Protein AF-0000000080280825 (afdb_homodimer)

pLDDT: mean 93.44, std 12.01, range [27.14, 98.94]

Nearest PDB structures (foldseek):
  5th5-assembly1_A  TM=8.678E-01  e=8.228E-18  Bacillus subtilis
  5tgs-assembly1_B  TM=8.604E-01  e=2.019E-16  Bacillus subtilis
  5tgs-assembly1_A  TM=8.637E-01  e=2.378E-14  Bacillus subtilis
  6gs8-assembly6_F  TM=4.163E-01  e=2.864E-01  Caulobacter vibrioides CB15
  7b0e-assembly1_A  TM=4.189E-01  e=3.457E-01  Caulobacter vibrioides CB15

Organism: Amycolatopsis orientalis (NCBI:txid31958)

Radius of gyration: 23.59 Å; Cα contacts (8 Å, |Δi|>4): 1029; chains: 2; bounding box: 46×88×51 Å

Solvent-accessible surface area (backbone atoms only — not comparable to full-atom values): 25221 Å² total; per-residue (Å²): 134,79,76,74,83,67,75,79,88,78,50,49,42,52,26,43,47,75,36,54,79,35,49,34,25,46,51,74,51,34,22,34,42,22,32,37,39,26,24,41,35,38,95,69,81,49,72,74,54,91,58,46,57,26,60,38,62,88,82,29,66,48,75,80,34,42,43,76,38,45,60,67,55,52,47,52,59,33,64,76,57,58,27,60,27,33,37,39,24,32,53,31,39,67,81,45,45,69,43,47,40,54,42,50,51,52,34,57,76,66,64,33,41,75,37,34,36,39,39,33,44,39,62,63,68,77,52,72,66,46,60,72,68,38,65,31,35,45,26,31,49,58,50,68,86,28,72,55,56,64,78,76,36,53,35,67,70,28,46,47,52,43,54,68,67,74,36,40,35,38,39,34,70,36,81,50,72,72,51,51,56,57,49,50,50,50,30,67,73,63,65,57,60,56,43,31,42,22,47,50,65,60,36,39,69,51,29,52,53,37,42,46,66,37,46,63,66,38,52,77,68,70,30,22,45,21,63,52,48,38,24,64,56,52,33,69,50,82,73,83,132,78,77,74,83,67,73,79,86,77,50,51,42,53,26,42,46,73,38,54,78,35,48,33,25,48,49,72,51,35,22,34,42,23,31,37,39,25,24,41,35,38,96,70,80,49,72,73,55,91,58,46,57,25,60,39,64,87,84,29,65,48,74,80,34,42,42,75,39,46,61,64,55,53,48,52,59,33,62,76,56,59,26,62,26,34,37,38,25,31,53,31,37,66,82,43,43,69,44,48,40,55,41,51,51,52,34,57,75,66,65,30,41,76,37,32,35,38,40,35,47,39,63,64,69,78,52,70,66,46,59,70,69,39,64,29,34,46,25,29,49,58,50,68,86,27,71,54,55,64,79,76,36,53,36,68,69,28,44,45,52,44,53,70,66,74,36,38,34,38,40,34,70,35,80,51,71,72,52,50,56,57,50,51,48,51,30,67,75,64,65,58,62,56,43,30,43,22,47,49,66,59,35,39,68,50,30,52,53,37,40,46,67,38,47,63,65,36,51,76,69,70,31,23,46,21,62,53,48,39,23,63,56,51,32,68,50,80,74,84

Sequence (480 aa):
MKLPAVSDVDRDLVVNETFGPTFQGEGPSTGRYAHFIRLFGCHLSCAWCDTPQTHDAIRYDLAAEQRTLSIEDMLSWLAADPADLLVITGGEPLLQARAIERLLRAIRERSLATDIEIETSGTIAPTDLLTSAVTRFNVSPKLAHSGLRRRQRIRPAVLRDLAGTGKAVWKFVVQQVDDLDEVQELVGTYGLHPVWIMPEGTDRSTVLARMRLLADPVLARRWHLSTRLHTLLWENDRGRMKLPAVSDVDRDLVVNETFGPTFQGEGPSTGRYAHFIRLFGCHLSCAWCDTPQTHDAIRYDLAAEQRTLSIEDMLSWLAADPADLLVITGGEPLLQARAIERLLRAIRERSLATDIEIETSGTIAPTDLLTSAVTRFNVSPKLAHSGLRRRQRIRPAVLRDLAGTGKAVWKFVVQQVDDLDEVQELVGTYGLHPVWIMPEGTDRSTVLARMRLLADPVLARRWHLSTRLHTLLWENDRGR

Structure (mmCIF, N/CA/C/O backbone):
data_AF-0000000080280825-model_v1
#
loop_
_entity.id
_entity.type
_entity.pdbx_description
1 polymer '7-carboxy-7-deazaguanine synthase'
#
loop_
_atom_site.group_PDB
_atom_site.id
_atom_site.type_symbol
_atom_site.label_atom_id
_atom_site.label_alt_id
_atom_site.label_comp_id
_atom_site.label_asym_id
_atom_site.label_entity_id
_atom_site.label_seq_id
_atom_site.pdbx_PDB_ins_code
_atom_site.Cartn_x
_atom_site.Cartn_y
_atom_site.Cartn_z
_atom_site.occupancy
_atom_site.B_iso_or_equiv
_atom_site.auth_seq_id
_atom_site.auth_comp_id
_atom_site.auth_asym_id
_atom_site.auth_atom_id
_atom_site.pdbx_PDB_model_num
ATOM 1 N N . MET A 1 1 ? -4.961 43 19.688 1 27.77 1 MET A N 1
ATOM 2 C CA . MET A 1 1 ? -6.301 42.438 19.797 1 27.77 1 MET A CA 1
ATOM 3 C C . MET A 1 1 ? -6.238 41 20.312 1 27.77 1 MET A C 1
ATOM 5 O O . MET A 1 1 ? -5.578 40.125 19.703 1 27.77 1 MET A O 1
ATOM 9 N N . LYS A 1 2 ? -6.402 40.75 21.609 1 33.03 2 LYS A N 1
ATOM 10 C CA . LYS A 1 2 ? -6.301 39.469 22.297 1 33.03 2 LYS A CA 1
ATOM 11 C C . LYS A 1 2 ? -7.25 38.438 21.703 1 33.03 2 LYS A C 1
ATOM 13 O O . LYS A 1 2 ? -8.438 38.719 21.5 1 33.03 2 LYS A O 1
ATOM 18 N N . LEU A 1 3 ? -6.82 37.406 20.906 1 40.69 3 LEU A N 1
ATOM 19 C CA . LEU A 1 3 ? -7.727 36.406 20.391 1 40.69 3 LEU A CA 1
ATOM 20 C C . LEU A 1 3 ? -8.688 35.938 21.484 1 40.69 3 LEU A C 1
ATOM 22 O O . LEU A 1 3 ? -8.273 35.688 22.625 1 40.69 3 LEU A O 1
ATOM 26 N N . PRO A 1 4 ? -9.922 36.281 21.438 1 37.88 4 PRO A N 1
ATOM 27 C CA . PRO A 1 4 ? -10.852 35.938 22.516 1 37.88 4 PRO A CA 1
ATOM 28 C C . PRO A 1 4 ? -10.656 34.531 23.062 1 37.88 4 PRO A C 1
ATOM 30 O O . PRO A 1 4 ? -10.195 33.656 22.328 1 37.88 4 PRO A O 1
ATOM 33 N N . ALA A 1 5 ? -10.555 34.312 24.359 1 37.47 5 ALA A N 1
ATOM 34 C CA . ALA A 1 5 ? -10.484 33.094 25.141 1 37.47 5 ALA A CA 1
ATOM 35 C C . ALA A 1 5 ? -11.633 32.156 24.781 1 37.47 5 ALA A C 1
ATOM 37 O O . ALA A 1 5 ? -12.742 32.281 25.312 1 37.47 5 ALA A O 1
ATOM 38 N N . VAL A 1 6 ? -11.969 31.766 23.516 1 38.91 6 VAL A N 1
ATOM 39 C CA . VAL A 1 6 ? -13 30.781 23.234 1 38.91 6 VAL A CA 1
ATOM 40 C C . VAL A 1 6 ? -12.898 29.625 24.234 1 38.91 6 VAL A C 1
ATOM 42 O O . VAL A 1 6 ? -11.805 29.125 24.516 1 38.91 6 VAL A O 1
ATOM 45 N N . SER A 1 7 ? -13.711 29.391 25.156 1 38.72 7 SER A N 1
ATOM 46 C CA . SER A 1 7 ? -13.82 28.25 26.062 1 38.72 7 SER A CA 1
ATOM 47 C C . SER A 1 7 ? -13.359 26.953 25.391 1 38.72 7 SER A C 1
ATOM 49 O O . SER A 1 7 ? -13.773 26.656 24.281 1 38.72 7 SER A O 1
ATOM 51 N N . ASP A 1 8 ? -12.18 26.391 25.547 1 43.28 8 ASP A N 1
ATOM 52 C CA . ASP A 1 8 ? -11.312 25.328 25.047 1 43.28 8 ASP A CA 1
ATOM 53 C C . ASP A 1 8 ? -12.117 24.062 24.766 1 43.28 8 ASP A C 1
ATOM 55 O O . ASP A 1 8 ? -11.648 23.172 24.047 1 43.28 8 ASP A O 1
ATOM 59 N N . VAL A 1 9 ? -13.227 23.656 25.578 1 47.34 9 VAL A N 1
ATOM 60 C CA . VAL A 1 9 ? -13.953 22.391 25.703 1 47.34 9 VAL A CA 1
ATOM 61 C C . VAL A 1 9 ? -14.641 22.047 24.391 1 47.34 9 VAL A C 1
ATOM 63 O O . VAL A 1 9 ? -14.828 20.875 24.062 1 47.34 9 VAL A O 1
ATOM 66 N N . ASP A 1 10 ? -15.469 22.969 23.719 1 56.59 10 ASP A N 1
ATOM 67 C CA . ASP A 1 10 ? -16.391 22.719 22.609 1 56.59 10 ASP A CA 1
ATOM 68 C C . ASP A 1 10 ? -15.781 23.156 21.281 1 56.59 10 ASP A C 1
ATOM 70 O O . ASP A 1 10 ? -16.5 23.594 20.375 1 56.59 10 ASP A O 1
ATOM 74 N N . ARG A 1 11 ? -14.484 23.109 21.234 1 68.31 11 ARG A N 1
ATOM 75 C CA . ARG A 1 11 ? -13.945 23.766 20.031 1 68.31 11 ARG A CA 1
ATOM 76 C C . ARG A 1 11 ? -14.211 22.922 18.797 1 68.31 11 ARG A C 1
ATOM 78 O O . ARG A 1 11 ? -14 21.703 18.797 1 68.31 11 ARG A O 1
ATOM 85 N N . ASP A 1 12 ? -14.82 23.516 17.875 1 88.44 12 ASP A N 1
ATOM 86 C CA . ASP A 1 12 ? -15.031 23.047 16.516 1 88.44 12 ASP A CA 1
ATOM 87 C C . ASP A 1 12 ? -13.711 22.844 15.781 1 88.44 12 ASP A C 1
ATOM 89 O O . ASP A 1 12 ? -12.656 23.266 16.266 1 88.44 12 ASP A O 1
ATOM 93 N N . LEU A 1 13 ? -13.664 21.984 14.961 1 94.56 13 LEU A N 1
ATOM 94 C CA . LEU A 1 13 ? -12.492 21.766 14.117 1 94.56 13 LEU A CA 1
ATOM 95 C C . LEU A 1 13 ? -12.469 22.75 12.961 1 94.56 13 LEU A C 1
ATOM 97 O O . LEU A 1 13 ? -13.508 23.047 12.367 1 94.56 13 LEU A O 1
ATOM 101 N N . VAL A 1 14 ? -11.305 23.359 12.742 1 95.44 14 VAL A N 1
ATOM 102 C CA . VAL A 1 14 ? -11.094 24.172 11.539 1 95.44 14 VAL A CA 1
ATOM 103 C C . VAL A 1 14 ? -10.617 23.281 10.398 1 95.44 14 VAL A C 1
ATOM 105 O O . VAL A 1 14 ? -9.547 22.672 10.484 1 95.44 14 VAL A O 1
ATOM 108 N N . VAL A 1 15 ? -11.469 23.188 9.383 1 96 15 VAL A N 1
ATOM 109 C CA . VAL A 1 15 ? -11.297 22.172 8.344 1 96 15 VAL A CA 1
ATOM 110 C C . VAL A 1 15 ? -11.156 22.828 6.98 1 96 15 VAL A C 1
ATOM 112 O O . VAL A 1 15 ? -11.844 23.812 6.688 1 96 15 VAL A O 1
ATOM 115 N N . ASN A 1 16 ? -10.164 22.375 6.219 1 95.56 16 ASN A N 1
ATOM 116 C CA . ASN A 1 16 ? -10.078 22.766 4.816 1 95.56 16 ASN A CA 1
ATOM 117 C C . ASN A 1 16 ? -11.133 22.047 3.971 1 95.56 16 ASN A C 1
ATOM 119 O O . ASN A 1 16 ? -11.914 22.688 3.273 1 95.56 16 ASN A O 1
ATOM 123 N N . GLU A 1 17 ? -11.188 20.734 4.129 1 95.25 17 GLU A N 1
ATOM 124 C CA . GLU A 1 17 ? -12.172 19.953 3.387 1 95.25 17 GLU A CA 1
ATOM 125 C C . GLU A 1 17 ? -12.328 18.547 3.982 1 95.25 17 GLU A C 1
ATOM 127 O O . GLU A 1 17 ? -11.406 18.031 4.625 1 95.25 17 GLU A O 1
ATOM 132 N N . THR A 1 18 ? -13.516 17.984 3.896 1 95.31 18 THR A N 1
ATOM 133 C CA . THR A 1 18 ? -13.789 16.562 4.051 1 95.31 18 THR A CA 1
ATOM 134 C C . THR A 1 18 ? -14.094 15.914 2.699 1 95.31 18 THR A C 1
ATOM 136 O O . THR A 1 18 ? -14.859 16.469 1.902 1 95.31 18 THR A O 1
ATOM 139 N N . PHE A 1 19 ? -13.375 14.875 2.42 1 95.69 19 PHE A N 1
ATOM 140 C CA . PHE A 1 19 ? -13.617 14.289 1.104 1 95.69 19 PHE A CA 1
ATOM 141 C C . PHE A 1 19 ? -13.469 12.773 1.15 1 95.69 19 PHE A C 1
ATOM 143 O O . PHE A 1 19 ? -12.992 12.219 2.145 1 95.69 19 PHE A O 1
ATOM 150 N N . GLY A 1 20 ? -13.758 12.211 -0.062 1 93.75 20 GLY A N 1
ATOM 151 C CA . GLY A 1 20 ? -13.867 10.766 -0.219 1 93.75 20 GLY A CA 1
ATOM 152 C C . GLY A 1 20 ? -15.281 10.305 -0.506 1 93.75 20 GLY A C 1
ATOM 153 O O . GLY A 1 20 ? -16.219 11.102 -0.49 1 93.75 20 GLY A O 1
ATOM 154 N N . PRO A 1 21 ? -15.43 9.117 -0.724 1 95.62 21 PRO A N 1
ATOM 155 C CA . PRO A 1 21 ? -14.406 8.07 -0.707 1 95.62 21 PRO A CA 1
ATOM 156 C C . PRO A 1 21 ? -13.367 8.242 -1.815 1 95.62 21 PRO A C 1
ATOM 158 O O . PRO A 1 21 ? -13.68 8.797 -2.875 1 95.62 21 PRO A O 1
ATOM 161 N N . THR A 1 22 ? -12.211 7.93 -1.57 1 97.81 22 THR A N 1
ATOM 162 C CA . THR A 1 22 ? -11.086 7.82 -2.49 1 97.81 22 THR A CA 1
ATOM 163 C C . THR A 1 22 ? -10.086 6.777 -2 1 97.81 22 THR A C 1
ATOM 165 O O . THR A 1 22 ? -10.438 5.898 -1.208 1 97.81 22 THR A O 1
ATOM 168 N N . PHE A 1 23 ? -8.938 6.691 -2.615 1 98.31 23 PHE A N 1
ATOM 169 C CA . PHE A 1 23 ? -7.898 5.77 -2.168 1 98.31 23 PHE A CA 1
ATOM 170 C C . PHE A 1 23 ? -6.836 6.504 -1.361 1 98.31 23 PHE A C 1
ATOM 172 O O . PHE A 1 23 ? -6.441 7.617 -1.712 1 98.31 23 PHE A O 1
ATOM 179 N N . GLN A 1 24 ? -6.441 5.941 -0.219 1 98.31 24 GLN A N 1
ATOM 180 C CA . GLN A 1 24 ? -5.18 6.391 0.358 1 98.31 24 GLN A CA 1
A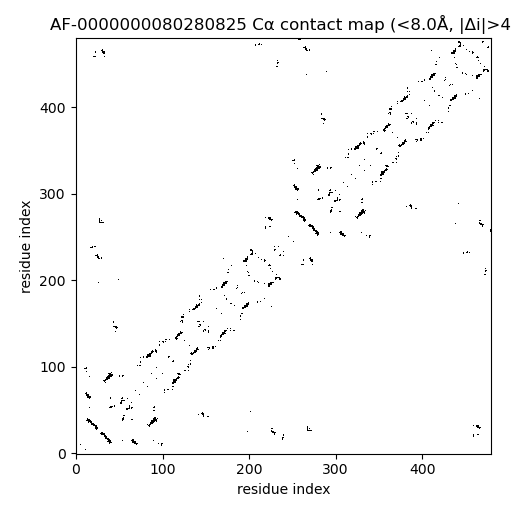TOM 181 C C . GLN A 1 24 ? -4.031 6.234 -0.637 1 98.31 24 GLN A C 1
ATOM 183 O O . GLN A 1 24 ? -3.773 5.133 -1.125 1 98.31 24 GLN A O 1
ATOM 188 N N . GLY A 1 25 ? -3.383 7.305 -0.98 1 97.62 25 GLY A N 1
ATOM 189 C CA . GLY A 1 25 ? -2.438 7.27 -2.084 1 97.62 25 GLY A CA 1
ATOM 190 C C . GLY A 1 25 ? -0.997 7.121 -1.63 1 97.62 25 GLY A C 1
ATOM 191 O O . GLY A 1 25 ? -0.091 6.988 -2.455 1 97.62 25 GLY A O 1
ATOM 192 N N . GLU A 1 26 ? -0.772 7.102 -0.323 1 97.56 26 GLU A N 1
ATOM 193 C CA . GLU A 1 26 ? 0.596 7.18 0.179 1 97.56 26 GLU A CA 1
ATOM 194 C C . GLU A 1 26 ? 0.822 6.195 1.323 1 97.56 26 GLU A C 1
ATOM 196 O O . GLU A 1 26 ? -0.131 5.77 1.98 1 97.56 26 GLU A O 1
ATOM 201 N N . GLY A 1 27 ? 2.07 5.801 1.473 1 97.94 27 GLY A N 1
ATOM 202 C CA . GLY A 1 27 ? 2.482 5.066 2.658 1 97.94 27 GLY A CA 1
ATOM 203 C C . GLY A 1 27 ? 1.998 3.627 2.668 1 97.94 27 GLY A C 1
ATOM 204 O O . GLY A 1 27 ? 1.703 3.059 1.615 1 97.94 27 GLY A O 1
ATOM 205 N N . PRO A 1 28 ? 1.881 3.059 3.869 1 98 28 PRO A N 1
ATOM 206 C CA . PRO A 1 28 ? 1.597 1.627 3.998 1 98 28 PRO A CA 1
ATOM 207 C C . PRO A 1 28 ? 0.156 1.275 3.631 1 98 28 PRO A C 1
ATOM 209 O O . PRO A 1 28 ? -0.167 0.101 3.441 1 98 28 PRO A O 1
ATOM 212 N N . SER A 1 29 ? -0.71 2.271 3.541 1 98.38 29 SER A N 1
ATOM 213 C CA . SER A 1 29 ? -2.119 1.99 3.281 1 98.38 29 SER A CA 1
ATOM 214 C C . SER A 1 29 ? -2.492 2.316 1.84 1 98.38 29 SER A C 1
ATOM 216 O O . SER A 1 29 ? -3.672 2.465 1.518 1 98.38 29 SER A O 1
ATOM 218 N N . THR A 1 30 ? -1.469 2.441 1.008 1 98.44 30 THR A N 1
ATOM 219 C CA . THR A 1 30 ? -1.701 2.801 -0.387 1 98.44 30 THR A CA 1
ATOM 220 C C . THR A 1 30 ? -2.711 1.853 -1.027 1 98.44 30 THR A C 1
ATOM 222 O O . THR A 1 30 ? -2.598 0.632 -0.894 1 98.44 30 THR A O 1
ATOM 225 N N . GLY A 1 31 ? -3.73 2.451 -1.653 1 98.56 31 GLY A N 1
ATOM 226 C CA . GLY A 1 31 ? -4.715 1.686 -2.398 1 98.56 31 GLY A CA 1
ATOM 227 C C . GLY A 1 31 ? -5.992 1.434 -1.617 1 98.56 31 GLY A C 1
ATOM 228 O O . GLY A 1 31 ? -7.012 1.043 -2.191 1 98.56 31 GLY A O 1
ATOM 229 N N . ARG A 1 32 ? -6 1.604 -0.33 1 98.56 32 ARG A N 1
ATOM 230 C CA . ARG A 1 32 ? -7.164 1.329 0.504 1 98.56 32 ARG A CA 1
ATOM 231 C C . ARG A 1 32 ? -8.258 2.361 0.27 1 98.56 32 ARG A C 1
ATOM 233 O O . ARG A 1 32 ? -7.98 3.555 0.144 1 98.56 32 ARG A O 1
ATOM 240 N N . TYR A 1 33 ? -9.445 1.847 0.212 1 98.38 33 TYR A N 1
ATOM 241 C CA . TYR A 1 33 ? -10.641 2.678 0.267 1 98.38 33 TYR A CA 1
ATOM 242 C C . TYR A 1 33 ? -10.672 3.506 1.545 1 98.38 33 TYR A C 1
ATOM 244 O O . TYR A 1 33 ? -10.57 2.963 2.648 1 98.38 33 TYR A O 1
ATOM 252 N N . ALA A 1 34 ? -10.797 4.965 1.377 1 98.44 34 ALA A N 1
ATOM 253 C CA . ALA A 1 34 ? -10.594 5.812 2.547 1 98.44 34 ALA A CA 1
ATOM 254 C C . ALA A 1 34 ? -11.43 7.082 2.455 1 98.44 34 ALA A C 1
ATOM 256 O O . ALA A 1 34 ? -11.852 7.48 1.366 1 98.44 34 ALA A O 1
ATOM 257 N N . HIS A 1 35 ? -11.703 7.672 3.574 1 98.38 35 HIS A N 1
ATOM 258 C CA . HIS A 1 35 ? -12.203 9.031 3.754 1 98.38 35 HIS A CA 1
ATOM 259 C C . HIS A 1 35 ? -11.148 9.938 4.363 1 98.38 35 HIS A C 1
ATOM 261 O O . HIS A 1 35 ? -10.266 9.469 5.098 1 98.38 35 HIS A O 1
ATOM 267 N N . PHE A 1 36 ? -11.25 11.227 4.059 1 98.12 36 PHE A N 1
ATOM 268 C CA . PHE A 1 36 ? -10.219 12.156 4.5 1 98.12 36 PHE A CA 1
ATOM 269 C C . PHE A 1 36 ? -10.844 13.359 5.199 1 98.12 36 PHE A C 1
ATOM 271 O O . PHE A 1 36 ? -11.859 13.883 4.754 1 98.12 36 PHE A O 1
ATOM 278 N N . ILE A 1 37 ? -10.227 13.711 6.266 1 97.62 37 ILE A N 1
ATOM 279 C CA . ILE A 1 37 ? -10.422 15.023 6.883 1 97.62 37 ILE A CA 1
ATOM 280 C C . ILE A 1 37 ? -9.133 15.844 6.766 1 97.62 37 ILE A C 1
ATOM 282 O O . ILE A 1 37 ? -8.117 15.5 7.375 1 97.62 37 ILE A O 1
ATOM 286 N N . ARG A 1 38 ? -9.211 16.844 5.941 1 97.31 38 ARG A N 1
ATOM 287 C CA . ARG A 1 38 ? -8.086 17.766 5.828 1 97.31 38 ARG A CA 1
ATOM 288 C C . ARG A 1 38 ? -8.305 19 6.695 1 97.31 38 ARG A C 1
ATOM 290 O O . ARG A 1 38 ? -9.117 19.859 6.359 1 97.31 38 ARG A O 1
ATOM 297 N N . LEU A 1 39 ? -7.59 19.031 7.75 1 96.88 39 LEU A N 1
ATOM 298 C CA . LEU A 1 39 ? -7.699 20.172 8.648 1 96.88 39 LEU A CA 1
ATOM 299 C C . LEU A 1 39 ? -6.984 21.391 8.07 1 96.88 39 LEU A C 1
ATOM 301 O O . LEU A 1 39 ? -6.34 21.297 7.02 1 96.88 39 LEU A O 1
ATOM 305 N N . PHE A 1 40 ? -7.223 22.5 8.773 1 94.94 40 PHE A N 1
ATOM 306 C CA . PHE A 1 40 ? -6.699 23.766 8.266 1 94.94 40 PHE A CA 1
ATOM 307 C C . PHE A 1 40 ? -5.625 24.312 9.195 1 94.94 40 PHE A C 1
ATOM 309 O O . PHE A 1 40 ? -5.734 24.203 10.422 1 94.94 40 PHE A O 1
ATOM 316 N N . GLY A 1 41 ? -4.605 24.891 8.523 1 94.56 41 GLY A N 1
ATOM 317 C CA . GLY A 1 41 ? -3.555 25.562 9.266 1 94.56 41 GLY A CA 1
ATOM 318 C C . GLY A 1 41 ? -2.309 24.719 9.445 1 94.56 41 GLY A C 1
ATOM 319 O O . GLY A 1 41 ? -2.4 23.516 9.695 1 94.56 41 GLY A O 1
ATOM 320 N N . CYS A 1 42 ? -1.22 25.297 9.195 1 95 42 CYS A N 1
ATOM 321 C CA . CYS A 1 42 ? 0.078 24.672 9.391 1 95 42 CYS A CA 1
ATOM 322 C C . CYS A 1 42 ? 1.109 25.672 9.883 1 95 42 CYS A C 1
ATOM 324 O O . CYS A 1 42 ? 1.154 26.812 9.406 1 95 42 CYS A O 1
ATOM 326 N N . HIS A 1 43 ? 1.863 25.312 10.836 1 94.19 43 HIS A N 1
ATOM 327 C CA . HIS A 1 43 ? 2.883 26.219 11.344 1 94.19 43 HIS A CA 1
ATOM 328 C C . HIS A 1 43 ? 4.152 26.141 10.5 1 94.19 43 HIS A C 1
ATOM 330 O O . HIS A 1 43 ? 5.07 26.953 10.688 1 94.19 43 HIS A O 1
ATOM 336 N N . LEU A 1 44 ? 4.242 25.125 9.562 1 94.81 44 LEU A N 1
ATOM 337 C CA . LEU A 1 44 ? 5.348 25.031 8.609 1 94.81 44 LEU A CA 1
ATOM 338 C C . LEU A 1 44 ? 4.945 25.594 7.254 1 94.81 44 LEU A C 1
ATOM 340 O O . LEU A 1 44 ? 3.781 25.516 6.859 1 94.81 44 LEU A O 1
ATOM 344 N N . SER A 1 45 ? 5.848 26.203 6.582 1 92 45 SER A N 1
ATOM 345 C CA . SER A 1 45 ? 5.633 26.75 5.246 1 92 45 SER A CA 1
ATOM 346 C C . SER A 1 45 ? 6.586 26.125 4.234 1 92 45 SER A C 1
ATOM 348 O O . SER A 1 45 ? 7.391 26.828 3.619 1 92 45 SER A O 1
ATOM 350 N N . CYS A 1 46 ? 6.402 24.859 4.035 1 93.56 46 CYS A N 1
ATOM 351 C CA . CYS A 1 46 ? 7.297 24.141 3.133 1 93.56 46 CYS A CA 1
ATOM 352 C C . CYS A 1 46 ? 7.203 24.703 1.715 1 93.56 46 CYS A C 1
ATOM 354 O O . CYS A 1 46 ? 6.105 24.984 1.229 1 93.56 46 CYS A O 1
ATOM 356 N N . ALA A 1 47 ? 8.289 24.781 0.994 1 91.25 47 ALA A N 1
ATOM 357 C CA . ALA A 1 47 ? 8.383 25.391 -0.331 1 91.25 47 ALA A CA 1
ATOM 358 C C . ALA A 1 47 ? 7.566 24.594 -1.353 1 91.25 47 ALA A C 1
ATOM 360 O O . ALA A 1 47 ? 7.031 25.172 -2.305 1 91.25 47 ALA A O 1
ATOM 361 N N . TRP A 1 48 ? 7.422 23.25 -1.176 1 89.5 48 TRP A N 1
ATOM 362 C CA . TRP A 1 48 ? 6.77 22.391 -2.158 1 89.5 48 TRP A CA 1
ATOM 363 C C . TRP A 1 48 ? 5.488 21.797 -1.593 1 89.5 48 TRP A C 1
ATOM 365 O O . TRP A 1 48 ? 5.09 20.688 -1.974 1 89.5 48 TRP A O 1
ATOM 375 N N . CYS A 1 49 ? 4.938 22.469 -0.618 1 89.62 49 CYS A N 1
ATOM 376 C CA . CYS A 1 49 ? 3.715 21.922 -0.03 1 89.62 49 CYS A CA 1
ATOM 377 C C . CYS A 1 49 ? 2.672 21.641 -1.104 1 89.62 49 CYS A C 1
ATOM 379 O O . CYS A 1 49 ? 2.408 22.484 -1.96 1 89.62 49 CYS A O 1
ATOM 381 N N . ASP A 1 50 ? 2.074 20.469 -1.008 1 82.31 50 ASP A N 1
ATOM 382 C CA . ASP A 1 50 ? 1.11 20.078 -2.033 1 82.31 50 ASP A CA 1
ATOM 383 C C . ASP A 1 50 ? -0.295 20.562 -1.675 1 82.31 50 ASP A C 1
ATOM 385 O O . ASP A 1 50 ? -1.234 20.391 -2.451 1 82.31 50 ASP A O 1
ATOM 389 N N . THR A 1 51 ? -0.479 21.156 -0.502 1 86.5 51 THR A N 1
ATOM 390 C CA . THR A 1 51 ? -1.755 21.719 -0.082 1 86.5 51 THR A CA 1
ATOM 391 C C . THR A 1 51 ? -1.556 23.109 0.521 1 86.5 51 THR A C 1
ATOM 393 O O . THR A 1 51 ? -2 23.375 1.64 1 86.5 51 THR A O 1
ATOM 396 N N . PRO A 1 52 ? -1.007 23.984 -0.272 1 83.56 52 PRO A N 1
ATOM 397 C CA . PRO A 1 52 ? -0.704 25.328 0.249 1 83.56 52 PRO A CA 1
ATOM 398 C C . PRO A 1 52 ? -1.958 26.094 0.635 1 83.56 52 PRO A C 1
ATOM 400 O O . PRO A 1 52 ? -1.879 27.062 1.403 1 83.56 52 PRO A O 1
ATOM 403 N N . GLN A 1 53 ? -3.109 25.672 0.162 1 83.62 53 GLN A N 1
ATOM 404 C CA . GLN A 1 53 ? -4.363 26.359 0.462 1 83.62 53 GLN A CA 1
ATOM 405 C C . GLN A 1 53 ? -4.723 26.219 1.939 1 83.62 53 GLN A C 1
ATOM 407 O O . GLN A 1 53 ? -5.617 26.906 2.43 1 83.62 53 GLN A O 1
ATOM 412 N N . THR A 1 54 ? -3.904 25.484 2.643 1 86.44 54 THR A N 1
ATOM 413 C CA . THR A 1 54 ? -4.215 25.281 4.055 1 86.44 54 THR A CA 1
ATOM 414 C C . THR A 1 54 ? -3.453 26.266 4.926 1 86.44 54 THR A C 1
ATOM 416 O O . THR A 1 54 ? -3.688 26.359 6.133 1 86.44 54 THR A O 1
ATOM 419 N N . HIS A 1 55 ? -2.531 27.078 4.32 1 84.31 55 HIS A N 1
ATOM 420 C CA . HIS A 1 55 ? -1.788 27.938 5.234 1 84.31 55 HIS A CA 1
ATOM 421 C C . HIS A 1 55 ? -1.192 29.141 4.508 1 84.31 55 HIS A C 1
ATOM 423 O O . HIS A 1 55 ? -0.737 30.094 5.141 1 84.31 55 HIS A O 1
ATOM 429 N N . ASP A 1 56 ? -1.115 29 3.191 1 82.88 56 ASP A N 1
ATOM 430 C CA . ASP A 1 56 ? -0.424 30.031 2.416 1 82.88 56 ASP A CA 1
ATOM 431 C C . ASP A 1 56 ? -1.347 31.203 2.119 1 82.88 56 ASP A C 1
ATOM 433 O O . ASP A 1 56 ? -2.064 31.203 1.117 1 82.88 56 ASP A O 1
ATOM 437 N N . ALA A 1 57 ? -1.274 32.25 2.924 1 78.19 57 ALA A N 1
ATOM 438 C CA . ALA A 1 57 ? -2.172 33.406 2.828 1 78.19 57 ALA A CA 1
ATOM 439 C C . ALA A 1 57 ? -1.82 34.281 1.627 1 78.19 57 ALA A C 1
ATOM 441 O O . ALA A 1 57 ? -2.617 35.125 1.21 1 78.19 57 ALA A O 1
ATOM 442 N N . ILE A 1 58 ? -0.581 34.094 1.147 1 76.62 58 ILE A N 1
ATOM 443 C CA . ILE A 1 58 ? -0.145 34.875 0.011 1 76.62 58 ILE A CA 1
ATOM 444 C C . ILE A 1 58 ? -0.839 34.406 -1.26 1 76.62 58 ILE A C 1
ATOM 446 O O . ILE A 1 58 ? -1.312 35.219 -2.062 1 76.62 58 ILE A O 1
ATOM 450 N N . ARG A 1 59 ? -1.058 33.188 -1.298 1 81.88 59 ARG A N 1
ATOM 451 C CA . ARG A 1 59 ? -1.541 32.625 -2.551 1 81.88 59 ARG A CA 1
ATOM 452 C C . ARG A 1 59 ? -3.033 32.312 -2.475 1 81.88 59 ARG A C 1
ATOM 454 O O . ARG A 1 59 ? -3.703 32.188 -3.504 1 81.88 59 ARG A O 1
ATOM 461 N N . TYR A 1 60 ? -3.539 32.219 -1.312 1 81.38 60 TYR A N 1
ATOM 462 C CA . TYR A 1 60 ? -4.922 31.781 -1.165 1 81.38 60 TYR A CA 1
ATOM 463 C C . TYR A 1 60 ? -5.676 32.656 -0.18 1 81.38 60 TYR A C 1
ATOM 465 O O . TYR A 1 60 ? -5.082 33.219 0.753 1 81.38 60 TYR A O 1
ATOM 473 N N . ASP A 1 61 ? -6.957 32.812 -0.546 1 86.69 61 ASP A N 1
ATOM 474 C CA . ASP A 1 61 ? -7.855 33.375 0.453 1 86.69 61 ASP A CA 1
ATOM 475 C C . ASP A 1 61 ? -8.172 32.375 1.551 1 86.69 61 ASP A C 1
ATOM 477 O O . ASP A 1 61 ? -9.078 31.547 1.403 1 86.69 61 ASP A O 1
ATOM 481 N N . LEU A 1 62 ? -7.445 32.469 2.568 1 83.69 62 LEU A N 1
ATOM 482 C CA . LEU A 1 62 ? -7.508 31.453 3.619 1 83.69 62 LEU A CA 1
ATOM 483 C C . LEU A 1 62 ? -8.891 31.422 4.254 1 83.69 62 LEU A C 1
ATOM 485 O O . LEU A 1 62 ? -9.328 30.375 4.738 1 83.69 62 LEU A O 1
ATOM 489 N N . ALA A 1 63 ? -9.555 32.5 4.309 1 83.69 63 ALA A N 1
ATOM 490 C CA . ALA A 1 63 ? -10.906 32.531 4.848 1 83.69 63 ALA A CA 1
ATOM 491 C C . ALA A 1 63 ? -11.844 31.641 4.027 1 83.69 63 ALA A C 1
ATOM 493 O O . ALA A 1 63 ? -12.734 31 4.578 1 83.69 63 ALA A O 1
ATOM 494 N N . ALA A 1 64 ? -11.602 31.594 2.762 1 86.62 64 ALA A N 1
ATOM 495 C CA . ALA A 1 64 ? -12.43 30.797 1.86 1 86.62 64 ALA A CA 1
ATOM 496 C C . ALA A 1 64 ? -12.016 29.328 1.879 1 86.62 64 ALA A C 1
ATOM 498 O O . ALA A 1 64 ? -12.758 28.453 1.431 1 86.62 64 ALA A O 1
ATOM 499 N N . GLU A 1 65 ? -10.812 29.094 2.414 1 90.19 65 GLU A N 1
ATOM 500 C CA . GLU A 1 65 ? -10.242 27.75 2.365 1 90.19 65 GLU A CA 1
ATOM 501 C C . GLU A 1 65 ? -10.469 27.016 3.678 1 90.19 65 GLU A C 1
ATOM 503 O O . GLU A 1 65 ? -10.008 25.875 3.846 1 90.19 65 GLU A O 1
ATOM 508 N N . GLN A 1 66 ? -11.172 27.625 4.57 1 90.5 66 GLN A N 1
ATOM 509 C CA . GLN A 1 66 ? -11.414 26.984 5.859 1 90.5 66 GLN A CA 1
ATOM 510 C C . GLN A 1 66 ? -12.883 27.062 6.258 1 90.5 66 GLN A C 1
ATOM 512 O O . GLN A 1 66 ? -13.594 27.984 5.832 1 90.5 66 GLN A O 1
ATOM 517 N N . ARG A 1 67 ? -13.305 26.125 6.934 1 91.62 67 ARG A N 1
ATOM 518 C CA . ARG A 1 67 ? -14.609 26.109 7.586 1 91.62 67 ARG A CA 1
ATOM 519 C C . ARG A 1 67 ? -14.516 25.5 8.984 1 91.62 67 ARG A C 1
ATOM 521 O O . ARG A 1 67 ? -13.672 24.641 9.242 1 91.62 67 ARG A O 1
ATOM 528 N N . THR A 1 68 ? -15.312 26.016 9.773 1 93.88 68 THR A N 1
ATOM 529 C CA . THR A 1 68 ? -15.422 25.484 11.125 1 93.88 68 THR A CA 1
ATOM 530 C C . THR A 1 68 ? -16.547 24.453 11.211 1 93.88 68 THR A C 1
ATOM 532 O O . THR A 1 68 ? -17.703 24.781 10.898 1 93.88 68 THR A O 1
ATOM 535 N N . LEU A 1 69 ? -16.234 23.25 11.539 1 94.5 69 LEU A N 1
ATOM 536 C CA . LEU A 1 69 ? -17.219 22.188 11.648 1 94.5 69 LEU A CA 1
ATOM 537 C C . LEU A 1 69 ? -17.281 21.656 13.078 1 94.5 69 LEU A C 1
ATOM 539 O O . LEU A 1 69 ? -16.25 21.484 13.734 1 94.5 69 LEU A O 1
ATOM 543 N N . SER A 1 70 ? -18.484 21.469 13.539 1 95 70 SER A N 1
ATOM 544 C CA . SER A 1 70 ? -18.656 20.828 14.844 1 95 70 SER A CA 1
ATOM 545 C C . SER A 1 70 ? -18.312 19.344 14.781 1 95 70 SER A C 1
ATOM 547 O O . SER A 1 70 ? -18.266 18.766 13.695 1 95 70 SER A O 1
ATOM 549 N N . ILE A 1 71 ? -18.094 18.781 15.93 1 95.19 71 ILE A N 1
ATOM 550 C CA . ILE A 1 71 ? -17.875 17.344 16.031 1 95.19 71 ILE A CA 1
ATOM 551 C C . ILE A 1 71 ? -19.078 16.609 15.469 1 95.19 71 ILE A C 1
ATOM 553 O O . ILE A 1 71 ? -18.938 15.617 14.742 1 95.19 71 ILE A O 1
ATOM 557 N N . GLU A 1 72 ? -20.234 17.156 15.773 1 94.94 72 GLU A N 1
ATOM 558 C CA . GLU A 1 72 ? -21.469 16.516 15.312 1 94.94 72 GLU A CA 1
ATOM 559 C C . GLU A 1 72 ? -21.562 16.547 13.789 1 94.94 72 GLU A C 1
ATOM 561 O O . GLU A 1 72 ? -22.047 15.602 13.172 1 94.94 72 GLU A O 1
ATOM 566 N N . ASP A 1 73 ? -21.188 17.641 13.234 1 94.94 73 ASP A N 1
ATOM 567 C CA . ASP A 1 73 ? -21.172 17.734 11.781 1 94.94 73 ASP A CA 1
ATOM 568 C C . ASP A 1 73 ? -20.266 16.672 11.164 1 94.94 73 ASP A C 1
ATOM 570 O O . ASP A 1 73 ? -20.641 16.016 10.188 1 94.94 73 ASP A O 1
ATOM 574 N N . MET A 1 74 ? -19.141 16.516 11.734 1 95.5 74 MET A N 1
ATOM 575 C CA . MET A 1 74 ? -18.172 15.539 11.242 1 95.5 74 MET A CA 1
ATOM 576 C C . MET A 1 74 ? -18.688 14.117 11.398 1 95.5 74 MET A C 1
ATOM 578 O O . MET A 1 74 ? -18.547 13.297 10.492 1 95.5 74 MET A O 1
ATOM 582 N N . LEU A 1 75 ? -19.312 13.891 12.508 1 96.44 75 LEU A N 1
ATOM 583 C CA . LEU A 1 75 ? -19.859 12.562 12.773 1 96.44 75 LEU A CA 1
ATOM 584 C C . LEU A 1 75 ? -21 12.242 11.82 1 96.44 75 LEU A C 1
ATOM 586 O O . LEU A 1 75 ? -21.141 11.102 11.367 1 96.44 75 LEU A O 1
ATOM 590 N N . SER A 1 76 ? -21.828 13.273 11.547 1 96.69 76 SER A N 1
ATOM 591 C CA . SER A 1 76 ? -22.922 13.078 10.609 1 96.69 76 SER A CA 1
ATOM 592 C C . SER A 1 76 ? -22.406 12.727 9.211 1 96.69 76 SER A C 1
ATOM 594 O O . SER A 1 76 ? -22.953 11.844 8.547 1 96.69 76 SER A O 1
ATOM 596 N N . TRP A 1 77 ? -21.391 13.445 8.852 1 96.38 77 TRP A N 1
ATOM 597 C CA . TRP A 1 77 ? -20.75 13.164 7.566 1 96.38 77 TRP A CA 1
ATOM 598 C C . TRP A 1 77 ? -20.234 11.734 7.512 1 96.38 77 TRP A C 1
ATOM 600 O O . TRP A 1 77 ? -20.5 11.008 6.547 1 96.38 77 TRP A O 1
ATOM 610 N N . LEU A 1 78 ? -19.547 11.203 8.516 1 96.5 78 LEU A N 1
ATOM 611 C CA . LEU A 1 78 ? -18.984 9.859 8.562 1 96.5 78 LEU A CA 1
ATOM 612 C C . LEU A 1 78 ? -20.078 8.805 8.688 1 96.5 78 LEU A C 1
ATOM 614 O O . LEU A 1 78 ? -19.938 7.695 8.172 1 96.5 78 LEU A O 1
ATOM 618 N N . ALA A 1 79 ? -21.125 9.148 9.375 1 96.38 79 ALA A N 1
ATOM 619 C CA . ALA A 1 79 ? -22.219 8.203 9.602 1 96.38 79 ALA A CA 1
ATOM 620 C C . ALA A 1 79 ? -22.938 7.875 8.297 1 96.38 79 ALA A C 1
ATOM 622 O O . ALA A 1 79 ? -23.469 6.777 8.141 1 96.38 79 ALA A O 1
ATOM 623 N N . ALA A 1 80 ? -22.969 8.812 7.422 1 95.5 80 ALA A N 1
ATOM 624 C CA . ALA A 1 80 ? -23.625 8.602 6.129 1 95.5 80 ALA A CA 1
ATOM 625 C C . ALA A 1 80 ? -22.906 7.531 5.32 1 95.5 80 ALA A C 1
ATOM 627 O O . ALA A 1 80 ? -23.516 6.836 4.504 1 95.5 80 ALA A O 1
ATOM 628 N N . ASP A 1 81 ? -21.641 7.355 5.484 1 94.94 81 ASP A N 1
ATOM 629 C CA . ASP A 1 81 ? -20.812 6.332 4.855 1 94.94 81 ASP A CA 1
ATOM 630 C C . ASP A 1 81 ? -19.625 5.973 5.73 1 94.94 81 ASP A C 1
ATOM 632 O O . ASP A 1 81 ? -18.516 6.477 5.516 1 94.94 81 ASP A O 1
ATOM 636 N N . PRO A 1 82 ? -19.844 5.086 6.59 1 91.62 82 PRO A N 1
ATOM 637 C CA . PRO A 1 82 ? -18.766 4.75 7.516 1 91.62 82 PRO A CA 1
ATOM 638 C C . PRO A 1 82 ? -17.5 4.309 6.801 1 91.62 82 PRO A C 1
ATOM 640 O O . PRO A 1 82 ? -17.562 3.615 5.785 1 91.62 82 PRO A O 1
ATOM 643 N N . ALA A 1 83 ? -16.359 4.734 7.371 1 91.5 83 ALA A N 1
ATOM 644 C CA . ALA A 1 83 ? -15.078 4.566 6.695 1 91.5 83 ALA A CA 1
ATOM 645 C C . ALA A 1 83 ? -14.383 3.279 7.145 1 91.5 83 ALA A C 1
ATOM 647 O O . ALA A 1 83 ? -14.422 2.928 8.328 1 91.5 83 ALA A O 1
ATOM 648 N N . ASP A 1 84 ? -13.805 2.574 6.156 1 93.69 84 ASP A N 1
ATOM 649 C CA . ASP A 1 84 ? -12.844 1.534 6.512 1 93.69 84 ASP A CA 1
ATOM 650 C C . ASP A 1 84 ? -11.539 2.141 7.027 1 93.69 84 ASP A C 1
ATOM 652 O O . ASP A 1 84 ? -11.031 1.73 8.07 1 93.69 84 ASP A O 1
ATOM 656 N N . LEU A 1 85 ? -11.117 3.139 6.344 1 98.38 85 LEU A N 1
ATOM 657 C CA . LEU A 1 85 ? -9.945 3.922 6.719 1 98.38 85 LEU A CA 1
ATOM 658 C C . LEU A 1 85 ? -10.266 5.414 6.723 1 98.38 85 LEU A C 1
ATOM 660 O O . LEU A 1 85 ? -10.742 5.949 5.719 1 98.38 85 LEU A O 1
ATOM 664 N N . LEU A 1 86 ? -10.07 6.066 7.867 1 98.69 86 LEU A N 1
ATOM 665 C CA . LEU A 1 86 ? -10.156 7.52 7.98 1 98.69 86 LEU A CA 1
ATOM 666 C C . LEU A 1 86 ? -8.766 8.141 8.117 1 98.69 86 LEU A C 1
ATOM 668 O O . LEU A 1 86 ? -7.996 7.754 9 1 98.69 86 LEU A O 1
ATOM 672 N N . VAL A 1 87 ? -8.453 9.016 7.227 1 98.75 87 VAL A N 1
ATOM 673 C CA . VAL A 1 87 ? -7.168 9.703 7.27 1 98.75 87 VAL A CA 1
ATOM 674 C C . VAL A 1 87 ? -7.375 11.156 7.688 1 98.75 87 VAL A C 1
ATOM 676 O O . VAL A 1 87 ? -8.148 11.891 7.059 1 98.75 87 VAL A O 1
ATOM 679 N N . ILE A 1 88 ? -6.789 11.531 8.766 1 98.56 88 ILE A N 1
ATOM 680 C CA . ILE A 1 88 ? -6.793 12.922 9.211 1 98.56 88 ILE A CA 1
ATOM 681 C C . ILE A 1 88 ? -5.48 13.594 8.82 1 98.56 88 ILE A C 1
ATOM 683 O O . ILE A 1 88 ? -4.402 13.156 9.227 1 98.56 88 ILE A O 1
ATOM 687 N N . THR A 1 89 ? -5.633 14.516 7.996 1 97.56 89 THR A N 1
ATOM 688 C CA . THR A 1 89 ? -4.496 15.234 7.441 1 97.56 89 THR A CA 1
ATOM 689 C C . THR A 1 89 ? -4.773 16.734 7.402 1 97.56 89 THR A C 1
ATOM 691 O O . THR A 1 89 ? -5.578 17.25 8.188 1 97.56 89 THR A O 1
ATOM 694 N N . GLY A 1 90 ? -3.965 17.531 6.594 1 92.06 90 GLY A N 1
ATOM 695 C CA . GLY A 1 90 ? -4.242 18.938 6.355 1 92.06 90 GLY A CA 1
ATOM 696 C C . GLY A 1 90 ? -3.459 19.859 7.273 1 92.06 90 GLY A C 1
ATOM 697 O O . GLY A 1 90 ? -3.703 19.891 8.477 1 92.06 90 GLY A O 1
ATOM 698 N N . GLY A 1 91 ? -2.65 20.672 6.625 1 92.56 91 GLY A N 1
ATOM 699 C CA . GLY A 1 91 ? -1.726 21.422 7.453 1 92.56 91 GLY A CA 1
ATOM 700 C C . GLY A 1 91 ? -0.958 20.562 8.43 1 92.56 91 GLY A C 1
ATOM 701 O O . GLY A 1 91 ? -0.273 19.609 8.031 1 92.56 91 GLY A O 1
ATOM 702 N N . GLU A 1 92 ? -1.14 21 9.695 1 96.88 92 GLU A N 1
ATOM 703 C CA . GLU A 1 92 ? -0.669 20.156 10.789 1 96.88 92 GLU A CA 1
ATOM 704 C C . GLU A 1 92 ? -1.812 19.797 11.734 1 96.88 92 GLU A C 1
ATOM 706 O O . GLU A 1 92 ? -2.217 20.594 12.57 1 96.88 92 GLU A O 1
ATOM 711 N N . PRO A 1 93 ? -2.32 18.531 11.539 1 97.62 93 PRO A N 1
ATOM 712 C CA . PRO A 1 93 ? -3.496 18.125 12.312 1 97.62 93 PRO A CA 1
ATOM 713 C C . PRO A 1 93 ? -3.295 18.281 13.812 1 97.62 93 PRO A C 1
ATOM 715 O O . PRO A 1 93 ? -4.238 18.641 14.531 1 97.62 93 PRO A O 1
ATOM 718 N N . LEU A 1 94 ? -2.115 18.125 14.281 1 97.75 94 LEU A N 1
ATOM 719 C CA . LEU A 1 94 ? -1.889 18.062 15.719 1 97.75 94 LEU A CA 1
ATOM 720 C C . LEU A 1 94 ? -1.897 19.469 16.328 1 97.75 94 LEU A C 1
ATOM 722 O O . LEU A 1 94 ? -1.84 19.625 17.547 1 97.75 94 LEU A O 1
ATOM 726 N N . LEU A 1 95 ? -2 20.531 15.484 1 96.62 95 LEU A N 1
ATOM 727 C CA . LEU A 1 95 ? -2.303 21.875 15.984 1 96.62 95 LEU A CA 1
ATOM 728 C C . LEU A 1 95 ? -3.686 21.906 16.625 1 96.62 95 LEU A C 1
ATOM 730 O O . LEU A 1 95 ? -3.973 22.797 17.438 1 96.62 95 LEU A O 1
ATOM 734 N N . GLN A 1 96 ? -4.547 20.953 16.266 1 96.62 96 GLN A N 1
ATOM 735 C CA . GLN A 1 96 ? -5.906 20.875 16.781 1 96.62 96 GLN A CA 1
ATOM 736 C C . GLN A 1 96 ? -6.113 19.578 17.578 1 96.62 96 GLN A C 1
ATOM 738 O O . GLN A 1 96 ? -7.18 18.969 17.5 1 96.62 96 GLN A O 1
ATOM 743 N N . ALA A 1 97 ? -5.121 19.172 18.328 1 95.94 97 ALA A N 1
ATOM 744 C CA . ALA A 1 97 ? -5.051 17.859 19 1 95.94 97 ALA A CA 1
ATOM 745 C C . ALA A 1 97 ? -6.262 17.641 19.891 1 95.94 97 ALA A C 1
ATOM 747 O O . ALA A 1 97 ? -6.863 16.562 19.891 1 95.94 97 ALA A O 1
ATOM 748 N N . ARG A 1 98 ? -6.66 18.625 20.641 1 94 98 ARG A N 1
ATOM 749 C CA . ARG A 1 98 ? -7.758 18.453 21.594 1 94 98 ARG A CA 1
ATOM 750 C C . ARG A 1 98 ? -9.078 18.203 20.875 1 94 98 ARG A C 1
ATOM 752 O O . ARG A 1 98 ? -9.867 17.359 21.297 1 94 98 ARG A O 1
ATOM 759 N N . ALA A 1 99 ? -9.258 18.969 19.828 1 95.44 99 ALA A N 1
ATOM 760 C CA . ALA A 1 99 ? -10.477 18.781 19.047 1 95.44 99 ALA A CA 1
ATOM 761 C C . ALA A 1 99 ? -10.484 17.406 18.375 1 95.44 99 ALA A C 1
ATOM 763 O O . ALA A 1 99 ? -11.523 16.734 18.328 1 95.44 99 ALA A O 1
ATOM 764 N N . ILE A 1 100 ? -9.359 16.922 17.906 1 97.44 100 ILE A N 1
ATOM 765 C CA . ILE A 1 100 ? -9.234 15.625 17.266 1 97.44 100 ILE A CA 1
ATOM 766 C C . ILE A 1 100 ? -9.508 14.516 18.281 1 97.44 100 ILE A C 1
ATOM 768 O O . ILE A 1 100 ? -10.148 13.516 17.969 1 97.44 100 ILE A O 1
ATOM 772 N N . GLU A 1 101 ? -9.016 14.727 19.469 1 96.81 101 GLU A N 1
ATOM 773 C CA . GLU A 1 101 ? -9.258 13.75 20.531 1 96.81 101 GLU A CA 1
ATOM 774 C C . GLU A 1 101 ? -10.758 13.516 20.734 1 96.81 101 GLU A C 1
ATOM 776 O O . GLU A 1 101 ? -11.211 12.375 20.812 1 96.81 101 GLU A O 1
ATOM 781 N N . ARG A 1 102 ? -11.453 14.609 20.828 1 96.06 102 ARG A N 1
ATOM 782 C CA . ARG A 1 102 ? -12.898 14.516 21.031 1 96.06 102 ARG A CA 1
ATOM 783 C C . ARG A 1 102 ? -13.57 13.836 19.844 1 96.06 102 ARG A C 1
ATOM 785 O O . ARG A 1 102 ? -14.453 12.992 20.016 1 96.06 102 ARG A O 1
ATOM 792 N N . LEU A 1 103 ? -13.125 14.188 18.719 1 97.25 103 LEU A N 1
ATOM 793 C CA . LEU A 1 103 ? -13.664 13.594 17.5 1 97.25 103 LEU A CA 1
ATOM 794 C C . LEU A 1 103 ? -13.414 12.094 17.469 1 97.25 103 LEU A C 1
ATOM 796 O O . LEU A 1 103 ? -14.328 11.305 17.203 1 97.25 103 LEU A O 1
ATOM 800 N N . LEU A 1 104 ? -12.156 11.68 17.734 1 97.31 104 LEU A N 1
ATOM 801 C CA . LEU A 1 104 ? -11.781 10.273 17.656 1 97.31 104 LEU A CA 1
ATOM 802 C C . LEU A 1 104 ? -12.523 9.445 18.703 1 97.31 104 LEU A C 1
ATOM 804 O O . LEU A 1 104 ? -12.891 8.297 18.453 1 97.31 104 LEU A O 1
ATOM 808 N N . ARG A 1 105 ? -12.719 10.031 19.875 1 95.88 105 ARG A N 1
ATOM 809 C CA . ARG A 1 105 ? -13.5 9.352 20.906 1 95.88 105 ARG A CA 1
ATOM 810 C C . ARG A 1 105 ? -14.914 9.047 20.406 1 95.88 105 ARG A C 1
ATOM 812 O O . ARG A 1 105 ? -15.398 7.922 20.547 1 95.88 105 ARG A O 1
ATOM 819 N N . ALA A 1 106 ? -15.531 10.039 19.859 1 96.44 106 ALA A N 1
ATOM 820 C CA . ALA A 1 106 ? -16.891 9.883 19.344 1 96.44 106 ALA A CA 1
ATOM 821 C C . ALA A 1 106 ? -16.938 8.891 18.188 1 96.44 106 ALA A C 1
ATOM 823 O O . ALA A 1 106 ? -17.875 8.086 18.078 1 96.44 106 ALA A O 1
ATOM 824 N N . ILE A 1 107 ? -15.961 8.914 17.281 1 97.31 107 ILE A N 1
ATOM 825 C CA . ILE A 1 107 ? -15.883 8.016 16.141 1 97.31 107 ILE A CA 1
ATOM 826 C C . ILE A 1 107 ? -15.789 6.57 16.625 1 97.31 107 ILE A C 1
ATOM 828 O O . ILE A 1 107 ? -16.453 5.688 16.094 1 97.31 107 ILE A O 1
ATOM 832 N N . ARG A 1 108 ? -14.938 6.336 17.641 1 96.12 108 ARG A N 1
ATOM 833 C CA . ARG A 1 108 ? -14.758 4.992 18.188 1 96.12 108 ARG A CA 1
ATOM 834 C C . ARG A 1 108 ? -16.016 4.508 18.891 1 96.12 108 ARG A C 1
ATOM 836 O O . ARG A 1 108 ? -16.422 3.357 18.719 1 96.12 108 ARG A O 1
ATOM 843 N N . GLU A 1 109 ? -16.625 5.371 19.656 1 95.56 109 GLU A N 1
ATOM 844 C CA . GLU A 1 109 ? -17.859 5.031 20.375 1 95.56 109 GLU A CA 1
ATOM 845 C C . GLU A 1 109 ? -18.953 4.602 19.406 1 95.56 109 GLU A C 1
ATOM 847 O O . GLU A 1 109 ? -19.75 3.705 19.719 1 95.56 109 GLU A O 1
ATOM 852 N N . ARG A 1 110 ? -18.969 5.176 18.281 1 96.5 110 ARG A N 1
ATOM 853 C CA . ARG A 1 110 ? -20.047 4.93 17.328 1 96.5 110 ARG A CA 1
ATOM 854 C C . ARG A 1 110 ? -19.594 3.982 16.219 1 96.5 110 ARG A C 1
ATOM 856 O O . ARG A 1 110 ? -20.344 3.697 15.289 1 96.5 110 ARG A O 1
ATOM 863 N N . SER A 1 111 ? -18.359 3.49 16.25 1 96.5 111 SER A N 1
ATOM 864 C CA . SER A 1 111 ? -17.781 2.562 15.289 1 96.5 111 SER A CA 1
ATOM 865 C C . SER A 1 111 ? -17.906 3.086 13.867 1 96.5 111 SER A C 1
ATOM 867 O O . SER A 1 111 ? -18.328 2.357 12.969 1 96.5 111 SER A O 1
ATOM 869 N N . LEU A 1 112 ? -17.531 4.41 13.656 1 97.12 112 LEU A N 1
ATOM 870 C CA . LEU A 1 112 ? -17.75 5.07 12.375 1 97.12 112 LEU A CA 1
ATOM 871 C C . LEU A 1 112 ? -16.531 4.914 11.477 1 97.12 112 LEU A C 1
ATOM 873 O O . LEU A 1 112 ? -16.578 5.242 10.289 1 97.12 112 LEU A O 1
ATOM 877 N N . ALA A 1 113 ? -15.422 4.422 11.992 1 96.69 113 ALA A N 1
ATOM 878 C CA . ALA A 1 113 ? -14.211 4.121 11.227 1 96.69 113 ALA A CA 1
ATOM 879 C C . ALA A 1 113 ? -13.461 2.939 11.828 1 96.69 113 ALA A C 1
ATOM 881 O O . ALA A 1 113 ? -13.289 2.863 13.047 1 96.69 113 ALA A O 1
ATOM 882 N N . THR A 1 114 ? -13.016 2.037 10.953 1 95.44 114 THR A N 1
ATOM 883 C CA . THR A 1 114 ? -12.273 0.88 11.43 1 95.44 114 THR A CA 1
ATOM 884 C C . THR A 1 114 ? -10.82 1.258 11.734 1 95.44 114 THR A C 1
ATOM 886 O O . THR A 1 114 ? -10.328 1.008 12.836 1 95.44 114 THR A O 1
ATOM 889 N N . ASP A 1 115 ? -10.164 1.817 10.852 1 98.19 115 ASP A N 1
ATOM 890 C CA . ASP A 1 115 ? -8.789 2.277 11.008 1 98.19 115 ASP A CA 1
ATOM 891 C C . ASP A 1 115 ? -8.703 3.799 10.891 1 98.19 115 ASP A C 1
ATOM 893 O O . ASP A 1 115 ? -9.438 4.41 10.117 1 98.19 115 ASP A O 1
ATOM 897 N N . ILE A 1 116 ? -7.809 4.434 11.664 1 98.62 116 ILE A N 1
ATOM 898 C CA . ILE A 1 116 ? -7.594 5.879 11.648 1 98.62 116 ILE A CA 1
ATOM 899 C C . ILE A 1 116 ? -6.102 6.176 11.539 1 98.62 116 ILE A C 1
ATOM 901 O O . ILE A 1 116 ? -5.297 5.656 12.32 1 98.62 116 ILE A O 1
ATOM 905 N N . GLU A 1 117 ? -5.734 6.949 10.562 1 98.81 117 GLU A N 1
ATOM 906 C CA . GLU A 1 117 ? -4.363 7.418 10.391 1 98.81 117 GLU A CA 1
ATOM 907 C C . GLU A 1 117 ? -4.277 8.938 10.508 1 98.81 117 GLU A C 1
ATOM 909 O O . GLU A 1 117 ? -5.156 9.648 10.016 1 98.81 117 GLU A O 1
ATOM 914 N N . ILE A 1 118 ? -3.242 9.438 11.125 1 98.81 118 ILE A N 1
ATOM 915 C CA . ILE A 1 118 ? -2.953 10.867 11.141 1 98.81 118 ILE A CA 1
ATOM 916 C C . ILE A 1 118 ? -1.66 11.141 10.383 1 98.81 118 ILE A C 1
ATOM 918 O O . ILE A 1 118 ? -0.63 10.523 10.648 1 98.81 118 ILE A O 1
ATOM 922 N N . GLU A 1 119 ? -1.727 11.992 9.422 1 98.5 119 GLU A N 1
ATOM 923 C CA . GLU A 1 119 ? -0.536 12.484 8.742 1 98.5 119 GLU A CA 1
ATOM 924 C C . GLU A 1 119 ? 0.012 13.734 9.422 1 98.5 119 GLU A C 1
ATOM 926 O O . GLU A 1 119 ? -0.682 14.75 9.516 1 98.5 119 GLU A O 1
ATOM 931 N N . THR A 1 120 ? 1.222 13.688 9.875 1 98.56 120 THR A N 1
ATOM 932 C CA . THR A 1 120 ? 1.791 14.773 10.664 1 98.56 120 THR A CA 1
ATOM 933 C C . THR A 1 120 ? 3.24 15.031 10.258 1 98.56 120 THR A C 1
ATOM 935 O O . THR A 1 120 ? 3.912 14.141 9.734 1 98.56 120 THR A O 1
ATOM 938 N N . SER A 1 121 ? 3.711 16.234 10.516 1 98 121 SER A N 1
ATOM 939 C CA . SER A 1 121 ? 5.082 16.625 10.188 1 98 121 SER A CA 1
ATOM 940 C C . SER A 1 121 ? 6.07 16.062 11.211 1 98 121 SER A C 1
ATOM 942 O O . SER A 1 121 ? 7.277 16.047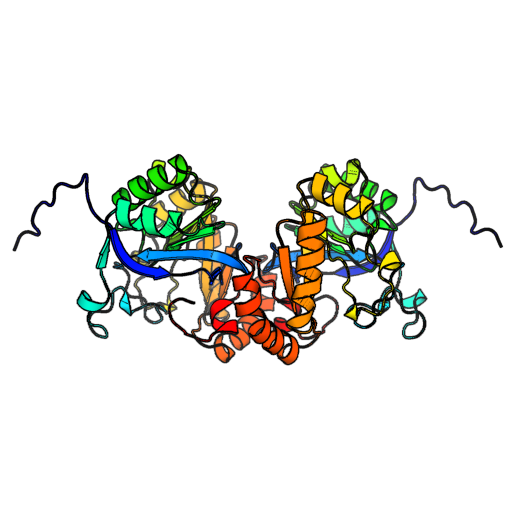 10.969 1 98 121 SER A O 1
ATOM 944 N N . GLY A 1 122 ? 5.562 15.586 12.305 1 98.44 122 GLY A N 1
ATOM 945 C CA . GLY A 1 122 ? 6.438 15.078 13.352 1 98.44 122 GLY A CA 1
ATOM 946 C C . GLY A 1 122 ? 7.043 16.172 14.211 1 98.44 122 GLY A C 1
ATOM 947 O O . GLY A 1 122 ? 8.062 15.961 14.859 1 98.44 122 GLY A O 1
ATOM 948 N N . THR A 1 123 ? 6.395 17.375 14.227 1 98.38 123 THR A N 1
ATOM 949 C CA . THR A 1 123 ? 6.945 18.484 14.984 1 98.38 123 THR A CA 1
ATOM 950 C C . THR A 1 123 ? 6.117 18.75 16.234 1 98.38 123 THR A C 1
ATOM 952 O O . THR A 1 123 ? 6.527 19.531 17.109 1 98.38 123 THR A O 1
ATOM 955 N N . ILE A 1 124 ? 4.941 18.172 16.359 1 98 124 ILE A N 1
ATOM 956 C CA . ILE A 1 124 ? 4.086 18.266 17.547 1 98 124 ILE A CA 1
ATOM 957 C C . ILE A 1 124 ? 3.805 16.859 18.078 1 98 124 ILE A C 1
ATOM 959 O O . ILE A 1 124 ? 3.404 15.969 17.328 1 98 124 ILE A O 1
ATOM 963 N N . ALA A 1 125 ? 4.004 16.641 19.328 1 97.5 125 ALA A N 1
ATOM 964 C CA . ALA A 1 125 ? 3.799 15.344 19.938 1 97.5 125 ALA A CA 1
ATOM 965 C C . ALA A 1 125 ? 2.311 15.047 20.125 1 97.5 125 ALA A C 1
ATOM 967 O O . ALA A 1 125 ? 1.541 15.93 20.516 1 97.5 125 ALA A O 1
ATOM 968 N N . PRO A 1 126 ? 1.93 13.867 19.719 1 97.19 126 PRO A N 1
ATOM 969 C CA . PRO A 1 126 ? 0.544 13.508 20.031 1 97.19 126 PRO A CA 1
ATOM 970 C C . PRO A 1 126 ? 0.312 13.266 21.516 1 97.19 126 PRO A C 1
ATOM 972 O O . PRO A 1 126 ? 1.255 12.953 22.25 1 97.19 126 PRO A O 1
ATOM 975 N N . THR A 1 127 ? -0.917 13.453 21.969 1 96 127 THR A N 1
ATOM 976 C CA . THR A 1 127 ? -1.297 13.094 23.328 1 96 127 THR A CA 1
ATOM 977 C C . THR A 1 127 ? -1.438 11.578 23.484 1 96 127 THR A C 1
ATOM 979 O O . THR A 1 127 ? -1.552 10.867 22.484 1 96 127 THR A O 1
ATOM 982 N N . ASP A 1 128 ? -1.496 11.117 24.703 1 95.69 128 ASP A N 1
ATOM 983 C CA . ASP A 1 128 ? -1.701 9.703 24.969 1 95.69 128 ASP A CA 1
ATOM 984 C C . ASP A 1 128 ? -3.047 9.227 24.422 1 95.69 128 ASP A C 1
ATOM 986 O O . ASP A 1 128 ? -3.156 8.109 23.906 1 95.69 128 ASP A O 1
ATOM 990 N N . LEU A 1 129 ? -3.98 10.109 24.547 1 95.25 129 LEU A N 1
ATOM 991 C CA . LEU A 1 129 ? -5.312 9.758 24.062 1 95.25 129 LEU A CA 1
ATOM 992 C C . LEU A 1 129 ? -5.316 9.578 22.547 1 95.25 129 LEU A C 1
ATOM 994 O O . LEU A 1 129 ? -5.887 8.609 22.031 1 95.25 129 LEU A O 1
ATOM 998 N N . LEU A 1 130 ? -4.672 10.469 21.859 1 96.69 130 LEU A N 1
ATOM 999 C CA . LEU A 1 130 ? -4.562 10.344 20.406 1 96.69 130 LEU A CA 1
ATOM 1000 C C . LEU A 1 130 ? -3.822 9.062 20.031 1 96.69 130 LEU A C 1
ATOM 1002 O O . LEU A 1 130 ? -4.254 8.336 19.125 1 96.69 130 LEU A O 1
ATOM 1006 N N . THR A 1 131 ? -2.764 8.797 20.719 1 97.38 131 THR A N 1
ATOM 1007 C CA . THR A 1 131 ? -1.945 7.617 20.438 1 97.38 131 THR A CA 1
ATOM 1008 C C . THR A 1 131 ? -2.764 6.34 20.609 1 97.38 131 THR A C 1
ATOM 1010 O O . THR A 1 131 ? -2.67 5.426 19.781 1 97.38 131 THR A O 1
ATOM 1013 N N . SER A 1 132 ? -3.574 6.355 21.625 1 96.25 132 SER A N 1
ATOM 1014 C CA . SER A 1 132 ? -4.371 5.16 21.875 1 96.25 132 SER A CA 1
ATOM 1015 C C . SER A 1 132 ? -5.477 4.996 20.844 1 96.25 132 SER A C 1
ATOM 1017 O O . SER A 1 132 ? -5.879 3.873 20.531 1 96.25 132 SER A O 1
ATOM 1019 N N . ALA A 1 133 ? -5.926 6.109 20.25 1 96.5 133 ALA A N 1
ATOM 1020 C CA . ALA A 1 133 ? -7.117 6.086 19.406 1 96.5 133 ALA A CA 1
ATOM 1021 C C . ALA A 1 133 ? -6.75 5.84 17.953 1 96.5 133 ALA A C 1
ATOM 1023 O O . ALA A 1 133 ? -7.594 5.426 17.156 1 96.5 133 ALA A O 1
ATOM 1024 N N . VAL A 1 134 ? -5.543 6.082 17.594 1 97.94 134 VAL A N 1
ATOM 1025 C CA . VAL A 1 134 ? -5.172 6.012 16.172 1 97.94 134 VAL A CA 1
ATOM 1026 C C . VAL A 1 134 ? -4.547 4.652 15.875 1 97.94 134 VAL A C 1
ATOM 1028 O O . VAL A 1 134 ? -4 4 16.766 1 97.94 134 VAL A O 1
ATOM 1031 N N . THR A 1 135 ? -4.727 4.238 14.609 1 98.12 135 THR A N 1
ATOM 1032 C CA . THR A 1 135 ? -4.074 3.027 14.125 1 98.12 135 THR A CA 1
ATOM 1033 C C . THR A 1 135 ? -2.6 3.287 13.836 1 98.12 135 THR A C 1
ATOM 1035 O O . THR A 1 135 ? -1.747 2.447 14.125 1 98.12 135 THR A O 1
ATOM 1038 N N . ARG A 1 136 ? -2.383 4.492 13.25 1 98.31 136 ARG A N 1
ATOM 1039 C CA . ARG A 1 136 ? -1.032 4.789 12.789 1 98.31 136 ARG A CA 1
ATOM 1040 C C . ARG A 1 136 ? -0.831 6.293 12.617 1 98.31 136 ARG A C 1
ATOM 1042 O O . ARG A 1 136 ? -1.764 7.012 12.25 1 98.31 136 ARG A O 1
ATOM 1049 N N . PHE A 1 137 ? 0.399 6.707 12.953 1 98.81 137 PHE A N 1
ATOM 1050 C CA . PHE A 1 137 ? 0.864 8.023 12.539 1 98.81 137 PHE A CA 1
ATOM 1051 C C . PHE A 1 137 ? 1.75 7.926 11.305 1 98.81 137 PHE A C 1
ATOM 1053 O O . PHE A 1 137 ? 2.764 7.223 11.312 1 98.81 137 PHE A O 1
ATOM 1060 N N . ASN A 1 138 ? 1.356 8.523 10.227 1 98.75 138 ASN A N 1
ATOM 1061 C CA . ASN A 1 138 ? 2.252 8.742 9.102 1 98.75 138 ASN A CA 1
ATOM 1062 C C . ASN A 1 138 ? 3.059 10.031 9.266 1 98.75 138 ASN A C 1
ATOM 1064 O O . ASN A 1 138 ? 2.555 11.125 8.992 1 98.75 138 ASN A O 1
ATOM 1068 N N . VAL A 1 139 ? 4.266 9.891 9.695 1 98.88 139 VAL A N 1
ATOM 1069 C CA . VAL A 1 139 ? 5.082 11.039 10.086 1 98.88 139 VAL A CA 1
ATOM 1070 C C . VAL A 1 139 ? 6.02 11.422 8.938 1 98.88 139 VAL A C 1
ATOM 1072 O O . VAL A 1 139 ? 6.758 10.57 8.43 1 98.88 139 VAL A O 1
ATOM 1075 N N . SER A 1 140 ? 5.988 12.672 8.57 1 98.5 140 SER A N 1
ATOM 1076 C CA . SER A 1 140 ? 6.793 13.133 7.441 1 98.5 140 SER A CA 1
ATOM 1077 C C . SER A 1 140 ? 7.699 14.289 7.848 1 98.5 140 SER A C 1
ATOM 1079 O O . SER A 1 140 ? 7.434 15.445 7.5 1 98.5 140 SER A O 1
ATOM 1081 N N . PRO A 1 141 ? 8.773 13.961 8.539 1 98.62 141 PRO A N 1
ATOM 1082 C CA . PRO A 1 141 ? 9.727 15.039 8.789 1 98.62 141 PRO A CA 1
ATOM 1083 C C . PRO A 1 141 ? 10.211 15.711 7.508 1 98.62 141 PRO A C 1
ATOM 1085 O O . PRO A 1 141 ? 10.43 15.039 6.5 1 98.62 141 PRO A O 1
ATOM 1088 N N . LYS A 1 142 ? 10.281 16.984 7.543 1 98.5 142 LYS A N 1
ATOM 1089 C CA . LYS A 1 142 ? 10.641 17.734 6.348 1 98.5 142 LYS A CA 1
ATOM 1090 C C . LYS A 1 142 ? 12.156 17.828 6.195 1 98.5 142 LYS A C 1
ATOM 1092 O O . LYS A 1 142 ? 12.875 18.031 7.176 1 98.5 142 LYS A O 1
ATOM 1097 N N . LEU A 1 143 ? 12.578 17.641 4.996 1 98.62 143 LEU A N 1
ATOM 1098 C CA . LEU A 1 143 ? 14 17.703 4.688 1 98.62 143 LEU A CA 1
ATOM 1099 C C . LEU A 1 143 ? 14.414 19.125 4.309 1 98.62 143 LEU A C 1
ATOM 1101 O O . LEU A 1 143 ? 13.578 20.031 4.238 1 98.62 143 LEU A O 1
ATOM 1105 N N . ALA A 1 144 ? 15.68 19.25 4.008 1 98.12 144 ALA A N 1
ATOM 1106 C CA . ALA A 1 144 ? 16.25 20.578 3.752 1 98.12 144 ALA A CA 1
ATOM 1107 C C . ALA A 1 144 ? 15.602 21.219 2.527 1 98.12 144 ALA A C 1
ATOM 1109 O O . ALA A 1 144 ? 15.43 22.438 2.48 1 98.12 144 ALA A O 1
ATOM 1110 N N . HIS A 1 145 ? 15.242 20.453 1.587 1 97.12 145 HIS A N 1
ATOM 1111 C CA . HIS A 1 145 ? 14.719 21 0.341 1 97.12 145 HIS A CA 1
ATOM 1112 C C . HIS A 1 145 ? 13.328 21.609 0.544 1 97.12 145 HIS A C 1
ATOM 1114 O O . HIS A 1 145 ? 12.781 22.234 -0.365 1 97.12 145 HIS A O 1
ATOM 1120 N N . SER A 1 146 ? 12.781 21.406 1.737 1 96.81 146 SER A N 1
ATOM 1121 C CA . SER A 1 146 ? 11.523 22.078 2.057 1 96.81 146 SER A CA 1
ATOM 1122 C C . SER A 1 146 ? 11.719 23.594 2.193 1 96.81 146 SER A C 1
ATOM 1124 O O . SER A 1 146 ? 10.75 24.344 2.203 1 96.81 146 SER A O 1
ATOM 1126 N N . GLY A 1 147 ? 12.891 23.984 2.363 1 97.06 147 GLY A N 1
ATOM 1127 C CA . GLY A 1 147 ? 13.195 25.406 2.516 1 97.06 147 GLY A CA 1
ATOM 1128 C C . GLY A 1 147 ? 13.148 25.859 3.959 1 97.06 147 GLY A C 1
ATOM 1129 O O . GLY A 1 147 ? 13.422 27.031 4.25 1 97.06 147 GLY A O 1
ATOM 1130 N N . LEU A 1 148 ? 12.859 25.016 4.902 1 96.94 148 LEU A N 1
ATOM 1131 C CA . LEU A 1 148 ? 12.734 25.359 6.316 1 96.94 148 LEU A CA 1
ATOM 1132 C C . LEU A 1 148 ? 14.07 25.172 7.035 1 96.94 148 LEU A C 1
ATOM 1134 O O . LEU A 1 148 ? 14.867 24.312 6.664 1 96.94 148 LEU A O 1
ATOM 1138 N N . ARG A 1 149 ? 14.266 26 8.086 1 97.5 149 ARG A N 1
ATOM 1139 C CA . ARG A 1 149 ? 15.414 25.781 8.961 1 97.5 149 ARG A CA 1
ATOM 1140 C C . ARG A 1 149 ? 15.297 24.469 9.719 1 97.5 149 ARG A C 1
ATOM 1142 O O . ARG A 1 149 ? 14.195 24.062 10.078 1 97.5 149 ARG A O 1
ATOM 1149 N N . ARG A 1 150 ? 16.406 23.844 9.906 1 97.56 150 ARG A N 1
ATOM 1150 C CA . ARG A 1 150 ? 16.438 22.547 10.555 1 97.56 150 ARG A CA 1
ATOM 1151 C C . ARG A 1 150 ? 15.672 22.578 11.875 1 97.56 150 ARG A C 1
ATOM 1153 O O . ARG A 1 150 ? 14.883 21.672 12.164 1 97.56 150 ARG A O 1
ATOM 1160 N N . ARG A 1 151 ? 15.812 23.625 12.656 1 96.38 151 ARG A N 1
ATOM 1161 C CA . ARG A 1 151 ? 15.203 23.703 13.977 1 96.38 151 ARG A CA 1
ATOM 1162 C C . ARG A 1 151 ? 13.688 23.797 13.883 1 96.38 151 ARG A C 1
ATOM 1164 O O . ARG A 1 151 ? 12.977 23.469 14.836 1 96.38 151 ARG A O 1
ATOM 1171 N N . GLN A 1 152 ? 13.156 24.266 12.758 1 96.38 152 GLN A N 1
ATOM 1172 C CA . GLN A 1 152 ? 11.719 24.375 12.531 1 96.38 152 GLN A CA 1
ATOM 1173 C C . GLN A 1 152 ? 11.117 23.016 12.188 1 96.38 152 GLN A C 1
ATOM 1175 O O . GLN A 1 152 ? 9.969 22.734 12.531 1 96.38 152 GLN A O 1
ATOM 1180 N N . ARG A 1 153 ? 11.953 22.188 11.492 1 97.12 153 ARG A N 1
ATOM 1181 C CA . ARG A 1 153 ? 11.367 21 10.867 1 97.12 153 ARG A CA 1
ATOM 1182 C C . ARG A 1 153 ? 11.797 19.734 11.586 1 97.12 153 ARG A C 1
ATOM 1184 O O . ARG A 1 153 ? 11.227 18.656 11.367 1 97.12 153 ARG A O 1
ATOM 1191 N N . ILE A 1 154 ? 12.852 19.812 12.383 1 98.56 154 ILE A N 1
ATOM 1192 C CA . ILE A 1 154 ? 13.328 18.656 13.133 1 98.56 154 ILE A CA 1
ATOM 1193 C C . ILE A 1 154 ? 13.227 18.938 14.625 1 98.56 154 ILE A C 1
ATOM 1195 O O . ILE A 1 154 ? 13.93 19.797 15.156 1 98.56 154 ILE A O 1
ATOM 1199 N N . ARG A 1 155 ? 12.336 18.219 15.266 1 98.38 155 ARG A N 1
ATOM 1200 C CA . ARG A 1 155 ? 12.141 18.297 16.719 1 98.38 155 ARG A CA 1
ATOM 1201 C C . ARG A 1 155 ? 12.484 16.969 17.375 1 98.38 155 ARG A C 1
ATOM 1203 O O . ARG A 1 155 ? 11.617 16.109 17.531 1 98.38 155 ARG A O 1
ATOM 1210 N N . PRO A 1 156 ? 13.719 16.859 17.875 1 98.19 156 PRO A N 1
ATOM 1211 C CA . PRO A 1 156 ? 14.219 15.562 18.344 1 98.19 156 PRO A CA 1
ATOM 1212 C C . PRO A 1 156 ? 13.32 14.914 19.391 1 98.19 156 PRO A C 1
ATOM 1214 O O . PRO A 1 156 ? 13.008 13.727 19.297 1 98.19 156 PRO A O 1
ATOM 1217 N N . ALA A 1 157 ? 12.898 15.672 20.359 1 98.12 157 ALA A N 1
ATOM 1218 C CA . ALA A 1 157 ? 12.062 15.117 21.422 1 98.12 157 ALA A CA 1
ATOM 1219 C C . ALA A 1 157 ? 10.75 14.57 20.859 1 98.12 157 ALA A C 1
ATOM 1221 O O . ALA A 1 157 ? 10.289 13.508 21.281 1 98.12 157 ALA A O 1
ATOM 1222 N N . VAL A 1 158 ? 10.188 15.266 19.922 1 98.56 158 VAL A N 1
ATOM 1223 C CA . VAL A 1 158 ? 8.93 14.852 19.312 1 98.56 158 VAL A CA 1
ATOM 1224 C C . VAL A 1 158 ? 9.141 13.578 18.5 1 98.56 158 VAL A C 1
ATOM 1226 O O . VAL A 1 158 ? 8.328 12.656 18.547 1 98.56 158 VAL A O 1
ATOM 1229 N N . LEU A 1 159 ? 10.227 13.523 17.734 1 98.62 159 LEU A N 1
ATOM 1230 C CA . LEU A 1 159 ? 10.547 12.336 16.953 1 98.62 159 LEU A CA 1
ATOM 1231 C C . LEU A 1 159 ? 10.688 11.109 17.844 1 98.62 159 LEU A C 1
ATOM 1233 O O . LEU A 1 159 ? 10.164 10.039 17.531 1 98.62 159 LEU A O 1
ATOM 1237 N N . ARG A 1 160 ? 11.305 11.297 18.984 1 97.69 160 ARG A N 1
ATOM 1238 C CA . ARG A 1 160 ? 11.484 10.195 19.938 1 97.69 160 ARG A CA 1
ATOM 1239 C C . ARG A 1 160 ? 10.156 9.766 20.531 1 97.69 160 ARG A C 1
ATOM 1241 O O . ARG A 1 160 ? 9.898 8.57 20.703 1 97.69 160 ARG A O 1
ATOM 1248 N N . ASP A 1 161 ? 9.367 10.742 20.844 1 97.31 161 ASP A N 1
ATOM 1249 C CA . ASP A 1 161 ? 8.039 10.445 21.375 1 97.31 161 ASP A CA 1
ATOM 1250 C C . ASP A 1 161 ? 7.223 9.633 20.391 1 97.31 161 ASP A C 1
ATOM 1252 O O . ASP A 1 161 ? 6.641 8.602 20.75 1 97.31 161 ASP A O 1
ATOM 1256 N N . LEU A 1 162 ? 7.195 10.062 19.188 1 98.5 162 LEU A N 1
ATOM 1257 C CA . LEU A 1 162 ? 6.441 9.375 18.141 1 98.5 162 LEU A CA 1
ATOM 1258 C C . LEU A 1 162 ? 6.992 7.977 17.906 1 98.5 162 LEU A C 1
ATOM 1260 O O . LEU A 1 162 ? 6.23 7.016 17.766 1 98.5 162 LEU A O 1
ATOM 1264 N N . ALA A 1 163 ? 8.312 7.883 17.828 1 97.75 163 ALA A N 1
ATOM 1265 C CA . ALA A 1 163 ? 8.938 6.574 17.656 1 97.75 163 ALA A CA 1
ATOM 1266 C C . ALA A 1 163 ? 8.562 5.637 18.812 1 97.75 163 ALA A C 1
ATOM 1268 O O . ALA A 1 163 ? 8.336 4.445 18.594 1 97.75 163 ALA A O 1
ATOM 1269 N N . GLY A 1 164 ? 8.422 6.172 20 1 96.69 164 GLY A N 1
ATOM 1270 C CA . GLY A 1 164 ? 8.133 5.398 21.188 1 96.69 164 GLY A CA 1
ATOM 1271 C C . GLY A 1 164 ? 6.699 4.891 21.234 1 96.69 164 GLY A C 1
ATOM 1272 O O . GLY A 1 164 ? 6.383 3.99 22.016 1 96.69 164 GLY A O 1
ATOM 1273 N N . THR A 1 165 ? 5.797 5.449 20.438 1 97.06 165 THR A N 1
ATOM 1274 C CA . THR A 1 165 ? 4.406 5.016 20.422 1 97.06 165 THR A CA 1
ATOM 1275 C C . THR A 1 165 ? 4.277 3.613 19.844 1 97.06 165 THR A C 1
ATOM 1277 O O . THR A 1 165 ? 3.289 2.92 20.094 1 97.06 165 THR A O 1
ATOM 1280 N N . GLY A 1 166 ? 5.223 3.254 19.031 1 96.69 166 GLY A N 1
ATOM 1281 C CA . GLY A 1 166 ? 5.121 2.008 18.297 1 96.69 166 GLY A CA 1
ATOM 1282 C C . GLY A 1 166 ? 4.117 2.068 17.156 1 96.69 166 GLY A C 1
ATOM 1283 O O . GLY A 1 166 ? 3.848 1.057 16.5 1 96.69 166 GLY A O 1
ATOM 1284 N N . LYS A 1 167 ? 3.604 3.244 16.859 1 98.19 167 LYS A N 1
ATOM 1285 C CA . LYS A 1 167 ? 2.547 3.391 15.867 1 98.19 167 LYS A CA 1
ATOM 1286 C C . LYS A 1 167 ? 2.977 4.332 14.742 1 98.19 167 LYS A C 1
ATOM 1288 O O . LYS A 1 167 ? 2.186 4.648 13.852 1 98.19 167 LYS A O 1
ATOM 1293 N N . ALA A 1 168 ? 4.27 4.754 14.742 1 98.56 168 ALA A N 1
ATOM 1294 C CA . ALA A 1 168 ? 4.75 5.707 13.742 1 98.56 168 ALA A CA 1
ATOM 1295 C C . ALA A 1 168 ? 5.352 4.988 12.539 1 98.56 168 ALA A C 1
ATOM 1297 O O . ALA A 1 168 ? 6.098 4.02 12.695 1 98.56 168 ALA A O 1
ATOM 1298 N N . VAL A 1 169 ? 4.961 5.414 11.383 1 98.69 169 VAL A N 1
ATOM 1299 C CA . VAL A 1 169 ? 5.688 5.156 10.148 1 98.69 169 VAL A CA 1
ATOM 1300 C C . VAL A 1 169 ? 6.301 6.457 9.633 1 98.69 169 VAL A C 1
ATOM 1302 O O . VAL A 1 169 ? 5.672 7.516 9.695 1 98.69 169 VAL A O 1
ATOM 1305 N N . TRP A 1 170 ? 7.516 6.371 9.195 1 98.88 170 TRP A N 1
ATOM 1306 C CA . TRP A 1 170 ? 8.258 7.562 8.805 1 98.88 170 TRP A CA 1
ATOM 1307 C C . TRP A 1 170 ? 8.32 7.688 7.285 1 98.88 170 TRP A C 1
ATOM 1309 O O . TRP A 1 170 ? 9.055 6.949 6.625 1 98.88 170 TRP A O 1
ATOM 1319 N N . LYS A 1 171 ? 7.555 8.617 6.77 1 98.88 171 LYS A N 1
ATOM 1320 C CA . LYS A 1 171 ? 7.441 8.82 5.328 1 98.88 171 LYS A CA 1
ATOM 1321 C C . LYS A 1 171 ? 8.086 10.133 4.902 1 98.88 171 LYS A C 1
ATOM 1323 O O . LYS A 1 171 ? 7.531 11.211 5.137 1 98.88 171 LYS A O 1
ATOM 1328 N N . PHE A 1 172 ? 9.188 10.078 4.277 1 98.88 172 PHE A N 1
ATOM 1329 C CA . PHE A 1 172 ? 9.93 11.25 3.83 1 98.88 172 PHE A CA 1
ATOM 1330 C C . PHE A 1 172 ? 9.617 11.562 2.371 1 98.88 172 PHE A C 1
ATOM 1332 O O . PHE A 1 172 ? 9.539 10.664 1.537 1 98.88 172 PHE A O 1
ATOM 1339 N N . VAL A 1 173 ? 9.391 12.812 2.102 1 98.62 173 VAL A N 1
ATOM 1340 C CA . VAL A 1 173 ? 9.234 13.281 0.729 1 98.62 173 VAL A CA 1
ATOM 1341 C C . VAL A 1 173 ? 10.602 13.609 0.136 1 98.62 173 VAL A C 1
ATOM 1343 O O . VAL A 1 173 ? 11.352 14.406 0.703 1 98.62 173 VAL A O 1
ATOM 1346 N N . VAL A 1 174 ? 10.914 13.023 -1 1 98.62 174 VAL A N 1
ATOM 1347 C CA . VAL A 1 174 ? 12.258 13.109 -1.558 1 98.62 174 VAL A CA 1
ATOM 1348 C C . VAL A 1 174 ? 12.195 13.602 -3 1 98.62 174 VAL A C 1
ATOM 1350 O O . VAL A 1 174 ? 11.328 13.172 -3.771 1 98.62 174 VAL A O 1
ATOM 1353 N N . GLN A 1 175 ? 13.125 14.484 -3.428 1 96.94 175 GLN A N 1
ATOM 1354 C CA . GLN A 1 175 ? 13.164 15.062 -4.766 1 96.94 175 GLN A CA 1
ATOM 1355 C C . GLN A 1 175 ? 14.273 14.438 -5.602 1 96.94 175 GLN A C 1
ATOM 1357 O O . GLN A 1 175 ? 14.141 14.305 -6.82 1 96.94 175 GLN A O 1
ATOM 1362 N N . GLN A 1 176 ? 15.32 14.195 -5.016 1 97.38 176 GLN A N 1
ATOM 1363 C CA . GLN A 1 176 ? 16.516 13.656 -5.676 1 97.38 176 GLN A CA 1
ATOM 1364 C C . GLN A 1 176 ? 17.219 12.648 -4.785 1 97.38 176 GLN A C 1
ATOM 1366 O O . GLN A 1 176 ? 17.016 12.625 -3.57 1 97.38 176 GLN A O 1
ATOM 1371 N N . VAL A 1 177 ? 18.062 11.883 -5.344 1 98.31 177 VAL A N 1
ATOM 1372 C CA . VAL A 1 177 ? 18.734 10.773 -4.664 1 98.31 177 VAL A CA 1
ATOM 1373 C C . VAL A 1 177 ? 19.531 11.297 -3.473 1 98.31 177 VAL A C 1
ATOM 1375 O O . VAL A 1 177 ? 19.547 10.68 -2.404 1 98.31 177 VAL A O 1
ATOM 1378 N N . ASP A 1 178 ? 20.125 12.461 -3.578 1 98.12 178 ASP A N 1
ATOM 1379 C CA . ASP A 1 178 ? 20.969 13.008 -2.527 1 98.12 178 ASP A CA 1
ATOM 1380 C C . ASP A 1 178 ? 20.156 13.32 -1.269 1 98.12 178 ASP A C 1
ATOM 1382 O O . ASP A 1 178 ? 20.719 13.367 -0.167 1 98.12 178 ASP A O 1
ATOM 1386 N N . ASP A 1 179 ? 18.875 13.57 -1.41 1 98.62 179 ASP A N 1
ATOM 1387 C CA . ASP A 1 179 ? 18.016 13.805 -0.253 1 98.62 179 ASP A CA 1
ATOM 1388 C C . ASP A 1 179 ? 18.031 12.609 0.694 1 98.62 179 ASP A C 1
ATOM 1390 O O . ASP A 1 179 ? 17.797 12.758 1.894 1 98.62 179 ASP A O 1
ATOM 1394 N N . LEU A 1 180 ? 18.297 11.43 0.169 1 98.88 180 LEU A N 1
ATOM 1395 C CA . LEU A 1 180 ? 18.266 10.203 0.958 1 98.88 180 LEU A CA 1
ATOM 1396 C C . LEU A 1 180 ? 19.359 10.211 2.021 1 98.88 180 LEU A C 1
ATOM 1398 O O . LEU A 1 180 ? 19.25 9.539 3.049 1 98.88 180 LEU A O 1
ATOM 1402 N N . ASP A 1 181 ? 20.422 10.977 1.763 1 98.81 181 ASP A N 1
ATOM 1403 C CA . ASP A 1 181 ? 21.484 11.078 2.75 1 98.81 181 ASP A CA 1
ATOM 1404 C C . ASP A 1 181 ? 21 11.742 4.035 1 98.81 181 ASP A C 1
ATOM 1406 O O . ASP A 1 181 ? 21.359 11.32 5.137 1 98.81 181 ASP A O 1
ATOM 1410 N N . GLU A 1 182 ? 20.219 12.781 3.83 1 98.81 182 GLU A N 1
ATOM 1411 C CA . GLU A 1 182 ? 19.641 13.422 5.012 1 98.81 182 GLU A CA 1
ATOM 1412 C C . GLU A 1 182 ? 18.688 12.477 5.734 1 98.81 182 GLU A C 1
ATOM 1414 O O . GLU A 1 182 ? 18.641 12.445 6.965 1 98.81 182 GLU A O 1
ATOM 1419 N N . VAL A 1 183 ? 17.875 11.75 4.992 1 98.88 183 VAL A N 1
ATOM 1420 C CA . VAL A 1 183 ? 16.984 10.758 5.594 1 98.88 183 VAL A CA 1
ATOM 1421 C C . VAL A 1 183 ? 17.812 9.766 6.418 1 98.88 183 VAL A C 1
ATOM 1423 O O . VAL A 1 183 ? 17.469 9.477 7.566 1 98.88 183 VAL A O 1
ATOM 1426 N N . GLN A 1 184 ? 18.859 9.273 5.801 1 98.81 184 GLN A N 1
ATOM 1427 C CA . GLN A 1 184 ? 19.719 8.312 6.469 1 98.81 184 GLN A CA 1
ATOM 1428 C C . GLN A 1 184 ? 20.266 8.867 7.781 1 98.81 184 GLN A C 1
ATOM 1430 O O . GLN A 1 184 ? 20.312 8.164 8.789 1 98.81 184 GLN A O 1
ATOM 1435 N N . GLU A 1 185 ? 20.656 10.109 7.738 1 98.75 185 GLU A N 1
ATOM 1436 C CA . GLU A 1 185 ? 21.156 10.773 8.945 1 98.75 185 GLU A CA 1
ATOM 1437 C C . GLU A 1 185 ? 20.078 10.82 10.023 1 98.75 185 GLU A C 1
ATOM 1439 O O . GLU A 1 185 ? 20.344 10.477 11.18 1 98.75 185 GLU A O 1
ATOM 1444 N N . LEU A 1 186 ? 18.875 11.25 9.664 1 98.62 186 LEU A N 1
ATOM 1445 C CA . LEU A 1 186 ? 17.766 11.359 10.617 1 98.62 186 LEU A CA 1
ATOM 1446 C C . LEU A 1 186 ? 17.391 9.992 11.18 1 98.62 186 LEU A C 1
ATOM 1448 O O . LEU A 1 186 ? 17.203 9.844 12.383 1 98.62 186 LEU A O 1
ATOM 1452 N N . VAL A 1 187 ? 17.266 9.008 10.289 1 98.38 187 VAL A N 1
ATOM 1453 C CA . VAL A 1 187 ? 16.906 7.645 10.648 1 98.38 187 VAL A CA 1
ATOM 1454 C C . VAL A 1 187 ? 17.938 7.074 11.625 1 98.38 187 VAL A C 1
ATOM 1456 O O . VAL A 1 187 ? 17.578 6.477 12.641 1 98.38 187 VAL A O 1
ATOM 1459 N N . GLY A 1 188 ? 19.219 7.258 11.328 1 97.62 188 GLY A N 1
ATOM 1460 C CA . GLY A 1 188 ? 20.297 6.773 12.188 1 97.62 188 GLY A CA 1
ATOM 1461 C C . GLY A 1 188 ? 20.344 7.473 13.531 1 97.62 188 GLY A C 1
ATOM 1462 O O . GLY A 1 188 ? 20.547 6.832 14.562 1 97.62 188 GLY A O 1
ATOM 1463 N N . THR A 1 189 ? 20.156 8.758 13.539 1 98.06 189 THR A N 1
ATOM 1464 C CA . THR A 1 189 ? 20.266 9.578 14.742 1 98.06 189 THR A CA 1
ATOM 1465 C C . THR A 1 189 ? 19.125 9.297 15.703 1 98.06 189 THR A C 1
ATOM 1467 O O . THR A 1 189 ? 19.328 9.227 16.922 1 98.06 189 THR A O 1
ATOM 1470 N N . TYR A 1 190 ? 17.922 9.078 15.164 1 97.56 190 TYR A N 1
ATOM 1471 C CA . TYR A 1 190 ? 16.766 9.039 16.047 1 97.56 190 TYR A CA 1
ATOM 1472 C C . TYR A 1 190 ? 16.109 7.66 16.047 1 97.56 190 TYR A C 1
ATOM 1474 O O . TYR A 1 190 ? 15.102 7.441 16.734 1 97.56 190 TYR A O 1
ATOM 1482 N N . GLY A 1 191 ? 16.688 6.695 15.336 1 96.75 191 GLY A N 1
ATOM 1483 C CA . GLY A 1 191 ? 16.156 5.34 15.312 1 96.75 191 GLY A CA 1
ATOM 1484 C C . GLY A 1 191 ? 14.773 5.246 14.703 1 96.75 191 GLY A C 1
ATOM 1485 O O . GLY A 1 191 ? 13.891 4.594 15.266 1 96.75 191 GLY A O 1
ATOM 1486 N N . LEU A 1 192 ? 14.578 5.914 13.578 1 98.06 192 LEU A N 1
ATOM 1487 C CA . LEU A 1 192 ? 13.258 5.996 12.945 1 98.06 192 LEU A CA 1
ATOM 1488 C C . LEU A 1 192 ? 13 4.773 12.07 1 98.06 192 LEU A C 1
ATOM 1490 O O . LEU A 1 192 ? 13.688 4.57 11.07 1 98.06 192 LEU A O 1
ATOM 1494 N N . HIS A 1 193 ? 12.023 3.943 12.445 1 97.38 193 HIS A N 1
ATOM 1495 C CA . HIS A 1 193 ? 11.625 2.762 11.688 1 97.38 193 HIS A CA 1
ATOM 1496 C C . HIS A 1 193 ? 10.148 2.445 11.891 1 97.38 193 HIS A C 1
ATOM 1498 O O . HIS A 1 193 ? 9.594 2.697 12.969 1 97.38 193 HIS A O 1
ATOM 1504 N N . PRO A 1 194 ? 9.531 1.97 10.836 1 98.12 194 PRO A N 1
ATOM 1505 C CA . PRO A 1 194 ? 9.992 1.721 9.469 1 98.12 194 PRO A CA 1
ATOM 1506 C C . PRO A 1 194 ? 10.023 2.986 8.617 1 98.12 194 PRO A C 1
ATOM 1508 O O . PRO A 1 194 ? 9.328 3.957 8.922 1 98.12 194 PRO A O 1
ATOM 1511 N N . VAL A 1 195 ? 10.812 3.014 7.57 1 98.81 195 VAL A N 1
ATOM 1512 C CA . VAL A 1 195 ? 11.008 4.191 6.734 1 98.81 195 VAL A CA 1
ATOM 1513 C C . VAL A 1 195 ? 10.352 3.975 5.371 1 98.81 195 VAL A C 1
ATOM 1515 O O . VAL A 1 195 ? 10.531 2.922 4.754 1 98.81 195 VAL A O 1
ATOM 1518 N N . TRP A 1 196 ? 9.594 4.906 4.957 1 98.88 196 TRP A N 1
ATOM 1519 C CA . TRP A 1 196 ? 9.016 4.992 3.621 1 98.88 196 TRP A CA 1
ATOM 1520 C C . TRP A 1 196 ? 9.531 6.223 2.881 1 98.88 196 TRP A C 1
ATOM 1522 O O . TRP A 1 196 ? 9.594 7.316 3.449 1 98.88 196 TRP A O 1
ATOM 1532 N N . ILE A 1 197 ? 9.914 6.02 1.645 1 98.94 197 ILE A N 1
ATOM 1533 C CA . ILE A 1 197 ? 10.344 7.129 0.8 1 98.94 197 ILE A CA 1
ATOM 1534 C C . ILE A 1 197 ? 9.281 7.418 -0.257 1 98.94 197 ILE A C 1
ATOM 1536 O O . ILE A 1 197 ? 8.852 6.512 -0.977 1 98.94 197 ILE A O 1
ATOM 1540 N N . MET A 1 198 ? 8.875 8.609 -0.329 1 98.81 198 MET A N 1
ATOM 1541 C CA . MET A 1 198 ? 7.871 9.039 -1.299 1 98.81 198 MET A CA 1
ATOM 1542 C C . MET A 1 198 ? 8.414 10.141 -2.199 1 98.81 198 MET A C 1
ATOM 1544 O O . MET A 1 198 ? 8.945 11.141 -1.712 1 98.81 198 MET A O 1
ATOM 1548 N N . PRO A 1 199 ? 8.312 9.984 -3.551 1 98.44 199 PRO A N 1
ATOM 1549 C CA . PRO A 1 199 ? 8.75 11.055 -4.441 1 98.44 199 PRO A CA 1
ATOM 1550 C C . PRO A 1 199 ? 7.902 12.32 -4.305 1 98.44 199 PRO A C 1
ATOM 1552 O O . PRO A 1 199 ? 6.688 12.227 -4.117 1 98.44 199 PRO A O 1
ATOM 1555 N N . GLU A 1 200 ? 8.578 13.406 -4.34 1 97.44 200 GLU A N 1
ATOM 1556 C CA . GLU A 1 200 ? 7.867 14.672 -4.453 1 97.44 200 GLU A CA 1
ATOM 1557 C C . GLU A 1 200 ? 7.25 14.844 -5.84 1 97.44 200 GLU A C 1
ATOM 1559 O O . GLU A 1 200 ? 7.859 14.469 -6.844 1 97.44 200 GLU A O 1
ATOM 1564 N N . GLY A 1 201 ? 6.07 15.375 -5.875 1 95.38 201 GLY A N 1
ATOM 1565 C CA . GLY A 1 201 ? 5.465 15.68 -7.16 1 95.38 201 GLY A CA 1
ATOM 1566 C C . GLY A 1 201 ? 3.955 15.812 -7.094 1 95.38 201 GLY A C 1
ATOM 1567 O O . GLY A 1 201 ? 3.309 15.195 -6.246 1 95.38 201 GLY A O 1
ATOM 1568 N N . THR A 1 202 ? 3.395 16.578 -8.023 1 93.94 202 THR A N 1
ATOM 1569 C CA . THR A 1 202 ? 1.95 16.781 -8.062 1 93.94 202 THR A CA 1
ATOM 1570 C C . THR A 1 202 ? 1.385 16.375 -9.43 1 93.94 202 THR A C 1
ATOM 1572 O O . THR A 1 202 ? 0.228 16.672 -9.734 1 93.94 202 THR A O 1
ATOM 1575 N N . ASP A 1 203 ? 2.252 15.828 -10.211 1 96.31 203 ASP A N 1
ATOM 1576 C CA . ASP A 1 203 ? 1.793 15.312 -11.5 1 96.31 203 ASP A CA 1
ATOM 1577 C C . ASP A 1 203 ? 2.352 13.914 -11.766 1 96.31 203 ASP A C 1
ATOM 1579 O O . ASP A 1 203 ? 3.42 13.562 -11.258 1 96.31 203 ASP A O 1
ATOM 1583 N N . ARG A 1 204 ? 1.665 13.219 -12.609 1 96.25 204 ARG A N 1
ATOM 1584 C CA . ARG A 1 204 ? 1.917 11.805 -12.859 1 96.25 204 ARG A CA 1
ATOM 1585 C C . ARG A 1 204 ? 3.332 11.586 -13.383 1 96.25 204 ARG A C 1
ATOM 1587 O O . ARG A 1 204 ? 4.047 10.703 -12.914 1 96.25 204 ARG A O 1
ATOM 1594 N N . SER A 1 205 ? 3.725 12.383 -14.391 1 97 205 SER A N 1
ATOM 1595 C CA . SER A 1 205 ? 5.02 12.203 -15.047 1 97 205 SER A CA 1
ATOM 1596 C C . SER A 1 205 ? 6.164 12.406 -14.055 1 97 205 SER A C 1
ATOM 1598 O O . SER A 1 205 ? 7.117 11.625 -14.031 1 97 205 SER A O 1
ATOM 1600 N N . THR A 1 206 ? 6.066 13.453 -13.227 1 97.5 206 THR A N 1
ATOM 1601 C CA . THR A 1 206 ? 7.102 13.758 -12.242 1 97.5 206 THR A CA 1
ATOM 1602 C C . THR A 1 206 ? 7.184 12.656 -11.195 1 97.5 206 THR A C 1
ATOM 1604 O O . THR A 1 206 ? 8.273 12.172 -10.875 1 97.5 206 THR A O 1
ATOM 1607 N N . VAL A 1 207 ? 6.055 12.242 -10.695 1 97.75 207 VAL A N 1
ATOM 1608 C CA . VAL A 1 207 ? 6.012 11.219 -9.656 1 97.75 207 VAL A CA 1
ATOM 1609 C C . VAL A 1 207 ? 6.598 9.914 -10.195 1 97.75 207 VAL A C 1
ATOM 1611 O O . VAL A 1 207 ? 7.426 9.281 -9.539 1 97.75 207 VAL A O 1
ATOM 1614 N N . LEU A 1 208 ? 6.215 9.539 -11.375 1 97.62 208 LEU A N 1
ATOM 1615 C CA . LEU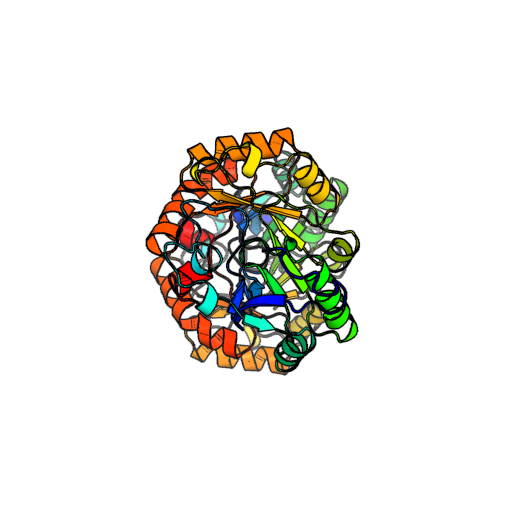 A 1 208 ? 6.699 8.305 -11.977 1 97.62 208 LEU A CA 1
ATOM 1616 C C . LEU A 1 208 ? 8.203 8.359 -12.211 1 97.62 208 LEU A C 1
ATOM 1618 O O . LEU A 1 208 ? 8.93 7.418 -11.875 1 97.62 208 LEU A O 1
ATOM 1622 N N . ALA A 1 209 ? 8.68 9.477 -12.75 1 97.94 209 ALA A N 1
ATOM 1623 C CA . ALA A 1 209 ? 10.102 9.641 -13.031 1 97.94 209 ALA A CA 1
ATOM 1624 C C . ALA A 1 209 ? 10.922 9.57 -11.75 1 97.94 209 ALA A C 1
ATOM 1626 O O . ALA A 1 209 ? 11.961 8.898 -11.695 1 97.94 209 ALA A O 1
ATOM 1627 N N . ARG A 1 210 ? 10.5 10.195 -10.734 1 98.25 210 ARG A N 1
ATOM 1628 C CA . ARG A 1 210 ? 11.242 10.227 -9.477 1 98.25 210 ARG A CA 1
ATOM 1629 C C . ARG A 1 210 ? 11.172 8.883 -8.766 1 98.25 210 ARG A C 1
ATOM 1631 O O . ARG A 1 210 ? 12.141 8.469 -8.117 1 98.25 210 ARG A O 1
ATOM 1638 N N . MET A 1 211 ? 10.039 8.234 -8.852 1 98 211 MET A N 1
ATOM 1639 C CA . MET A 1 211 ? 9.938 6.891 -8.281 1 98 211 MET A CA 1
ATOM 1640 C C . MET A 1 211 ? 10.992 5.965 -8.875 1 98 211 MET A C 1
ATOM 1642 O O . MET A 1 211 ? 11.656 5.227 -8.148 1 98 211 MET A O 1
ATOM 1646 N N . ARG A 1 212 ? 11.125 6.023 -10.141 1 98.06 212 ARG A N 1
ATOM 1647 C CA . ARG A 1 212 ? 12.078 5.164 -10.836 1 98.06 212 ARG A CA 1
ATOM 1648 C C . ARG A 1 212 ? 13.508 5.527 -10.453 1 98.06 212 ARG A C 1
ATOM 1650 O O . ARG A 1 212 ? 14.352 4.641 -10.25 1 98.06 212 ARG A O 1
ATOM 1657 N N . LEU A 1 213 ? 13.727 6.812 -10.328 1 98.06 213 LEU A N 1
ATOM 1658 C CA . LEU A 1 213 ? 15.039 7.305 -9.93 1 98.06 213 LEU A CA 1
ATOM 1659 C C . LEU A 1 213 ? 15.398 6.836 -8.523 1 98.06 213 LEU A C 1
ATOM 1661 O O . LEU A 1 213 ? 16.547 6.504 -8.242 1 98.06 213 LEU A O 1
ATOM 1665 N N . LEU A 1 214 ? 14.453 6.73 -7.664 1 98.62 214 LEU A N 1
ATOM 1666 C CA . LEU A 1 214 ? 14.68 6.516 -6.242 1 98.62 214 LEU A CA 1
ATOM 1667 C C . LEU A 1 214 ? 14.656 5.027 -5.906 1 98.62 214 LEU A C 1
ATOM 1669 O O . LEU A 1 214 ? 15.141 4.617 -4.852 1 98.62 214 LEU A O 1
ATOM 1673 N N . ALA A 1 215 ? 14.109 4.18 -6.766 1 98.44 215 ALA A N 1
ATOM 1674 C CA . ALA A 1 215 ? 13.789 2.789 -6.445 1 98.44 215 ALA A CA 1
ATOM 1675 C C . ALA A 1 215 ? 15.031 2.045 -5.961 1 98.44 215 ALA A C 1
ATOM 1677 O O . ALA A 1 215 ? 15.07 1.549 -4.836 1 98.44 215 ALA A O 1
ATOM 1678 N N . ASP A 1 216 ? 16.078 2.021 -6.723 1 98.31 216 ASP A N 1
ATOM 1679 C CA . ASP A 1 216 ? 17.25 1.217 -6.398 1 98.31 216 ASP A CA 1
ATOM 1680 C C . ASP A 1 216 ? 18 1.79 -5.191 1 98.31 216 ASP A C 1
ATOM 1682 O O . ASP A 1 216 ? 18.359 1.052 -4.273 1 98.31 216 ASP A O 1
ATOM 1686 N N . PRO A 1 217 ? 18.188 3.137 -5.102 1 98.75 217 PRO A N 1
ATOM 1687 C CA . PRO A 1 217 ? 18.828 3.697 -3.912 1 98.75 217 PRO A CA 1
ATOM 1688 C C . PRO A 1 217 ? 18.031 3.428 -2.633 1 98.75 217 PRO A C 1
ATOM 1690 O O . PRO A 1 217 ? 18.625 3.254 -1.564 1 98.75 217 PRO A O 1
ATOM 1693 N N . VAL A 1 218 ? 16.734 3.43 -2.705 1 98.75 218 VAL A N 1
ATOM 1694 C CA . VAL A 1 218 ? 15.891 3.158 -1.547 1 98.75 218 VAL A CA 1
ATOM 1695 C C . VAL A 1 218 ? 16.031 1.694 -1.137 1 98.75 218 VAL A C 1
ATOM 1697 O O . VAL A 1 218 ? 16.172 1.387 0.05 1 98.75 218 VAL A O 1
ATOM 1700 N N . LEU A 1 219 ? 16.031 0.803 -2.119 1 97.69 219 LEU A N 1
ATOM 1701 C CA . LEU A 1 219 ? 16.234 -0.618 -1.852 1 97.69 219 LEU A CA 1
ATOM 1702 C C . LEU A 1 219 ? 17.562 -0.865 -1.167 1 97.69 219 LEU A C 1
ATOM 1704 O O . LEU A 1 219 ? 17.656 -1.664 -0.231 1 97.69 219 LEU A O 1
ATOM 1708 N N . ALA A 1 220 ? 18.562 -0.152 -1.608 1 97.44 220 ALA A N 1
ATOM 1709 C CA . ALA A 1 220 ? 19.922 -0.325 -1.078 1 97.44 220 ALA A CA 1
ATOM 1710 C C . ALA A 1 220 ? 19.969 0.036 0.403 1 97.44 220 ALA A C 1
ATOM 1712 O O . ALA A 1 220 ? 20.875 -0.415 1.124 1 97.44 220 ALA A O 1
ATOM 1713 N N . ARG A 1 221 ? 19.031 0.806 0.852 1 97.81 221 ARG A N 1
ATOM 1714 C CA . ARG A 1 221 ? 19.016 1.253 2.242 1 97.81 221 ARG A CA 1
ATOM 1715 C C . ARG A 1 221 ? 18.016 0.46 3.066 1 97.81 221 ARG A C 1
ATOM 1717 O O . ARG A 1 221 ? 17.797 0.752 4.246 1 97.81 221 ARG A O 1
ATOM 1724 N N . ARG A 1 222 ? 17.328 -0.476 2.418 1 97.31 222 ARG A N 1
ATOM 1725 C CA . ARG A 1 222 ? 16.375 -1.389 3.043 1 97.31 222 ARG A CA 1
ATOM 1726 C C . ARG A 1 222 ? 15.141 -0.643 3.521 1 97.31 222 ARG A C 1
ATOM 1728 O O . ARG A 1 222 ? 14.594 -0.949 4.586 1 97.31 222 ARG A O 1
ATOM 1735 N N . TRP A 1 223 ? 14.758 0.428 2.812 1 98.62 223 TRP A N 1
ATOM 1736 C CA . TRP A 1 223 ? 13.555 1.201 3.115 1 98.62 223 TRP A CA 1
ATOM 1737 C C . TRP A 1 223 ? 12.414 0.815 2.188 1 98.62 223 TRP A C 1
ATOM 1739 O O . TRP A 1 223 ? 12.602 0.043 1.244 1 98.62 223 TRP A O 1
ATOM 1749 N N . HIS A 1 224 ? 11.242 1.175 2.51 1 98.75 224 HIS A N 1
ATOM 1750 C CA . HIS A 1 224 ? 10.047 0.979 1.688 1 98.75 224 HIS A CA 1
ATOM 1751 C C . HIS A 1 224 ? 9.844 2.148 0.73 1 98.75 224 HIS A C 1
ATOM 1753 O O . HIS A 1 224 ? 10.414 3.223 0.922 1 98.75 224 HIS A O 1
ATOM 1759 N N . LEU A 1 225 ? 9.102 1.856 -0.343 1 98.75 225 LEU A N 1
ATOM 1760 C CA . LEU A 1 225 ? 8.805 2.889 -1.33 1 98.75 225 LEU A CA 1
ATOM 1761 C C . LEU A 1 225 ? 7.312 3.184 -1.378 1 98.75 225 LEU A C 1
ATOM 1763 O O . LEU A 1 225 ? 6.496 2.264 -1.459 1 98.75 225 LEU A O 1
ATOM 1767 N N . SER A 1 226 ? 6.969 4.395 -1.176 1 98.38 226 SER A N 1
ATOM 1768 C CA . SER A 1 226 ? 5.59 4.844 -1.324 1 98.38 226 SER A CA 1
ATOM 1769 C C . SER A 1 226 ? 5.379 5.551 -2.66 1 98.38 226 SER A C 1
ATOM 1771 O O . SER A 1 226 ? 6.18 6.398 -3.051 1 98.38 226 SER A O 1
ATOM 1773 N N . THR A 1 227 ? 4.336 5.227 -3.367 1 96.5 227 THR A N 1
ATOM 1774 C CA . THR A 1 227 ? 3.898 6.016 -4.512 1 96.5 227 THR A CA 1
ATOM 1775 C C . THR A 1 227 ? 3.049 7.199 -4.062 1 96.5 227 THR A C 1
ATOM 1777 O O . THR A 1 227 ? 3.051 7.559 -2.883 1 96.5 227 THR A O 1
ATOM 1780 N N . ARG A 1 228 ? 2.529 7.977 -4.934 1 97.12 228 ARG A N 1
ATOM 1781 C CA . ARG A 1 228 ? 1.409 8.906 -4.824 1 97.12 228 ARG A CA 1
ATOM 1782 C C . ARG A 1 228 ? 0.273 8.508 -5.758 1 97.12 228 ARG A C 1
ATOM 1784 O O . ARG A 1 228 ? 0.032 9.172 -6.77 1 97.12 228 ARG A O 1
ATOM 1791 N N . LEU A 1 229 ? -0.382 7.438 -5.277 1 97.94 229 LEU A N 1
ATOM 1792 C CA . LEU A 1 229 ? -1.346 6.766 -6.141 1 97.94 229 LEU A CA 1
ATOM 1793 C C . LEU A 1 229 ? -2.391 7.75 -6.66 1 97.94 229 LEU A C 1
ATOM 1795 O O . LEU A 1 229 ? -2.758 7.711 -7.836 1 97.94 229 LEU A O 1
ATOM 1799 N N . HIS A 1 230 ? -2.889 8.664 -5.801 1 97.19 230 HIS A N 1
ATOM 1800 C CA . HIS A 1 230 ? -3.9 9.633 -6.199 1 97.19 230 HIS A CA 1
ATOM 1801 C C . HIS A 1 230 ? -3.395 10.523 -7.332 1 97.19 230 HIS A C 1
ATOM 1803 O O . HIS A 1 230 ? -4.156 10.891 -8.227 1 97.19 230 HIS A O 1
ATOM 1809 N N . THR A 1 231 ? -2.068 10.867 -7.293 1 97.12 231 THR A N 1
ATOM 1810 C CA . THR A 1 231 ? -1.476 11.672 -8.352 1 97.12 231 THR A CA 1
ATOM 1811 C C . THR A 1 231 ? -1.361 10.875 -9.641 1 97.12 231 THR A C 1
ATOM 1813 O O . THR A 1 231 ? -1.611 11.398 -10.734 1 97.12 231 THR A O 1
ATOM 1816 N N . LEU A 1 232 ? -1.011 9.602 -9.555 1 97.62 232 LEU A N 1
ATOM 1817 C CA . LEU A 1 232 ? -0.919 8.734 -10.727 1 97.62 232 LEU A CA 1
ATOM 1818 C C . LEU A 1 232 ? -2.285 8.562 -11.383 1 97.62 232 LEU A C 1
ATOM 1820 O O . LEU A 1 232 ? -2.381 8.469 -12.609 1 97.62 232 LEU A O 1
ATOM 1824 N N . LEU A 1 233 ? -3.303 8.586 -10.539 1 97.88 233 LEU A N 1
ATOM 1825 C CA . LEU A 1 233 ? -4.652 8.336 -11.031 1 97.88 233 LEU A CA 1
ATOM 1826 C C . LEU A 1 233 ? -5.277 9.609 -11.586 1 97.88 233 LEU A C 1
ATOM 1828 O O . LEU A 1 233 ? -5.941 9.586 -12.617 1 97.88 233 LEU A O 1
ATOM 1832 N N . TRP A 1 234 ? -5.023 10.773 -10.836 1 96.94 234 TRP A N 1
ATOM 1833 C CA . TRP A 1 234 ? -5.875 11.93 -11.094 1 96.94 234 TRP A CA 1
ATOM 1834 C C . TRP A 1 234 ? -5.055 13.211 -11.133 1 96.94 234 TRP A C 1
ATOM 1836 O O . TRP A 1 234 ? -5.602 14.312 -10.984 1 96.94 234 TRP A O 1
ATOM 1846 N N . GLU A 1 235 ? -3.727 13.062 -11.312 1 95.06 235 GLU A N 1
ATOM 1847 C CA . GLU A 1 235 ? -2.867 14.242 -11.32 1 95.06 235 GLU A CA 1
ATOM 1848 C C . GLU A 1 235 ? -3.043 15.062 -10.047 1 95.06 235 GLU A C 1
ATOM 1850 O O . GLU A 1 235 ? -2.861 14.547 -8.945 1 95.06 235 GLU A O 1
ATOM 1855 N N . ASN A 1 236 ? -3.303 16.25 -10.047 1 89.75 236 ASN A N 1
ATOM 1856 C CA . ASN A 1 236 ? -3.393 17.078 -8.852 1 89.75 236 ASN A CA 1
ATOM 1857 C C . ASN A 1 236 ? -4.836 17.453 -8.539 1 89.75 236 ASN A C 1
ATOM 1859 O O . ASN A 1 236 ? -5.098 18.516 -7.961 1 89.75 236 ASN A O 1
ATOM 1863 N N . ASP A 1 237 ? -5.773 16.641 -8.875 1 90 237 ASP A N 1
ATOM 1864 C CA . ASP A 1 237 ? -7.18 16.922 -8.602 1 90 237 ASP A CA 1
ATOM 1865 C C . ASP A 1 237 ? -7.445 17 -7.102 1 90 237 ASP A C 1
ATOM 1867 O O . ASP A 1 237 ? -7.031 16.109 -6.344 1 90 237 ASP A O 1
ATOM 1871 N N . ARG A 1 238 ? -8.125 18 -6.695 1 86.44 238 ARG A N 1
ATOM 1872 C CA . ARG A 1 238 ? -8.484 18.141 -5.289 1 86.44 238 ARG A CA 1
ATOM 1873 C C . ARG A 1 238 ? -9.555 17.125 -4.895 1 86.44 238 ARG A C 1
ATOM 1875 O O . ARG A 1 238 ? -10.445 16.812 -5.684 1 86.44 238 ARG A O 1
ATOM 1882 N N . GLY A 1 239 ? -9.516 16.703 -3.676 1 89.12 239 GLY A N 1
ATOM 1883 C CA . GLY A 1 239 ? -10.531 15.797 -3.158 1 89.12 239 GLY A CA 1
ATOM 1884 C C . GLY A 1 239 ? -10.406 14.391 -3.703 1 89.12 239 GLY A C 1
ATOM 1885 O O . GLY A 1 239 ? -11.398 13.648 -3.754 1 89.12 239 GLY A O 1
ATOM 1886 N N . ARG A 1 240 ? -9.258 14.227 -4.266 1 91.56 240 ARG A N 1
ATOM 1887 C CA . ARG A 1 240 ? -8.961 12.883 -4.746 1 91.56 240 ARG A CA 1
ATOM 1888 C C . ARG A 1 240 ? -7.762 12.289 -4.008 1 91.56 240 ARG A C 1
ATOM 1890 O O . ARG A 1 240 ? -6.922 13.023 -3.486 1 91.56 240 ARG A O 1
ATOM 1897 N N . MET B 1 1 ? 4.438 -45.5 -16.719 1 27.14 1 MET B N 1
ATOM 1898 C CA . MET B 1 1 ? 5.594 -45.375 -15.844 1 27.14 1 MET B CA 1
ATOM 1899 C C . MET B 1 1 ? 5.223 -44.625 -14.57 1 27.14 1 MET B C 1
ATOM 1901 O O . MET B 1 1 ? 4.738 -43.5 -14.625 1 27.14 1 MET B O 1
ATOM 1905 N N . LYS B 1 2 ? 4.887 -45.312 -13.461 1 33.16 2 LYS B N 1
ATOM 1906 C CA . LYS B 1 2 ? 4.453 -44.781 -12.164 1 33.16 2 LYS B CA 1
ATOM 1907 C C . LYS B 1 2 ? 5.465 -43.812 -11.602 1 33.16 2 LYS B C 1
ATOM 1909 O O . LYS B 1 2 ? 6.664 -44.094 -11.57 1 33.16 2 LYS B O 1
ATOM 1914 N N . LEU B 1 3 ? 5.234 -42.469 -11.578 1 41.72 3 LEU B N 1
ATOM 1915 C CA . LEU B 1 3 ? 6.184 -41.531 -10.984 1 41.72 3 LEU B CA 1
ATOM 1916 C C . LEU B 1 3 ? 6.715 -42.094 -9.656 1 41.72 3 LEU B C 1
ATOM 1918 O O . LEU B 1 3 ? 5.949 -42.594 -8.844 1 41.72 3 LEU B O 1
ATOM 1922 N N . PRO B 1 4 ? 7.918 -42.5 -9.602 1 38.09 4 PRO B N 1
ATOM 1923 C CA . PRO B 1 4 ? 8.438 -43.156 -8.391 1 38.09 4 PRO B CA 1
ATOM 1924 C C . PRO B 1 4 ? 7.973 -42.469 -7.113 1 38.09 4 PRO B C 1
ATOM 1926 O O . PRO B 1 4 ? 7.707 -41.25 -7.125 1 38.09 4 PRO B O 1
ATOM 1929 N N . ALA B 1 5 ? 7.426 -43.156 -6.129 1 37.88 5 ALA B N 1
ATOM 1930 C CA . ALA B 1 5 ? 7.016 -42.781 -4.781 1 37.88 5 ALA B CA 1
ATOM 1931 C C . ALA B 1 5 ? 8.133 -42.031 -4.051 1 37.88 5 ALA B C 1
ATOM 1933 O O . ALA B 1 5 ? 9.039 -42.656 -3.494 1 37.88 5 ALA B O 1
ATOM 1934 N N . VAL B 1 6 ? 8.82 -40.969 -4.566 1 39.19 6 VAL B N 1
ATOM 1935 C CA . VAL B 1 6 ? 9.797 -40.25 -3.768 1 39.19 6 VAL B CA 1
ATOM 1936 C C . VAL B 1 6 ? 9.273 -40.062 -2.342 1 39.19 6 VAL B C 1
ATOM 1938 O O . VAL B 1 6 ? 8.109 -39.719 -2.135 1 39.19 6 VAL B O 1
ATOM 1941 N N . SER B 1 7 ? 9.719 -40.656 -1.312 1 39.19 7 SER B N 1
ATOM 1942 C CA . SER B 1 7 ? 9.43 -40.5 0.108 1 39.19 7 SER B CA 1
ATOM 1943 C C . SER B 1 7 ? 9.086 -39.031 0.433 1 39.19 7 SER B C 1
ATOM 1945 O O . SER B 1 7 ? 9.836 -38.125 0.072 1 39.19 7 SER B O 1
ATOM 1947 N N . ASP B 1 8 ? 7.875 -38.531 0.513 1 43.34 8 ASP B N 1
ATOM 1948 C CA . ASP B 1 8 ? 7.121 -37.312 0.665 1 43.34 8 ASP B CA 1
ATOM 1949 C C . ASP B 1 8 ? 7.812 -36.344 1.646 1 43.34 8 ASP B C 1
ATOM 1951 O O . ASP B 1 8 ? 7.516 -35.156 1.68 1 43.34 8 ASP B O 1
ATOM 1955 N N . VAL B 1 9 ? 8.547 -36.844 2.779 1 47.75 9 VAL B N 1
ATOM 1956 C CA . VAL B 1 9 ? 9.047 -36.188 3.977 1 47.75 9 VAL B CA 1
ATOM 1957 C C . VAL B 1 9 ? 10.109 -35.125 3.59 1 47.75 9 VAL B C 1
ATOM 1959 O O . VAL B 1 9 ? 10.289 -34.125 4.285 1 47.75 9 VAL B O 1
ATOM 1962 N N . ASP B 1 10 ? 11.188 -35.438 2.734 1 57.06 10 ASP B N 1
ATOM 1963 C CA . ASP B 1 10 ? 12.383 -34.625 2.486 1 57.06 10 ASP B CA 1
ATOM 1964 C C . ASP B 1 10 ? 12.289 -33.875 1.156 1 57.06 10 ASP B C 1
ATOM 1966 O O . ASP B 1 10 ? 13.305 -33.625 0.504 1 57.06 10 ASP B O 1
ATOM 1970 N N . ARG B 1 11 ? 11.078 -33.656 0.758 1 68.81 11 ARG B N 1
ATOM 1971 C CA . ARG B 1 11 ? 11.023 -33.156 -0.614 1 68.81 11 ARG B CA 1
ATOM 1972 C C . ARG B 1 11 ? 11.516 -31.703 -0.698 1 68.81 11 ARG B C 1
ATOM 1974 O O . ARG B 1 11 ? 11.141 -30.875 0.125 1 68.81 11 ARG B O 1
ATOM 1981 N N . ASP B 1 12 ? 12.445 -31.5 -1.521 1 88.56 12 ASP B N 1
ATOM 1982 C CA . ASP B 1 12 ? 12.992 -30.219 -1.941 1 88.56 12 ASP B CA 1
ATOM 1983 C C . ASP B 1 12 ? 11.93 -29.375 -2.648 1 88.56 12 ASP B C 1
ATOM 1985 O O . ASP B 1 12 ? 10.852 -29.875 -2.973 1 88.56 12 ASP B O 1
ATOM 1989 N N . LEU B 1 13 ? 12 -28.188 -2.557 1 94.56 13 LEU B N 1
ATOM 1990 C CA . LEU B 1 13 ? 11.109 -27.281 -3.271 1 94.56 13 LEU B CA 1
ATOM 1991 C C . LEU B 1 13 ? 11.547 -27.125 -4.727 1 94.56 13 LEU B C 1
ATOM 1993 O O . LEU B 1 13 ? 12.742 -27.031 -5.012 1 94.56 13 LEU B O 1
ATOM 1997 N N . VAL B 1 14 ? 10.594 -27.234 -5.629 1 95.5 14 VAL B N 1
ATOM 1998 C CA . VAL B 1 14 ? 10.844 -26.891 -7.027 1 95.5 14 VAL B CA 1
ATOM 1999 C C . VAL B 1 14 ? 10.602 -25.406 -7.25 1 95.5 14 VAL B C 1
ATOM 2001 O O . VAL B 1 14 ? 9.484 -24.922 -7.074 1 95.5 14 VAL B O 1
ATOM 2004 N N . VAL B 1 15 ? 11.688 -24.719 -7.586 1 96.12 15 VAL B N 1
ATOM 2005 C CA . VAL B 1 15 ? 11.695 -23.266 -7.559 1 96.12 15 VAL B CA 1
ATOM 2006 C C . VAL B 1 15 ? 12.039 -22.719 -8.945 1 96.12 15 VAL B C 1
ATOM 2008 O O . VAL B 1 15 ? 12.898 -23.266 -9.641 1 96.12 15 VAL B O 1
ATOM 2011 N N . ASN B 1 16 ? 11.25 -21.734 -9.398 1 95.62 16 ASN B N 1
ATOM 2012 C CA . ASN B 1 16 ? 11.633 -20.984 -10.602 1 95.62 16 ASN B CA 1
ATOM 2013 C C . ASN B 1 16 ? 12.781 -20.031 -10.32 1 95.62 16 ASN B C 1
ATOM 2015 O O . ASN B 1 16 ? 13.805 -20.062 -11 1 95.62 16 ASN B O 1
ATOM 2019 N N . GLU B 1 17 ? 12.617 -19.25 -9.242 1 95.25 17 GLU B N 1
ATOM 2020 C CA . GLU B 1 17 ? 13.664 -18.297 -8.875 1 95.25 17 GLU B CA 1
ATOM 2021 C C . GLU B 1 17 ? 13.469 -17.797 -7.445 1 95.25 17 GLU B C 1
ATOM 2023 O O . GLU B 1 17 ? 12.344 -17.797 -6.934 1 95.25 17 GLU B O 1
ATOM 2028 N N . THR B 1 18 ? 14.539 -17.484 -6.754 1 95.38 18 THR B N 1
ATOM 2029 C CA . THR B 1 18 ? 14.57 -16.641 -5.555 1 95.38 18 THR B CA 1
ATOM 2030 C C . THR B 1 18 ? 15.164 -15.273 -5.867 1 95.38 18 THR B C 1
ATOM 2032 O O . THR B 1 18 ? 16.188 -15.18 -6.543 1 95.38 18 THR B O 1
ATOM 2035 N N . PHE B 1 19 ? 14.445 -14.266 -5.508 1 95.75 19 PHE B N 1
ATOM 2036 C CA . PHE B 1 19 ? 14.969 -12.953 -5.855 1 95.75 19 PHE B CA 1
ATOM 2037 C C . PHE B 1 19 ? 14.625 -11.93 -4.785 1 95.75 19 PHE B C 1
ATOM 2039 O O . PHE B 1 19 ? 13.812 -12.203 -3.898 1 95.75 19 PHE B O 1
ATOM 2046 N N . GLY B 1 20 ? 15.18 -10.719 -5.059 1 93.88 20 GLY B N 1
ATOM 2047 C CA . GLY B 1 20 ? 15.141 -9.625 -4.098 1 93.88 20 GLY B CA 1
ATOM 2048 C C . GLY B 1 20 ? 16.516 -9.273 -3.545 1 93.88 20 GLY B C 1
ATOM 2049 O O . GLY B 1 20 ? 17.5 -9.938 -3.848 1 93.88 20 GLY B O 1
ATOM 2050 N N . PRO B 1 21 ? 16.578 -8.328 -2.791 1 95.69 21 PRO B N 1
ATOM 2051 C CA . PRO B 1 21 ? 15.461 -7.504 -2.32 1 95.69 21 PRO B CA 1
ATOM 2052 C C . PRO B 1 21 ? 14.812 -6.695 -3.443 1 95.69 21 PRO B C 1
ATOM 2054 O O . PRO B 1 21 ? 15.477 -6.355 -4.426 1 95.69 21 PRO B O 1
ATOM 2057 N N . THR B 1 22 ? 13.602 -6.512 -3.395 1 97.88 22 THR B N 1
ATOM 2058 C CA . THR B 1 22 ? 12.781 -5.637 -4.219 1 97.88 22 THR B CA 1
ATOM 2059 C C . THR B 1 22 ? 11.562 -5.148 -3.439 1 97.88 22 THR B C 1
ATOM 2061 O O . THR B 1 22 ? 11.555 -5.164 -2.207 1 97.88 22 THR B O 1
ATOM 2064 N N . PHE B 1 23 ? 10.633 -4.508 -4.094 1 98.31 23 PHE B N 1
ATOM 2065 C CA . PHE B 1 23 ? 9.406 -4.07 -3.441 1 98.31 23 PHE B CA 1
ATOM 2066 C C . PHE B 1 23 ? 8.258 -5.016 -3.764 1 98.31 23 PHE B C 1
ATOM 2068 O O . PHE B 1 23 ? 8.117 -5.473 -4.898 1 98.31 23 PHE B O 1
ATOM 2075 N N . GLN B 1 24 ? 7.488 -5.398 -2.756 1 98.31 24 GLN B N 1
ATOM 2076 C CA . GLN B 1 24 ? 6.176 -5.961 -3.074 1 98.31 24 GLN B CA 1
ATOM 2077 C C . GLN B 1 24 ? 5.359 -4.996 -3.926 1 98.31 24 GLN B C 1
ATOM 2079 O O 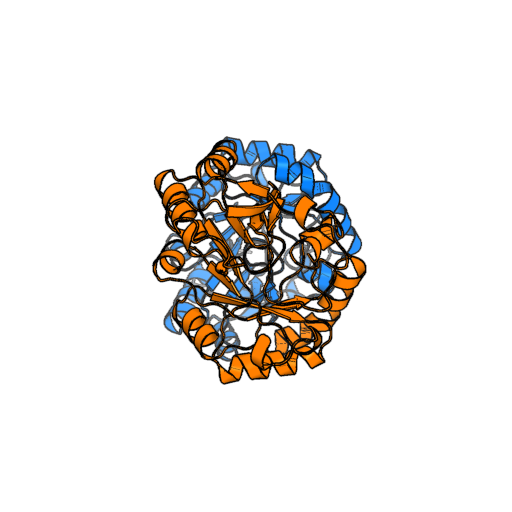. GLN B 1 24 ? 5.117 -3.855 -3.525 1 98.31 24 GLN B O 1
ATOM 2084 N N . GLY B 1 25 ? 4.977 -5.41 -5.102 1 97.62 25 GLY B N 1
ATOM 2085 C CA . GLY B 1 25 ? 4.395 -4.48 -6.055 1 97.62 25 GLY B CA 1
ATOM 2086 C C . GLY B 1 25 ? 2.877 -4.52 -6.074 1 97.62 25 GLY B C 1
ATOM 2087 O O . GLY B 1 25 ? 2.24 -3.73 -6.773 1 97.62 25 GLY B O 1
ATOM 2088 N N . GLU B 1 26 ? 2.285 -5.406 -5.289 1 97.56 26 GLU B N 1
ATOM 2089 C CA . GLU B 1 26 ? 0.851 -5.648 -5.418 1 97.56 26 GLU B CA 1
ATOM 2090 C C . GLU B 1 26 ? 0.185 -5.766 -4.051 1 97.56 26 GLU B C 1
ATOM 2092 O O . GLU B 1 26 ? 0.845 -6.078 -3.059 1 97.56 26 GLU B O 1
ATOM 2097 N N . GLY B 1 27 ? -1.095 -5.441 -4.027 1 97.88 27 GLY B N 1
ATOM 2098 C CA . GLY B 1 27 ? -1.919 -5.738 -2.869 1 97.88 27 GLY B CA 1
ATOM 2099 C C . GLY B 1 27 ? -1.644 -4.824 -1.69 1 97.88 27 GLY B C 1
ATOM 2100 O O . GLY B 1 27 ? -1.139 -3.713 -1.864 1 97.88 27 GLY B O 1
ATOM 2101 N N . PRO B 1 28 ? -1.948 -5.305 -0.489 1 98 28 PRO B N 1
ATOM 2102 C CA . PRO B 1 28 ? -1.898 -4.453 0.703 1 98 28 PRO B CA 1
ATOM 2103 C C . PRO B 1 28 ? -0.47 -4.125 1.135 1 98 28 PRO B C 1
ATOM 2105 O O . PRO B 1 28 ? -0.259 -3.217 1.942 1 98 28 PRO B O 1
ATOM 2108 N N . SER B 1 29 ? 0.508 -4.855 0.616 1 98.38 29 SER B N 1
ATOM 2109 C CA . SER B 1 29 ? 1.884 -4.652 1.059 1 98.38 29 SER B CA 1
ATOM 2110 C C . SER B 1 29 ? 2.693 -3.893 0.014 1 98.38 29 SER B C 1
ATOM 2112 O O . SER B 1 29 ? 3.926 -3.916 0.039 1 98.38 29 SER B O 1
ATOM 2114 N N . THR B 1 30 ? 1.97 -3.252 -0.894 1 98.44 30 THR B N 1
ATOM 2115 C CA . THR B 1 30 ? 2.637 -2.525 -1.969 1 98.44 30 THR B CA 1
ATOM 2116 C C . THR B 1 30 ? 3.66 -1.544 -1.404 1 98.44 30 THR B C 1
ATOM 2118 O O . THR B 1 30 ? 3.357 -0.789 -0.478 1 98.44 30 THR B O 1
ATOM 2121 N N . GLY B 1 31 ? 4.895 -1.638 -1.941 1 98.56 31 GLY B N 1
ATOM 2122 C CA . GLY B 1 31 ? 5.949 -0.703 -1.58 1 98.56 31 GLY B CA 1
ATOM 2123 C C . GLY B 1 31 ? 6.902 -1.253 -0.537 1 98.56 31 GLY B C 1
ATOM 2124 O O . GLY B 1 31 ? 7.984 -0.703 -0.327 1 98.56 31 GLY B O 1
ATOM 2125 N N . ARG B 1 32 ? 6.562 -2.297 0.162 1 98.62 32 ARG B N 1
ATOM 2126 C CA . ARG B 1 32 ? 7.395 -2.855 1.224 1 98.62 32 ARG B CA 1
ATOM 2127 C C . ARG B 1 32 ? 8.633 -3.533 0.649 1 98.62 32 ARG B C 1
ATOM 2129 O O . ARG B 1 32 ? 8.555 -4.227 -0.367 1 98.62 32 ARG B O 1
ATOM 2136 N N . TYR B 1 33 ? 9.703 -3.281 1.322 1 98.38 33 TYR B N 1
ATOM 2137 C CA . TYR B 1 33 ? 10.93 -4.039 1.105 1 98.38 33 TYR B CA 1
ATOM 2138 C C . TYR B 1 33 ? 10.695 -5.531 1.327 1 98.38 33 TYR B C 1
ATOM 2140 O O . TYR B 1 33 ? 10.219 -5.938 2.389 1 98.38 33 TYR B O 1
ATOM 2148 N N . ALA B 1 34 ? 11.047 -6.422 0.208 1 98.44 34 ALA B N 1
ATOM 2149 C CA . ALA B 1 34 ? 10.625 -7.816 0.276 1 98.44 34 ALA B CA 1
ATOM 2150 C C . ALA B 1 34 ? 11.617 -8.727 -0.449 1 98.44 34 ALA B C 1
ATOM 2152 O O . ALA B 1 34 ? 12.391 -8.266 -1.293 1 98.44 34 ALA B O 1
ATOM 2153 N N . HIS B 1 35 ? 11.609 -9.961 -0.091 1 98.44 35 HIS B N 1
ATOM 2154 C CA . HIS B 1 35 ? 12.211 -11.078 -0.807 1 98.44 35 HIS B CA 1
ATOM 2155 C C . HIS B 1 35 ? 11.141 -12.008 -1.374 1 98.44 35 HIS B C 1
ATOM 2157 O O . HIS B 1 35 ? 10.039 -12.102 -0.828 1 98.44 35 HIS B O 1
ATOM 2163 N N . PHE B 1 36 ? 11.492 -12.688 -2.465 1 98.12 36 PHE B N 1
ATOM 2164 C CA . PHE B 1 36 ? 10.508 -13.508 -3.148 1 98.12 36 PHE B CA 1
ATOM 2165 C C . PHE B 1 36 ? 11.047 -14.914 -3.387 1 98.12 36 PHE B C 1
ATOM 2167 O O . PHE B 1 36 ? 12.211 -15.086 -3.754 1 98.12 36 PHE B O 1
ATOM 2174 N N . ILE B 1 37 ? 10.211 -15.844 -3.133 1 97.62 37 ILE B N 1
ATOM 2175 C CA . ILE B 1 37 ? 10.383 -17.203 -3.625 1 97.62 37 ILE B CA 1
ATOM 2176 C C . ILE B 1 37 ? 9.297 -17.531 -4.652 1 97.62 37 ILE B C 1
ATOM 2178 O O . ILE B 1 37 ? 8.117 -17.594 -4.316 1 97.62 37 ILE B O 1
ATOM 2182 N N . ARG B 1 38 ? 9.727 -17.625 -5.875 1 97.25 38 ARG B N 1
ATOM 2183 C CA . ARG B 1 38 ? 8.812 -18.047 -6.938 1 97.25 38 ARG B CA 1
ATOM 2184 C C . ARG B 1 38 ? 8.93 -19.547 -7.207 1 97.25 38 ARG B C 1
ATOM 2186 O O . ARG B 1 38 ? 9.906 -20 -7.801 1 97.25 38 ARG B O 1
ATOM 2193 N N . LEU B 1 39 ? 7.953 -20.219 -6.766 1 96.88 39 LEU B N 1
ATOM 2194 C CA . LEU B 1 39 ? 7.945 -21.656 -6.984 1 96.88 39 LEU B CA 1
ATOM 2195 C C . LEU B 1 39 ? 7.582 -21.984 -8.43 1 96.88 39 LEU B C 1
ATOM 2197 O O . LEU B 1 39 ? 7.25 -21.094 -9.211 1 96.88 39 LEU B O 1
ATOM 2201 N N . PHE B 1 40 ? 7.738 -23.266 -8.719 1 95 40 PHE B N 1
ATOM 2202 C CA . PHE B 1 40 ? 7.543 -23.703 -10.094 1 95 40 PHE B CA 1
ATOM 2203 C C . PHE B 1 40 ? 6.324 -24.609 -10.211 1 95 40 PHE B C 1
ATOM 2205 O O . PHE B 1 40 ? 6.059 -25.422 -9.32 1 95 40 PHE B O 1
ATOM 2212 N N . GLY B 1 41 ? 5.621 -24.391 -11.336 1 94.5 41 GLY B N 1
ATOM 2213 C CA . GLY B 1 41 ? 4.496 -25.266 -11.656 1 94.5 41 GLY B CA 1
ATOM 2214 C C . GLY B 1 41 ? 3.154 -24.656 -11.297 1 94.5 41 GLY B C 1
ATOM 2215 O O . GLY B 1 41 ? 3.016 -24.016 -10.25 1 94.5 41 GLY B O 1
ATOM 2216 N N . CYS B 1 42 ? 2.273 -24.734 -12.188 1 94.94 42 CYS B N 1
ATOM 2217 C CA . CYS B 1 42 ? 0.903 -24.281 -11.984 1 94.94 42 CYS B CA 1
ATOM 2218 C C . CYS B 1 42 ? -0.09 -25.203 -12.68 1 94.94 42 CYS B C 1
ATOM 2220 O O . CYS B 1 42 ? 0.149 -25.641 -13.812 1 94.94 42 CYS B O 1
ATOM 2222 N N . HIS B 1 43 ? -1.115 -25.531 -12.039 1 94.19 43 HIS B N 1
ATOM 2223 C CA . HIS B 1 43 ? -2.117 -26.391 -12.656 1 94.19 43 HIS B CA 1
ATOM 2224 C C . HIS B 1 43 ? -3.094 -25.594 -13.508 1 94.19 43 HIS B C 1
ATOM 2226 O O . HIS B 1 43 ? -3.92 -26.156 -14.219 1 94.19 43 HIS B O 1
ATOM 2232 N N . LEU B 1 44 ? -3.047 -24.203 -13.398 1 94.75 44 LEU B N 1
ATOM 2233 C CA . LEU B 1 44 ? -3.836 -23.312 -14.25 1 94.75 44 LEU B CA 1
ATOM 2234 C C . LEU B 1 44 ? -2.994 -22.781 -15.406 1 94.75 44 LEU B C 1
ATOM 2236 O O . LEU B 1 44 ? -1.788 -22.578 -15.258 1 94.75 44 LEU B O 1
ATOM 2240 N N . SER B 1 45 ? -3.576 -22.594 -16.516 1 92 45 SER B N 1
ATOM 2241 C CA . SER B 1 45 ? -2.92 -22.031 -17.688 1 92 45 SER B CA 1
ATOM 2242 C C . SER B 1 45 ? -3.619 -20.766 -18.156 1 92 45 SER B C 1
ATOM 2244 O O . SER B 1 45 ? -4.129 -20.719 -19.281 1 92 45 SER B O 1
ATOM 2246 N N . CYS B 1 46 ? -3.539 -19.781 -17.344 1 93.5 46 CYS B N 1
ATOM 2247 C CA . CYS B 1 46 ? -4.219 -18.531 -17.656 1 93.5 46 CYS B CA 1
ATOM 2248 C C . CYS B 1 46 ? -3.654 -17.906 -18.922 1 93.5 46 CYS B C 1
ATOM 2250 O O . CYS B 1 46 ? -2.439 -17.891 -19.125 1 93.5 46 CYS B O 1
ATOM 2252 N N . ALA B 1 47 ? -4.473 -17.297 -19.75 1 91.06 47 ALA B N 1
ATOM 2253 C CA . ALA B 1 47 ? -4.102 -16.75 -21.047 1 91.06 47 ALA B CA 1
ATOM 2254 C C . ALA B 1 47 ? -3.133 -15.578 -20.906 1 91.06 47 ALA B C 1
ATOM 2256 O O . ALA B 1 47 ? -2.285 -15.359 -21.766 1 91.06 47 ALA B O 1
ATOM 2257 N N . TRP B 1 48 ? -3.211 -14.805 -19.781 1 89.25 48 TRP B N 1
ATOM 2258 C CA . TRP B 1 48 ? -2.418 -13.594 -19.594 1 89.25 48 TRP B CA 1
ATOM 2259 C C . TRP B 1 48 ? -1.44 -13.75 -18.438 1 89.25 48 TRP B C 1
ATOM 2261 O O . TRP B 1 48 ? -1.098 -12.773 -17.766 1 89.25 48 TRP B O 1
ATOM 2271 N N . CYS B 1 49 ? -1.113 -14.984 -18.141 1 89.56 49 CYS B N 1
ATOM 2272 C CA . CYS B 1 49 ? -0.192 -15.188 -17.031 1 89.56 49 CYS B CA 1
ATOM 2273 C C . CYS B 1 49 ? 1.069 -14.352 -17.203 1 89.56 49 CYS B C 1
ATOM 2275 O O . CYS B 1 49 ? 1.678 -14.352 -18.266 1 89.56 49 CYS B O 1
ATOM 2277 N N . ASP B 1 50 ? 1.468 -13.688 -16.125 1 82.12 50 ASP B N 1
ATOM 2278 C CA . ASP B 1 50 ? 2.627 -12.805 -16.219 1 82.12 50 ASP B CA 1
ATOM 2279 C C . ASP B 1 50 ? 3.92 -13.562 -15.93 1 82.12 50 ASP B C 1
ATOM 2281 O O . ASP B 1 50 ? 5.012 -13 -16.016 1 82.12 50 ASP B O 1
ATOM 2285 N N . THR B 1 51 ? 3.832 -14.836 -15.562 1 86.62 51 THR B N 1
ATOM 2286 C CA . THR B 1 51 ? 4.996 -15.688 -15.336 1 86.62 51 THR B CA 1
ATOM 2287 C C . THR B 1 51 ? 4.809 -17.047 -16 1 86.62 51 THR B C 1
ATOM 2289 O O . THR B 1 51 ? 4.938 -18.094 -15.359 1 86.62 51 THR B O 1
ATOM 2292 N N . PRO B 1 52 ? 4.625 -17.016 -17.281 1 83.75 52 PRO B N 1
ATOM 2293 C CA . PRO B 1 52 ? 4.355 -18.266 -18 1 83.75 52 PRO B CA 1
ATOM 2294 C C . PRO B 1 52 ? 5.535 -19.234 -17.953 1 83.75 52 PRO B C 1
ATOM 2296 O O . PRO B 1 52 ? 5.363 -20.438 -18.188 1 83.75 52 PRO B O 1
ATOM 2299 N N . GLN B 1 53 ? 6.711 -18.734 -17.625 1 83.5 53 GLN B N 1
ATOM 2300 C CA . GLN B 1 53 ? 7.902 -19.578 -17.562 1 83.5 53 GLN B CA 1
ATOM 2301 C C . GLN B 1 53 ? 7.805 -20.594 -16.422 1 83.5 53 GLN B C 1
ATOM 2303 O O . GLN B 1 53 ? 8.602 -21.531 -16.359 1 83.5 53 GLN B O 1
ATOM 2308 N N . THR B 1 54 ? 6.73 -20.484 -15.68 1 86.31 54 THR B N 1
ATOM 2309 C CA . THR B 1 54 ? 6.594 -21.391 -14.547 1 86.31 54 THR B CA 1
ATOM 2310 C C . THR B 1 54 ? 5.75 -22.609 -14.93 1 86.31 54 THR B C 1
ATOM 2312 O O . THR B 1 54 ? 5.629 -23.562 -14.156 1 86.31 54 THR B O 1
ATOM 2315 N N . HIS B 1 55 ? 5.152 -22.609 -16.156 1 84.25 55 HIS B N 1
ATOM 2316 C CA . HIS B 1 55 ? 4.301 -23.766 -16.406 1 84.25 55 HIS B CA 1
ATOM 2317 C C . HIS B 1 55 ? 4.094 -23.984 -17.906 1 84.25 55 HIS B C 1
ATOM 2319 O O . HIS B 1 55 ? 3.604 -25.031 -18.328 1 84.25 55 HIS B O 1
ATOM 2325 N N . ASP B 1 56 ? 4.371 -22.938 -18.656 1 82.88 56 ASP B N 1
ATOM 2326 C CA . ASP B 1 56 ? 4.07 -23 -20.094 1 82.88 56 ASP B CA 1
ATOM 2327 C C . ASP B 1 56 ? 5.18 -23.703 -20.859 1 82.88 56 ASP B C 1
ATOM 2329 O O . ASP B 1 56 ? 6.152 -23.078 -21.281 1 82.88 56 ASP B O 1
ATOM 2333 N N . ALA B 1 57 ? 5.02 -25 -21.141 1 77.94 57 ALA B N 1
ATOM 2334 C CA . ALA B 1 57 ? 6.043 -25.828 -21.766 1 77.94 57 ALA B CA 1
ATOM 2335 C C . ALA B 1 57 ? 6.168 -25.516 -23.25 1 77.94 57 ALA B C 1
ATOM 2337 O O . ALA B 1 57 ? 7.148 -25.906 -23.891 1 77.94 57 ALA B O 1
ATOM 2338 N N . ILE B 1 58 ? 5.109 -24.875 -23.75 1 76.19 58 ILE B N 1
ATOM 2339 C CA . ILE B 1 58 ? 5.121 -24.562 -25.188 1 76.19 58 ILE B CA 1
ATOM 2340 C C . ILE B 1 58 ? 6.09 -23.406 -25.438 1 76.19 58 ILE B C 1
ATOM 2342 O O . ILE B 1 58 ? 6.867 -23.453 -26.391 1 76.19 58 ILE B O 1
ATOM 2346 N N . ARG B 1 59 ? 6.137 -22.578 -24.516 1 81.56 59 ARG B N 1
ATOM 2347 C CA . ARG B 1 59 ? 6.887 -21.344 -24.766 1 81.56 59 ARG B CA 1
ATOM 2348 C C . ARG B 1 59 ? 8.242 -21.375 -24.062 1 81.56 59 ARG B C 1
ATOM 2350 O O . ARG B 1 59 ? 9.156 -20.641 -24.438 1 81.56 59 ARG B O 1
ATOM 2357 N N . TYR B 1 60 ? 8.383 -22.203 -23.109 1 81.12 60 TYR B N 1
ATOM 2358 C CA . TYR B 1 60 ? 9.594 -22.172 -22.297 1 81.12 60 TYR B CA 1
ATOM 2359 C C . TYR B 1 60 ? 10.141 -23.594 -22.094 1 81.12 60 TYR B C 1
ATOM 2361 O O . TYR B 1 60 ? 9.383 -24.562 -22.078 1 81.12 60 TYR B O 1
ATOM 2369 N N . ASP B 1 61 ? 11.484 -23.594 -22.078 1 86.12 61 ASP B N 1
ATOM 2370 C CA . ASP B 1 61 ? 12.125 -24.812 -21.594 1 86.12 61 ASP B CA 1
ATOM 2371 C C . ASP B 1 61 ? 11.977 -24.953 -20.078 1 86.12 61 ASP B C 1
ATOM 2373 O O . ASP B 1 61 ? 12.773 -24.391 -19.328 1 86.12 61 ASP B O 1
ATOM 2377 N N . LEU B 1 62 ? 11.016 -25.672 -19.734 1 83.38 62 LEU B N 1
ATOM 2378 C CA . LEU B 1 62 ? 10.641 -25.75 -18.312 1 83.38 62 LEU B CA 1
ATOM 2379 C C . LEU B 1 62 ? 11.766 -26.344 -17.484 1 83.38 62 LEU B C 1
ATOM 2381 O O . LEU B 1 62 ? 11.898 -26.031 -16.297 1 83.38 62 LEU B O 1
ATOM 2385 N N . ALA B 1 63 ? 12.516 -27.219 -18.047 1 83.5 63 ALA B N 1
ATOM 2386 C CA . ALA B 1 63 ? 13.656 -27.781 -17.328 1 83.5 63 ALA B CA 1
ATOM 2387 C C . ALA B 1 63 ? 14.664 -26.703 -16.953 1 83.5 63 ALA B C 1
ATOM 2389 O O . ALA B 1 63 ? 15.266 -26.766 -15.875 1 83.5 63 ALA B O 1
ATOM 2390 N N . ALA B 1 64 ? 14.789 -25.719 -17.781 1 86.62 64 ALA B N 1
ATOM 2391 C CA . ALA B 1 64 ? 15.734 -24.641 -17.531 1 86.62 64 ALA B CA 1
ATOM 2392 C C . ALA B 1 64 ? 15.141 -23.594 -16.594 1 86.62 64 ALA B C 1
ATOM 2394 O O . ALA B 1 64 ? 15.867 -22.766 -16.031 1 86.62 64 ALA B O 1
ATOM 2395 N N . GLU B 1 65 ? 13.82 -23.672 -16.438 1 90.19 65 GLU B N 1
ATOM 2396 C CA . GLU B 1 65 ? 13.117 -22.656 -15.664 1 90.19 65 GLU B CA 1
ATOM 2397 C C . GLU B 1 65 ? 12.859 -23.109 -14.227 1 90.19 65 GLU B C 1
ATOM 2399 O O . GLU B 1 65 ? 12.227 -22.406 -13.445 1 90.19 65 GLU B O 1
ATOM 2404 N N . GLN B 1 66 ? 13.352 -24.266 -13.898 1 90.5 66 GLN B N 1
ATOM 2405 C CA . GLN B 1 66 ? 13.125 -24.781 -12.555 1 90.5 66 GLN B CA 1
ATOM 2406 C C . GLN B 1 66 ? 14.422 -25.312 -11.938 1 90.5 66 GLN B C 1
ATOM 2408 O O . GLN B 1 66 ? 15.336 -25.719 -12.664 1 90.5 66 GLN B O 1
ATOM 2413 N N . ARG B 1 67 ? 14.508 -25.203 -10.703 1 91.62 67 ARG B N 1
ATOM 2414 C CA . ARG B 1 67 ? 15.555 -25.812 -9.906 1 91.62 67 ARG B CA 1
ATOM 2415 C C . ARG B 1 67 ? 14.992 -26.406 -8.617 1 91.62 67 ARG B C 1
ATOM 2417 O O . ARG B 1 67 ? 14.008 -25.891 -8.078 1 91.62 67 ARG B O 1
ATOM 2424 N N . THR B 1 68 ? 15.578 -27.422 -8.266 1 93.94 68 THR B N 1
ATOM 2425 C CA . THR B 1 68 ? 15.227 -28.047 -6.988 1 93.94 68 THR B CA 1
ATOM 2426 C C . THR B 1 68 ? 16.141 -27.547 -5.879 1 93.94 68 THR B C 1
ATOM 2428 O O . THR B 1 68 ? 17.359 -27.688 -5.973 1 93.94 68 THR B O 1
ATOM 2431 N N . LEU B 1 69 ? 15.586 -26.922 -4.895 1 94.5 69 LEU B N 1
ATOM 2432 C CA . LEU B 1 69 ? 16.359 -26.391 -3.77 1 94.5 69 LEU B CA 1
ATOM 2433 C C . LEU B 1 69 ? 15.938 -27.062 -2.465 1 94.5 69 LEU B C 1
ATOM 2435 O O . LEU B 1 69 ? 14.75 -27.297 -2.229 1 94.5 69 LEU B O 1
ATOM 2439 N N . SER B 1 70 ? 16.938 -27.422 -1.684 1 95.06 70 SER B N 1
ATOM 2440 C CA . SER B 1 70 ? 16.641 -27.938 -0.35 1 95.06 70 SER B CA 1
ATOM 2441 C C . SER B 1 70 ? 16.141 -26.828 0.574 1 95.06 70 SER B C 1
ATOM 2443 O O . SER B 1 70 ? 16.328 -25.641 0.282 1 95.06 70 SER B O 1
ATOM 2445 N N . ILE B 1 71 ? 15.531 -27.234 1.64 1 95.31 71 ILE B N 1
ATOM 2446 C CA . ILE B 1 71 ? 15.117 -26.297 2.672 1 95.31 71 ILE B CA 1
ATOM 2447 C C . ILE B 1 71 ? 16.328 -25.531 3.191 1 95.31 71 ILE B C 1
ATOM 2449 O O . ILE B 1 71 ? 16.266 -24.312 3.391 1 95.31 71 ILE B O 1
ATOM 2453 N N . GLU B 1 72 ? 17.406 -26.266 3.318 1 95.06 72 GLU B N 1
ATOM 2454 C CA . GLU B 1 72 ? 18.625 -25.656 3.836 1 95.06 72 GLU B CA 1
ATOM 2455 C C . GLU B 1 72 ? 19.172 -24.609 2.871 1 95.06 72 GLU B C 1
ATOM 2457 O O . GLU B 1 72 ? 19.672 -23.562 3.297 1 95.06 72 GLU B O 1
ATOM 2462 N N . ASP B 1 73 ? 19.094 -24.906 1.63 1 95.06 73 ASP B N 1
ATOM 2463 C CA . ASP B 1 73 ? 19.516 -23.922 0.626 1 95.06 73 ASP B CA 1
ATOM 2464 C C . ASP B 1 73 ? 18.688 -22.641 0.736 1 95.06 73 ASP B C 1
ATOM 2466 O O . ASP B 1 73 ? 19.234 -21.547 0.694 1 95.06 73 ASP B O 1
ATOM 2470 N N . MET B 1 74 ? 17.438 -22.812 0.901 1 95.62 74 MET B N 1
ATOM 2471 C CA . MET B 1 74 ? 16.531 -21.672 1.007 1 95.62 74 MET B CA 1
ATOM 2472 C C . MET B 1 74 ? 16.797 -20.875 2.275 1 95.62 74 MET B C 1
ATOM 2474 O O . MET B 1 74 ? 16.812 -19.641 2.248 1 95.62 74 MET B O 1
ATOM 2478 N N . LEU B 1 75 ? 17.062 -21.578 3.318 1 96.56 75 LEU B N 1
ATOM 2479 C CA . LEU B 1 75 ? 17.328 -20.938 4.598 1 96.56 75 LEU B CA 1
ATOM 2480 C C . LEU B 1 75 ? 18.656 -20.172 4.551 1 96.56 75 LEU B C 1
ATOM 2482 O O . LEU B 1 75 ? 18.766 -19.078 5.113 1 96.56 75 LEU B O 1
ATOM 2486 N N . SER B 1 76 ? 19.641 -20.781 3.869 1 96.75 76 SER B N 1
ATOM 2487 C CA . SER B 1 76 ? 20.922 -20.109 3.727 1 96.75 76 SER B CA 1
ATOM 2488 C C . SER B 1 76 ? 20.781 -18.812 2.943 1 96.75 76 SER B C 1
ATOM 2490 O O . SER B 1 76 ? 21.375 -17.797 3.311 1 96.75 76 SER B O 1
ATOM 2492 N N . TRP B 1 77 ? 20 -18.906 1.905 1 96.5 77 TRP B N 1
ATOM 2493 C CA . TRP B 1 77 ? 19.734 -17.719 1.106 1 96.5 77 TRP B CA 1
ATOM 2494 C C . TRP B 1 77 ? 19.078 -16.641 1.953 1 96.5 77 TRP B C 1
ATOM 2496 O O . TRP B 1 77 ? 19.516 -15.477 1.933 1 96.5 77 TRP B O 1
ATOM 2506 N N . LEU B 1 78 ? 18.078 -16.906 2.777 1 96.62 78 LEU B N 1
ATOM 2507 C CA . LEU B 1 78 ? 17.344 -15.938 3.604 1 96.62 78 LEU B CA 1
ATOM 2508 C C . LEU B 1 78 ? 18.219 -15.445 4.754 1 96.62 78 LEU B C 1
ATOM 2510 O O . LEU B 1 78 ? 18.094 -14.297 5.184 1 96.62 78 LEU B O 1
ATOM 2514 N N . ALA B 1 79 ? 19.062 -16.312 5.234 1 96.44 79 ALA B N 1
ATOM 2515 C CA . ALA B 1 79 ? 19.922 -15.969 6.367 1 96.44 79 ALA B CA 1
ATOM 2516 C C . ALA B 1 79 ? 20.938 -14.898 5.98 1 96.44 79 ALA B C 1
ATOM 2518 O O . ALA B 1 79 ? 21.344 -14.094 6.824 1 96.44 79 ALA B O 1
ATOM 2519 N N . ALA B 1 80 ? 21.344 -14.914 4.766 1 95.62 80 ALA B N 1
ATOM 2520 C CA . ALA B 1 80 ? 22.312 -13.922 4.285 1 95.62 80 ALA B CA 1
ATOM 2521 C C . ALA B 1 80 ? 21.719 -12.516 4.328 1 95.62 80 ALA B C 1
ATOM 2523 O O . ALA B 1 80 ? 22.438 -11.531 4.488 1 95.62 80 ALA B O 1
ATOM 2524 N N . ASP B 1 81 ? 20.453 -12.359 4.191 1 95.06 81 ASP B N 1
ATOM 2525 C CA . ASP B 1 81 ? 19.719 -11.102 4.285 1 95.06 81 ASP B CA 1
ATOM 2526 C C . ASP B 1 81 ? 18.281 -11.336 4.754 1 95.06 81 ASP B C 1
ATOM 2528 O O . ASP B 1 81 ? 17.359 -11.391 3.939 1 95.06 81 ASP B O 1
ATOM 2532 N N . PRO B 1 82 ? 18.141 -11.375 6 1 92 82 PRO B N 1
ATOM 2533 C CA . PRO B 1 82 ? 16.812 -11.672 6.516 1 92 82 PRO B CA 1
ATOM 2534 C C . PRO B 1 82 ? 15.75 -10.695 6.016 1 92 82 PRO B C 1
ATOM 2536 O O . PRO B 1 82 ? 16.016 -9.5 5.883 1 92 82 PRO B O 1
ATOM 2539 N N . ALA B 1 83 ? 14.562 -11.242 5.762 1 91.69 83 ALA B N 1
ATOM 2540 C CA . ALA B 1 83 ? 13.516 -10.484 5.086 1 91.69 83 ALA B CA 1
ATOM 2541 C C . ALA B 1 83 ? 12.57 -9.836 6.094 1 91.69 83 ALA B C 1
ATOM 2543 O O . ALA B 1 83 ? 12.211 -10.445 7.102 1 91.69 83 ALA B O 1
ATOM 2544 N N . ASP B 1 84 ? 12.203 -8.562 5.809 1 93.69 84 ASP B N 1
ATOM 2545 C CA . ASP B 1 84 ? 11.062 -7.984 6.504 1 93.69 84 ASP B CA 1
ATOM 2546 C C . ASP B 1 84 ? 9.75 -8.609 6.027 1 93.69 84 ASP B C 1
ATOM 2548 O O . ASP B 1 84 ? 8.914 -9 6.84 1 93.69 84 ASP B O 1
ATOM 2552 N N . LEU B 1 85 ? 9.68 -8.773 4.75 1 98.38 85 LEU B N 1
ATOM 2553 C CA . LEU B 1 85 ? 8.562 -9.438 4.094 1 98.38 85 LEU B CA 1
ATOM 2554 C C . LEU B 1 85 ? 9.055 -10.5 3.115 1 98.38 85 LEU B C 1
ATOM 2556 O O . LEU B 1 85 ? 9.867 -10.203 2.232 1 98.38 85 LEU B O 1
ATOM 2560 N N . LEU B 1 86 ? 8.625 -11.734 3.318 1 98.69 86 LEU B N 1
ATOM 2561 C CA . LEU B 1 86 ? 8.859 -12.82 2.373 1 98.69 86 LEU B CA 1
ATOM 2562 C C . LEU B 1 86 ? 7.578 -13.164 1.616 1 98.69 86 LEU B C 1
ATOM 2564 O O . LEU B 1 86 ? 6.547 -13.438 2.23 1 98.69 86 LEU B O 1
ATOM 2568 N N . VAL B 1 87 ? 7.645 -13.094 0.33 1 98.75 87 VAL B N 1
ATOM 2569 C CA . VAL B 1 87 ? 6.5 -13.438 -0.506 1 98.75 87 VAL B CA 1
ATOM 2570 C C . VAL B 1 87 ? 6.762 -14.758 -1.226 1 98.75 87 VAL B C 1
ATOM 2572 O O . VAL B 1 87 ? 7.766 -14.906 -1.925 1 98.75 87 VAL B O 1
ATOM 2575 N N . ILE B 1 88 ? 5.945 -15.711 -0.973 1 98.56 88 ILE B N 1
ATOM 2576 C CA . ILE B 1 88 ? 5.996 -16.984 -1.683 1 98.56 88 ILE B CA 1
ATOM 2577 C C . ILE B 1 88 ? 4.949 -17 -2.793 1 98.56 88 ILE B C 1
ATOM 2579 O O . ILE B 1 88 ? 3.752 -16.859 -2.529 1 98.56 88 ILE B O 1
ATOM 2583 N N . THR B 1 89 ? 5.449 -17.047 -3.932 1 97.5 89 THR B N 1
ATOM 2584 C CA . THR B 1 89 ? 4.621 -17 -5.133 1 97.5 89 THR B CA 1
ATOM 2585 C C . THR B 1 89 ? 5.086 -18.047 -6.152 1 97.5 89 THR B C 1
ATOM 2587 O O . THR B 1 89 ? 5.691 -19.047 -5.785 1 97.5 89 THR B O 1
ATOM 2590 N N . GLY B 1 90 ? 4.656 -17.906 -7.469 1 91.94 90 GLY B N 1
ATOM 2591 C CA . GLY B 1 90 ? 5.168 -18.734 -8.547 1 91.94 90 GLY B CA 1
ATOM 2592 C C . GLY B 1 90 ? 4.273 -19.922 -8.859 1 91.94 90 GLY B C 1
ATOM 2593 O O . GLY B 1 90 ? 4.152 -20.844 -8.055 1 91.94 90 GLY B O 1
ATOM 2594 N N . GLY B 1 91 ? 3.793 -19.906 -10.086 1 92.38 91 GLY B N 1
ATOM 2595 C CA . GLY B 1 91 ? 2.766 -20.891 -10.375 1 92.38 91 GLY B CA 1
ATOM 2596 C C . GLY B 1 91 ? 1.646 -20.906 -9.352 1 92.38 91 GLY B C 1
ATOM 2597 O O . GLY B 1 91 ? 0.99 -19.891 -9.125 1 92.38 91 GLY B O 1
ATOM 2598 N N . GLU B 1 92 ? 1.5 -22.125 -8.82 1 96.88 92 GLU B N 1
ATOM 2599 C CA . GLU B 1 92 ? 0.631 -22.297 -7.656 1 96.88 92 GLU B CA 1
ATOM 2600 C C . GLU B 1 92 ? 1.399 -22.859 -6.469 1 96.88 92 GLU B C 1
ATOM 2602 O O . GLU B 1 92 ? 1.645 -24.062 -6.398 1 96.88 92 GLU B O 1
ATOM 2607 N N . PRO B 1 93 ? 1.792 -21.922 -5.539 1 97.69 93 PRO B N 1
ATOM 2608 C CA . PRO B 1 93 ? 2.643 -22.359 -4.426 1 97.69 93 PRO B CA 1
ATOM 2609 C C . PRO B 1 93 ? 2.041 -23.516 -3.639 1 97.69 93 PRO B C 1
ATOM 2611 O O . PRO B 1 93 ? 2.773 -24.375 -3.158 1 97.69 93 PRO B O 1
ATOM 2614 N N . LEU B 1 94 ? 0.762 -23.578 -3.559 1 97.81 94 LEU B N 1
ATOM 2615 C CA . LEU B 1 94 ? 0.129 -24.547 -2.67 1 97.81 94 LEU B CA 1
ATOM 2616 C C . LEU B 1 94 ? 0.142 -25.953 -3.289 1 97.81 94 LEU B C 1
ATOM 2618 O O . LEU B 1 94 ? -0.241 -26.922 -2.639 1 97.81 94 LEU B O 1
ATOM 2622 N N . LEU B 1 95 ? 0.62 -26.094 -4.562 1 96.69 95 LEU B N 1
ATOM 2623 C CA . LEU B 1 95 ? 0.93 -27.406 -5.117 1 96.69 95 LEU B CA 1
ATOM 2624 C C . LEU B 1 95 ? 2.062 -28.062 -4.34 1 96.69 95 LEU B C 1
ATOM 2626 O O . LEU B 1 95 ? 2.215 -29.281 -4.383 1 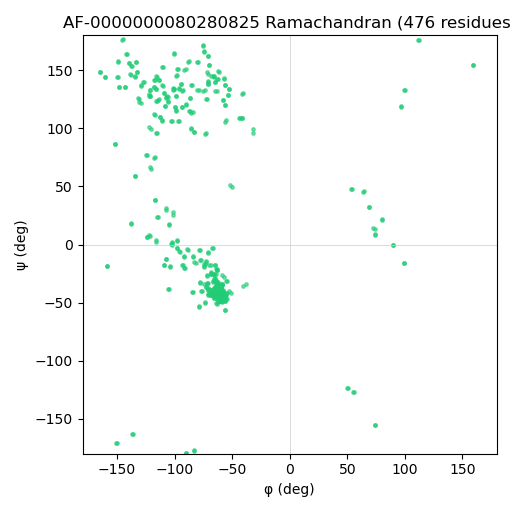96.69 95 LEU B O 1
ATOM 2630 N N . GLN B 1 96 ? 2.854 -27.266 -3.627 1 96.69 96 GLN B N 1
ATOM 2631 C CA . GLN B 1 96 ? 3.982 -27.75 -2.844 1 96.69 96 GLN B CA 1
ATOM 2632 C C . GLN B 1 96 ? 3.787 -27.469 -1.359 1 96.69 96 GLN B C 1
ATOM 2634 O O . GLN B 1 96 ? 4.746 -27.125 -0.656 1 96.69 96 GLN B O 1
ATOM 2639 N N . ALA B 1 97 ? 2.578 -27.594 -0.863 1 96 97 ALA B N 1
ATOM 2640 C CA . ALA B 1 97 ? 2.156 -27.172 0.47 1 96 97 ALA B CA 1
ATOM 2641 C C . ALA B 1 97 ? 3.021 -27.812 1.55 1 96 97 ALA B C 1
ATOM 2643 O O . ALA B 1 97 ? 3.455 -27.141 2.488 1 96 97 ALA B O 1
ATOM 2644 N N . ARG B 1 98 ? 3.312 -29.078 1.442 1 94.12 98 ARG B N 1
ATOM 2645 C CA . ARG B 1 98 ? 4.062 -29.781 2.475 1 94.12 98 ARG B CA 1
ATOM 2646 C C . ARG B 1 98 ? 5.488 -29.25 2.574 1 94.12 98 ARG B C 1
ATOM 2648 O O . ARG B 1 98 ? 6.016 -29.078 3.676 1 94.12 98 ARG B O 1
ATOM 2655 N N . ALA B 1 99 ? 6.055 -29.062 1.414 1 95.5 99 ALA B N 1
ATOM 2656 C CA . ALA B 1 99 ? 7.41 -28.516 1.402 1 95.5 99 ALA B CA 1
ATOM 2657 C C . ALA B 1 99 ? 7.43 -27.094 1.969 1 95.5 99 ALA B C 1
ATOM 2659 O O . ALA B 1 99 ? 8.344 -26.734 2.711 1 95.5 99 ALA B O 1
ATOM 2660 N N . ILE B 1 100 ? 6.441 -26.297 1.688 1 97.5 100 ILE B N 1
ATOM 2661 C CA . ILE B 1 100 ? 6.336 -24.922 2.178 1 97.5 100 ILE B CA 1
ATOM 2662 C C . ILE B 1 100 ? 6.16 -24.922 3.693 1 97.5 100 ILE B C 1
ATOM 2664 O O . ILE B 1 100 ? 6.738 -24.094 4.398 1 97.5 100 ILE B O 1
ATOM 2668 N N . GLU B 1 101 ? 5.387 -25.875 4.16 1 96.88 101 GLU B N 1
ATOM 2669 C CA . GLU B 1 101 ? 5.191 -26 5.602 1 96.88 101 GLU B CA 1
ATOM 2670 C C . GLU B 1 101 ? 6.523 -26.172 6.328 1 96.88 101 GLU B C 1
ATOM 2672 O O . GLU B 1 101 ? 6.789 -25.484 7.32 1 96.88 101 GLU B O 1
ATOM 2677 N N . ARG B 1 102 ? 7.305 -27.062 5.809 1 96.12 102 ARG B N 1
ATOM 2678 C CA . ARG B 1 102 ? 8.609 -27.328 6.41 1 96.12 102 ARG B CA 1
ATOM 2679 C C . ARG B 1 102 ? 9.492 -26.078 6.34 1 96.12 102 ARG B C 1
ATOM 2681 O O . ARG B 1 102 ? 10.18 -25.75 7.312 1 96.12 102 ARG B O 1
ATOM 2688 N N . LEU B 1 103 ? 9.438 -25.469 5.25 1 97.38 103 LEU B N 1
ATOM 2689 C CA . LEU B 1 103 ? 10.227 -24.25 5.059 1 97.38 103 LEU B CA 1
ATOM 2690 C C . LEU B 1 103 ? 9.797 -23.156 6.043 1 97.38 103 LEU B C 1
ATOM 2692 O O . LEU B 1 103 ? 10.641 -22.562 6.711 1 97.38 103 LEU B O 1
ATOM 2696 N N . LEU B 1 104 ? 8.477 -22.922 6.148 1 97.38 104 LEU B N 1
ATOM 2697 C CA . LEU B 1 104 ? 7.969 -21.859 6.996 1 97.38 104 LEU B CA 1
ATOM 2698 C C . LEU B 1 104 ? 8.258 -22.125 8.469 1 97.38 104 LEU B C 1
ATOM 2700 O O . LEU B 1 104 ? 8.539 -21.203 9.234 1 97.38 104 LEU B O 1
ATOM 2704 N N . ARG B 1 105 ? 8.188 -23.406 8.852 1 95.88 105 ARG B N 1
ATOM 2705 C CA . ARG B 1 105 ? 8.547 -23.766 10.219 1 95.88 105 ARG B CA 1
ATOM 2706 C C . ARG B 1 105 ? 9.992 -23.375 10.531 1 95.88 105 ARG B C 1
ATOM 2708 O O . ARG B 1 105 ? 10.266 -22.766 11.562 1 95.88 105 ARG B O 1
ATOM 2715 N N . ALA B 1 106 ? 10.875 -23.734 9.648 1 96.5 106 ALA B N 1
ATOM 2716 C CA . ALA B 1 106 ? 12.289 -23.438 9.828 1 96.5 106 ALA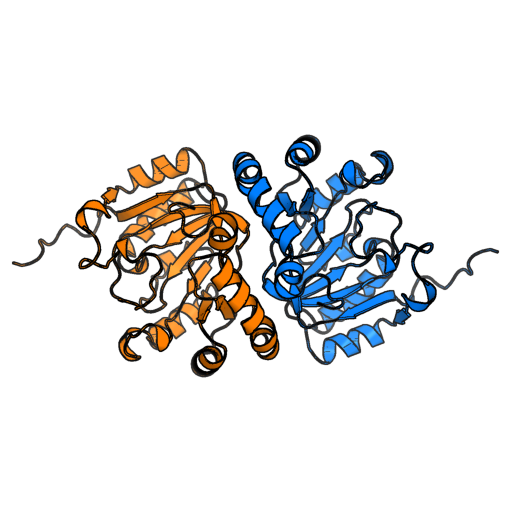 B CA 1
ATOM 2717 C C . ALA B 1 106 ? 12.539 -21.938 9.82 1 96.5 106 ALA B C 1
ATOM 2719 O O . ALA B 1 106 ? 13.352 -21.422 10.594 1 96.5 106 ALA B O 1
ATOM 2720 N N . ILE B 1 107 ? 11.867 -21.172 8.945 1 97.44 107 ILE B N 1
ATOM 2721 C CA . ILE B 1 107 ? 12.008 -19.734 8.844 1 97.44 107 ILE B CA 1
ATOM 2722 C C . ILE B 1 107 ? 11.602 -19.078 10.156 1 97.44 107 ILE B C 1
ATOM 2724 O O . ILE B 1 107 ? 12.273 -18.172 10.648 1 97.44 107 ILE B O 1
ATOM 2728 N N . ARG B 1 108 ? 10.477 -19.531 10.727 1 96.12 108 ARG B N 1
ATOM 2729 C CA . ARG B 1 108 ? 9.977 -18.984 11.977 1 96.12 108 ARG B CA 1
ATOM 2730 C C . ARG B 1 108 ? 10.914 -19.312 13.141 1 96.12 108 ARG B C 1
ATOM 2732 O O . ARG B 1 108 ? 11.203 -18.453 13.969 1 96.12 108 ARG B O 1
ATOM 2739 N N . GLU B 1 109 ? 11.375 -20.531 13.172 1 95.62 109 GLU B N 1
ATOM 2740 C CA . GLU B 1 109 ? 12.289 -20.969 14.227 1 95.62 109 GLU B CA 1
ATOM 2741 C C . GLU B 1 109 ? 13.562 -20.125 14.242 1 95.62 109 GLU B C 1
ATOM 2743 O O . GLU B 1 109 ? 14.109 -19.828 15.305 1 95.62 109 GLU B O 1
ATOM 2748 N N . ARG B 1 110 ? 13.977 -19.719 13.117 1 96.62 110 ARG B N 1
ATOM 2749 C CA . ARG B 1 110 ? 15.242 -19 12.992 1 96.62 110 ARG B CA 1
ATOM 2750 C C . ARG B 1 110 ? 15.008 -17.5 12.836 1 96.62 110 ARG B C 1
ATOM 2752 O O . ARG B 1 110 ? 15.961 -16.734 12.6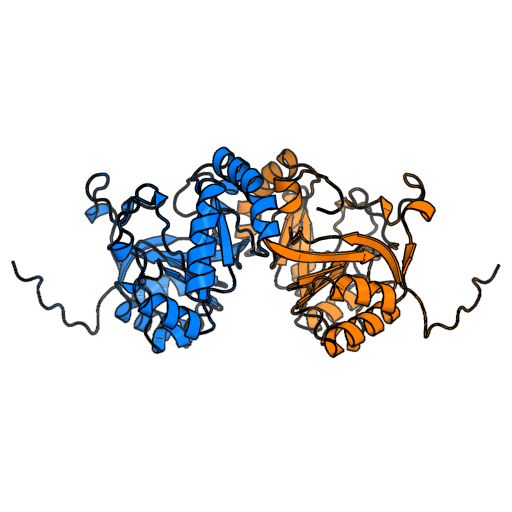72 1 96.62 110 ARG B O 1
ATOM 2759 N N . SER B 1 111 ? 13.773 -17.016 12.867 1 96.56 111 SER B N 1
ATOM 2760 C CA . SER B 1 111 ? 13.383 -15.617 12.75 1 96.56 111 SER B CA 1
ATOM 2761 C C . SER B 1 111 ? 13.984 -14.977 11.508 1 96.56 111 SER B C 1
ATOM 2763 O O . SER B 1 111 ? 14.562 -13.891 11.586 1 96.56 111 SER B O 1
ATOM 2765 N N . LEU B 1 112 ? 13.852 -15.688 10.328 1 97.25 112 LEU B N 1
ATOM 2766 C CA . LEU B 1 112 ? 14.508 -15.25 9.102 1 97.25 112 LEU B CA 1
ATOM 2767 C C . LEU B 1 112 ? 13.594 -14.344 8.289 1 97.25 112 LEU B C 1
ATOM 2769 O O . LEU B 1 112 ? 14.031 -13.711 7.32 1 97.25 112 LEU B O 1
ATOM 2773 N N . ALA B 1 113 ? 12.32 -14.242 8.648 1 96.81 113 ALA B N 1
ATOM 2774 C CA . ALA B 1 113 ? 11.359 -13.336 8.031 1 96.81 113 ALA B CA 1
ATOM 2775 C C . ALA B 1 113 ? 10.32 -12.867 9.047 1 96.81 113 ALA B C 1
ATOM 2777 O O . ALA B 1 113 ? 9.805 -13.664 9.836 1 96.81 113 ALA B O 1
ATOM 2778 N N . THR B 1 114 ? 10.031 -11.555 9.016 1 95.56 114 THR B N 1
ATOM 2779 C CA . THR B 1 114 ? 9.039 -11.016 9.938 1 95.56 114 THR B CA 1
ATOM 2780 C C . THR B 1 114 ? 7.629 -11.312 9.445 1 95.56 114 THR B C 1
ATOM 2782 O O . THR B 1 114 ? 6.812 -11.867 10.188 1 95.56 114 THR B O 1
ATOM 2785 N N . ASP B 1 115 ? 7.332 -10.984 8.281 1 98.19 115 ASP B N 1
ATOM 2786 C CA . ASP B 1 115 ? 6.039 -11.242 7.66 1 98.19 115 ASP B CA 1
ATOM 2787 C C . ASP B 1 115 ? 6.18 -12.188 6.469 1 98.19 115 ASP B C 1
ATOM 2789 O O . ASP B 1 115 ? 7.18 -12.141 5.746 1 98.19 115 ASP B O 1
ATOM 2793 N N . ILE B 1 116 ? 5.191 -13.062 6.246 1 98.62 116 ILE B N 1
ATOM 2794 C CA . ILE B 1 116 ? 5.176 -14.008 5.141 1 98.62 116 ILE B CA 1
ATOM 2795 C C . ILE B 1 116 ? 3.824 -13.953 4.43 1 98.62 116 ILE B C 1
ATOM 2797 O O . ILE B 1 116 ? 2.773 -14.055 5.066 1 98.62 116 ILE B O 1
ATOM 2801 N N . GLU B 1 117 ? 3.855 -13.742 3.148 1 98.81 117 GLU B N 1
ATOM 2802 C CA . GLU B 1 117 ? 2.66 -13.766 2.311 1 98.81 117 GLU B CA 1
ATOM 2803 C C . GLU B 1 117 ? 2.74 -14.875 1.267 1 98.81 117 GLU B C 1
ATOM 2805 O O . GLU B 1 117 ? 3.803 -15.125 0.694 1 98.81 117 GLU B O 1
ATOM 2810 N N . ILE B 1 118 ? 1.64 -15.531 1.007 1 98.81 118 ILE B N 1
ATOM 2811 C CA . ILE B 1 118 ? 1.538 -16.484 -0.091 1 98.81 118 ILE B CA 1
ATOM 2812 C C . ILE B 1 118 ? 0.564 -15.961 -1.144 1 98.81 118 ILE B C 1
ATOM 2814 O O . ILE B 1 118 ? -0.568 -15.594 -0.822 1 98.81 118 ILE B O 1
ATOM 2818 N N . GLU B 1 119 ? 1.002 -15.867 -2.338 1 98.5 119 GLU B N 1
ATOM 2819 C CA . GLU B 1 119 ? 0.132 -15.555 -3.471 1 98.5 119 GLU B CA 1
ATOM 2820 C C . GLU B 1 119 ? -0.426 -16.828 -4.098 1 98.5 119 GLU B C 1
ATOM 2822 O O . GLU B 1 119 ? 0.333 -17.688 -4.562 1 98.5 119 GLU B O 1
ATOM 2827 N N . THR B 1 120 ? -1.712 -16.969 -4.125 1 98.56 120 THR B N 1
ATOM 2828 C CA . THR B 1 120 ? -2.34 -18.203 -4.574 1 98.56 120 THR B CA 1
ATOM 2829 C C . THR B 1 120 ? -3.568 -17.922 -5.43 1 98.56 120 THR B C 1
ATOM 2831 O O . THR B 1 120 ? -4.168 -16.844 -5.312 1 98.56 120 THR B O 1
ATOM 2834 N N . SER B 1 121 ? -3.941 -18.859 -6.266 1 98 121 SER B N 1
ATOM 2835 C CA . SER B 1 121 ? -5.102 -18.719 -7.141 1 98 121 SER B CA 1
ATOM 2836 C C . SER B 1 121 ? -6.402 -18.938 -6.375 1 98 121 SER B C 1
ATOM 2838 O O . SER B 1 121 ? -7.48 -18.609 -6.867 1 98 121 SER B O 1
ATOM 2840 N N . GLY B 1 122 ? -6.289 -19.469 -5.195 1 98.44 122 GLY B N 1
ATOM 2841 C CA . GLY B 1 122 ? -7.484 -19.766 -4.422 1 98.44 122 GLY B CA 1
ATOM 2842 C C . GLY B 1 122 ? -8.164 -21.062 -4.844 1 98.44 122 GLY B C 1
ATOM 2843 O O . GLY B 1 122 ? -9.344 -21.25 -4.574 1 98.44 122 GLY B O 1
ATOM 2844 N N . THR B 1 123 ? -7.41 -21.969 -5.496 1 98.38 123 THR B N 1
ATOM 2845 C CA . THR B 1 123 ? -8 -23.219 -5.984 1 98.38 123 THR B CA 1
ATOM 2846 C C . THR B 1 123 ? -7.539 -24.406 -5.141 1 98.38 123 THR B C 1
ATOM 2848 O O . THR B 1 123 ? -8.078 -25.5 -5.266 1 98.38 123 THR B O 1
ATOM 2851 N N . ILE B 1 124 ? -6.535 -24.234 -4.301 1 98 124 ILE B N 1
ATOM 2852 C CA . ILE B 1 124 ? -6.047 -25.25 -3.375 1 98 124 ILE B CA 1
ATOM 2853 C C . ILE B 1 124 ? -6.109 -24.719 -1.945 1 98 124 ILE B C 1
ATOM 2855 O O . ILE B 1 124 ? -5.621 -23.625 -1.664 1 98 124 ILE B O 1
ATOM 2859 N N . ALA B 1 125 ? -6.691 -25.422 -1.066 1 97.5 125 ALA B N 1
ATOM 2860 C CA . ALA B 1 125 ? -6.836 -25 0.323 1 97.5 125 ALA B CA 1
ATOM 2861 C C . ALA B 1 125 ? -5.512 -25.109 1.072 1 97.5 125 ALA B C 1
ATOM 2863 O O . ALA B 1 125 ? -4.777 -26.094 0.907 1 97.5 125 ALA B O 1
ATOM 2864 N N . PRO B 1 126 ? -5.18 -24.078 1.779 1 97.25 126 PRO B N 1
ATOM 2865 C CA . PRO B 1 126 ? -3.994 -24.219 2.629 1 97.25 126 PRO B CA 1
ATOM 2866 C C . PRO B 1 126 ? -4.23 -25.156 3.812 1 97.25 126 PRO B C 1
ATOM 2868 O O . PRO B 1 126 ? -5.375 -25.359 4.23 1 97.25 126 PRO B O 1
ATOM 2871 N N . THR B 1 127 ? -3.17 -25.766 4.328 1 96.06 127 THR B N 1
ATOM 2872 C CA . THR B 1 127 ? -3.244 -26.547 5.559 1 96.06 127 THR B CA 1
ATOM 2873 C C . THR B 1 127 ? -3.346 -25.625 6.773 1 96.06 127 THR B C 1
ATOM 2875 O O . THR B 1 127 ? -3.043 -24.438 6.688 1 96.06 127 THR B O 1
ATOM 2878 N N . ASP B 1 128 ? -3.695 -26.203 7.891 1 95.75 128 ASP B N 1
ATOM 2879 C CA . ASP B 1 128 ? -3.76 -25.453 9.141 1 95.75 128 ASP B CA 1
ATOM 2880 C C . ASP B 1 128 ? -2.389 -24.906 9.523 1 95.75 128 ASP B C 1
ATOM 2882 O O . ASP B 1 128 ? -2.283 -23.781 10.031 1 95.75 128 ASP B O 1
ATOM 2886 N N . LEU B 1 129 ? -1.417 -25.703 9.234 1 95.31 129 LEU B N 1
ATOM 2887 C CA . LEU B 1 129 ? -0.061 -25.281 9.562 1 95.31 129 LEU B CA 1
ATOM 2888 C C . LEU B 1 129 ? 0.35 -24.062 8.734 1 95.31 129 LEU B C 1
ATOM 2890 O O . LEU B 1 129 ? 0.917 -23.109 9.266 1 95.31 129 LEU B O 1
ATOM 2894 N N . LEU B 1 130 ? 0.051 -24.109 7.465 1 96.75 130 LEU B N 1
ATOM 2895 C CA . LEU B 1 130 ? 0.346 -22.969 6.609 1 96.75 130 LEU B CA 1
ATOM 2896 C C . LEU B 1 130 ? -0.417 -21.719 7.074 1 96.75 130 LEU B C 1
ATOM 2898 O O . LEU B 1 130 ? 0.152 -20.641 7.156 1 96.75 130 LEU B O 1
ATOM 2902 N N . THR B 1 131 ? -1.661 -21.906 7.398 1 97.44 131 THR B N 1
ATOM 2903 C CA . THR B 1 131 ? -2.514 -20.797 7.84 1 97.44 131 THR B CA 1
ATOM 2904 C C . THR B 1 131 ? -1.945 -20.141 9.094 1 97.44 131 THR B C 1
ATOM 2906 O O . THR B 1 131 ? -1.914 -18.922 9.203 1 97.44 131 THR B O 1
ATOM 2909 N N . SER B 1 132 ? -1.461 -20.984 9.961 1 96.25 132 SER B N 1
ATOM 2910 C CA . SER B 1 132 ? -0.93 -20.453 11.211 1 96.25 132 SER B CA 1
ATOM 2911 C C . SER B 1 132 ? 0.395 -19.734 10.992 1 96.25 132 SER B C 1
ATOM 2913 O O . SER B 1 132 ? 0.72 -18.781 11.703 1 96.25 132 SER B O 1
ATOM 2915 N N . ALA B 1 133 ? 1.137 -20.141 9.953 1 96.5 133 ALA B N 1
ATOM 2916 C CA . ALA B 1 133 ? 2.508 -19.672 9.781 1 96.5 133 ALA B CA 1
ATOM 2917 C C . ALA B 1 133 ? 2.547 -18.406 8.922 1 96.5 133 ALA B C 1
ATOM 2919 O O . ALA B 1 133 ? 3.527 -17.656 8.953 1 96.5 133 ALA B O 1
ATOM 2920 N N . VAL B 1 134 ? 1.535 -18.156 8.172 1 98 134 VAL B N 1
ATOM 2921 C CA . VAL B 1 134 ? 1.581 -17.047 7.227 1 98 134 VAL B CA 1
ATOM 2922 C C . VAL B 1 134 ? 0.899 -15.82 7.828 1 98 134 VAL B C 1
ATOM 2924 O O . VAL B 1 134 ? 0.046 -15.945 8.711 1 98 134 VAL B O 1
ATOM 2927 N N . THR B 1 135 ? 1.388 -14.641 7.375 1 98.12 135 THR B N 1
ATOM 2928 C CA . THR B 1 135 ? 0.751 -13.383 7.75 1 98.12 135 THR B CA 1
ATOM 2929 C 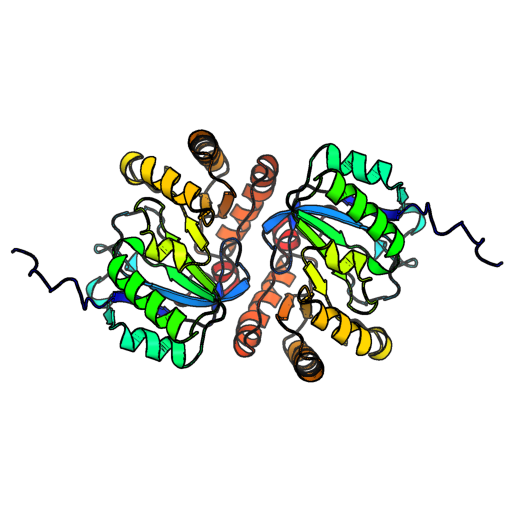C . THR B 1 135 ? -0.534 -13.172 6.957 1 98.12 135 THR B C 1
ATOM 2931 O O . THR B 1 135 ? -1.535 -12.703 7.5 1 98.12 135 THR B O 1
ATOM 2934 N N . ARG B 1 136 ? -0.429 -13.555 5.656 1 98.25 136 ARG B N 1
ATOM 2935 C CA . ARG B 1 136 ? -1.544 -13.258 4.762 1 98.25 136 ARG B CA 1
ATOM 2936 C C . ARG B 1 136 ? -1.493 -14.133 3.516 1 98.25 136 ARG B C 1
ATOM 2938 O O . ARG B 1 136 ? -0.411 -14.484 3.039 1 98.25 136 ARG B O 1
ATOM 2945 N N . PHE B 1 137 ? -2.697 -14.5 3.072 1 98.81 137 PHE B N 1
ATOM 2946 C CA . PHE B 1 137 ? -2.85 -15.047 1.729 1 98.81 137 PHE B CA 1
ATOM 2947 C C . PHE B 1 137 ? -3.35 -13.977 0.764 1 98.81 137 PHE B C 1
ATOM 2949 O O . PHE B 1 137 ? -4.402 -13.375 0.988 1 98.81 137 PHE B O 1
ATOM 2956 N N . ASN B 1 138 ? -2.596 -13.664 -0.231 1 98.75 138 ASN B N 1
ATOM 2957 C CA . ASN B 1 138 ? -3.096 -12.898 -1.363 1 98.75 138 ASN B CA 1
ATOM 2958 C C . ASN B 1 138 ? -3.744 -13.797 -2.412 1 98.75 138 ASN B C 1
ATOM 2960 O O . ASN B 1 138 ? -3.051 -14.406 -3.223 1 98.75 138 ASN B O 1
ATOM 2964 N N . VAL B 1 139 ? -5.031 -13.859 -2.396 1 98.88 139 VAL B N 1
ATOM 2965 C CA . VAL B 1 139 ? -5.77 -14.82 -3.205 1 98.88 139 VAL B CA 1
ATOM 2966 C C . VAL B 1 139 ? -6.285 -14.141 -4.473 1 98.88 139 VAL B C 1
ATOM 2968 O O . VAL B 1 139 ? -6.949 -13.102 -4.402 1 98.88 139 VAL B O 1
ATOM 2971 N N . SER B 1 140 ? -5.988 -14.734 -5.602 1 98.5 140 SER B N 1
ATOM 2972 C CA . SER B 1 140 ? -6.375 -14.148 -6.875 1 98.5 140 SER B CA 1
ATOM 2973 C C . SER B 1 140 ? -7.203 -15.117 -7.707 1 98.5 140 SER B C 1
ATOM 2975 O O . SER B 1 140 ? -6.703 -15.703 -8.672 1 98.5 140 SER B O 1
ATOM 2977 N N . PRO B 1 141 ? -8.461 -15.25 -7.344 1 98.62 141 PRO B N 1
ATOM 2978 C CA . PRO B 1 141 ? -9.305 -16.047 -8.234 1 98.62 141 PRO B CA 1
ATOM 2979 C C . PRO B 1 141 ? -9.305 -15.531 -9.672 1 98.62 141 PRO B C 1
ATOM 2981 O O . PRO B 1 141 ? -9.312 -14.32 -9.891 1 98.62 141 PRO B O 1
ATOM 2984 N N . LYS B 1 142 ? -9.227 -16.422 -10.578 1 98.5 142 LYS B N 1
ATOM 2985 C CA . LYS B 1 142 ? -9.133 -16.031 -11.977 1 98.5 142 LYS B CA 1
ATOM 2986 C C . LYS B 1 142 ? -10.516 -15.797 -12.586 1 98.5 142 LYS B C 1
ATOM 2988 O O . LYS B 1 142 ? -11.453 -16.547 -12.305 1 98.5 142 LYS B O 1
ATOM 2993 N N . LEU B 1 143 ? -10.594 -14.75 -13.328 1 98.62 143 LEU B N 1
ATOM 2994 C CA . LEU B 1 143 ? -11.852 -14.391 -13.977 1 98.62 143 LEU B CA 1
ATOM 2995 C C . LEU B 1 143 ? -11.961 -15.039 -15.352 1 98.62 143 LEU B C 1
ATOM 2997 O O . LEU B 1 143 ? -11.031 -15.719 -15.797 1 98.62 143 LEU B O 1
ATOM 3001 N N . ALA B 1 144 ? -13.055 -14.758 -16 1 98.06 144 ALA B N 1
ATOM 3002 C CA . ALA B 1 144 ? -13.359 -15.406 -17.281 1 98.06 144 ALA B CA 1
ATOM 3003 C C . ALA B 1 144 ? -12.312 -15.055 -18.344 1 98.06 144 ALA B C 1
ATOM 3005 O O . ALA B 1 144 ? -11.977 -15.875 -19.188 1 98.06 144 ALA B O 1
ATOM 3006 N N . HIS B 1 145 ? -11.797 -13.891 -18.266 1 97.06 145 HIS B N 1
ATOM 3007 C CA . HIS B 1 145 ? -10.875 -13.438 -19.297 1 97.06 145 HIS B CA 1
ATOM 3008 C C . HIS B 1 145 ? -9.539 -14.172 -19.203 1 97.06 145 HIS B C 1
ATOM 3010 O O . HIS B 1 145 ? -8.68 -14.016 -20.078 1 97.06 145 HIS B O 1
ATOM 3016 N N . SER B 1 146 ? -9.383 -14.969 -18.156 1 96.75 146 SER B N 1
ATOM 3017 C CA . SER B 1 146 ? -8.195 -15.805 -18.078 1 96.75 146 SER B CA 1
ATOM 3018 C C . SER B 1 146 ? -8.227 -16.922 -19.125 1 96.75 146 SER B C 1
ATOM 3020 O O . SER B 1 146 ? -7.215 -17.562 -19.375 1 96.75 146 SER B O 1
ATOM 3022 N N . GLY B 1 147 ? -9.352 -17.172 -19.641 1 97 147 GLY B N 1
ATOM 3023 C CA . GLY B 1 147 ? -9.5 -18.219 -20.641 1 97 147 GLY B CA 1
ATOM 3024 C C . GLY B 1 147 ? -9.812 -19.578 -20.047 1 97 147 GLY B C 1
ATOM 3025 O O . GLY B 1 147 ? -10.016 -20.547 -20.766 1 97 147 GLY B O 1
ATOM 3026 N N . LEU B 1 148 ? -9.906 -19.688 -18.766 1 96.81 148 LEU B N 1
ATOM 3027 C CA . LEU B 1 148 ? -10.156 -20.953 -18.062 1 96.81 148 LEU B CA 1
ATOM 3028 C C . LEU B 1 148 ? -11.648 -21.188 -17.875 1 96.81 148 LEU B C 1
ATOM 3030 O O . LEU B 1 148 ? -12.414 -20.219 -17.719 1 96.81 148 LEU B O 1
ATOM 3034 N N . ARG B 1 149 ? -12.008 -22.469 -17.828 1 97.44 149 ARG B N 1
ATOM 3035 C CA . ARG B 1 149 ? -13.383 -22.812 -17.469 1 97.44 149 ARG B CA 1
ATOM 3036 C C . ARG B 1 149 ? -13.656 -22.469 -16 1 97.44 149 ARG B C 1
ATOM 3038 O O . ARG B 1 149 ? -12.766 -22.578 -15.156 1 97.44 149 ARG B O 1
ATOM 3045 N N . ARG B 1 150 ? -14.859 -22.062 -15.766 1 97.56 150 ARG B N 1
ATOM 3046 C CA . ARG B 1 150 ? -15.234 -21.625 -14.422 1 97.56 150 ARG B CA 1
ATOM 3047 C C . ARG B 1 150 ? -14.891 -22.688 -13.391 1 97.56 150 ARG B C 1
ATOM 3049 O O . ARG B 1 150 ? -14.344 -22.375 -12.328 1 97.56 150 ARG B O 1
ATOM 3056 N N . ARG B 1 151 ? -15.102 -23.938 -13.703 1 96.38 151 ARG B N 1
ATOM 3057 C CA . ARG B 1 151 ? -14.898 -25.031 -12.742 1 96.38 151 ARG B CA 1
ATOM 3058 C C . ARG B 1 151 ? -13.422 -25.203 -12.422 1 96.38 151 ARG B C 1
ATOM 3060 O O . ARG B 1 151 ? -13.062 -25.766 -11.383 1 96.38 151 ARG B O 1
ATOM 3067 N N . GLN B 1 152 ? -12.539 -24.781 -13.328 1 96.38 152 GLN B N 1
ATOM 3068 C CA . GLN B 1 152 ? -11.102 -24.875 -13.133 1 96.38 152 GLN B CA 1
ATOM 3069 C C . GLN B 1 152 ? -10.594 -23.766 -12.203 1 96.38 152 GLN B C 1
ATOM 3071 O O . GLN B 1 152 ? -9.641 -23.969 -11.445 1 96.38 152 GLN B O 1
ATOM 3076 N N . ARG B 1 153 ? -11.297 -22.609 -12.289 1 97.12 153 ARG B N 1
ATOM 3077 C CA . ARG B 1 153 ? -10.703 -21.422 -11.672 1 97.12 153 ARG B CA 1
ATOM 3078 C C . ARG B 1 153 ? -11.477 -21.016 -10.422 1 97.12 153 ARG B C 1
ATOM 3080 O O . ARG B 1 153 ? -11.008 -20.203 -9.633 1 97.12 153 ARG B O 1
ATOM 3087 N N . ILE B 1 154 ? -12.703 -21.516 -10.281 1 98.56 154 ILE B N 1
ATOM 3088 C CA . ILE B 1 154 ? -13.516 -21.203 -9.109 1 98.56 154 ILE B CA 1
ATOM 3089 C C . ILE B 1 154 ? -13.812 -22.469 -8.328 1 98.56 154 ILE B C 1
ATOM 3091 O O . ILE B 1 154 ? -14.523 -23.359 -8.812 1 98.56 154 ILE B O 1
ATOM 3095 N N . ARG B 1 155 ? -13.234 -22.562 -7.16 1 98.38 155 ARG B N 1
ATOM 3096 C CA . ARG B 1 155 ? -13.461 -23.672 -6.238 1 98.38 155 ARG B CA 1
ATOM 3097 C C . ARG B 1 155 ? -14.148 -23.188 -4.965 1 98.38 155 ARG B C 1
ATOM 3099 O O . ARG B 1 155 ? -13.484 -22.828 -3.992 1 98.38 155 ARG B O 1
ATOM 3106 N N . PRO B 1 156 ? -15.469 -23.312 -4.93 1 98.19 156 PRO B N 1
ATOM 3107 C CA . PRO B 1 156 ? -16.25 -22.703 -3.852 1 98.19 156 PRO B CA 1
ATOM 3108 C C . PRO B 1 156 ? -15.773 -23.125 -2.465 1 98.19 156 PRO B C 1
ATOM 3110 O O . PRO B 1 156 ? -15.609 -22.281 -1.581 1 98.19 156 PRO B O 1
ATOM 3113 N N . ALA B 1 157 ? -15.547 -24.391 -2.262 1 98.12 157 ALA B N 1
ATOM 3114 C CA . ALA B 1 157 ? -15.133 -24.875 -0.949 1 98.12 157 ALA B CA 1
ATOM 3115 C C . ALA B 1 157 ? -13.797 -24.266 -0.531 1 98.12 157 ALA B C 1
ATOM 3117 O O . ALA B 1 157 ? -13.609 -23.891 0.631 1 98.12 157 ALA B O 1
ATOM 3118 N N . VAL B 1 158 ? -12.906 -24.141 -1.469 1 98.56 158 VAL B N 1
ATOM 3119 C CA . VAL B 1 158 ? -11.586 -23.578 -1.19 1 98.56 158 VAL B CA 1
ATOM 3120 C C . VAL B 1 158 ? -11.711 -22.094 -0.862 1 98.56 158 VAL B C 1
ATOM 3122 O O . VAL B 1 158 ? -11.07 -21.594 0.066 1 98.56 158 VAL B O 1
ATOM 3125 N N . LEU B 1 159 ? -12.539 -21.375 -1.619 1 98.62 159 LEU B N 1
ATOM 3126 C CA . LEU B 1 159 ? -12.773 -19.953 -1.361 1 98.62 159 LEU B CA 1
ATOM 3127 C C . LEU B 1 159 ? -13.312 -19.734 0.047 1 98.62 159 LEU B C 1
ATOM 3129 O O . LEU B 1 159 ? -12.867 -18.844 0.762 1 98.62 159 LEU B O 1
ATOM 3133 N N . ARG B 1 160 ? -14.203 -20.609 0.464 1 97.75 160 ARG B N 1
ATOM 3134 C CA . ARG B 1 160 ? -14.789 -20.5 1.798 1 97.75 160 ARG B CA 1
ATOM 3135 C C . ARG B 1 160 ? -13.75 -20.797 2.873 1 97.75 160 ARG B C 1
ATOM 3137 O O . ARG B 1 160 ? -13.711 -20.141 3.91 1 97.75 160 ARG B O 1
ATOM 3144 N N . ASP B 1 161 ? -12.977 -21.812 2.594 1 97.38 161 ASP B N 1
ATOM 3145 C CA . ASP B 1 161 ? -11.906 -22.156 3.529 1 97.38 161 ASP B CA 1
ATOM 3146 C C . ASP B 1 161 ? -10.945 -20.984 3.723 1 97.38 161 ASP B C 1
ATOM 3148 O O . ASP B 1 161 ? -10.625 -20.609 4.855 1 97.38 161 ASP B O 1
ATOM 3152 N N . LEU B 1 162 ? -10.516 -20.422 2.66 1 98.5 162 LEU B N 1
ATOM 3153 C CA . LEU B 1 162 ? -9.586 -19.297 2.709 1 98.5 162 LEU B CA 1
ATOM 3154 C C . LEU B 1 162 ? -10.219 -18.094 3.4 1 98.5 162 LEU B C 1
ATOM 3156 O O . LEU B 1 162 ? -9.578 -17.438 4.223 1 98.5 162 LEU B O 1
ATOM 3160 N N . ALA B 1 163 ? -11.469 -17.812 3.047 1 97.81 163 ALA B N 1
ATOM 3161 C CA . ALA B 1 163 ? -12.188 -16.719 3.697 1 97.81 163 ALA B CA 1
ATOM 3162 C C . ALA B 1 163 ? -12.281 -16.938 5.203 1 97.81 163 ALA B C 1
ATOM 3164 O O . ALA B 1 163 ? -12.156 -16 5.988 1 97.81 163 ALA B O 1
ATOM 3165 N N . GLY B 1 164 ? -12.406 -18.172 5.609 1 96.75 164 GLY B N 1
ATOM 3166 C CA . GLY B 1 164 ? -12.578 -18.531 7.008 1 96.75 164 GLY B CA 1
ATOM 3167 C C . GLY B 1 164 ? -11.297 -18.406 7.816 1 96.75 164 GLY B C 1
ATOM 3168 O O . GLY B 1 164 ? -11.336 -18.391 9.047 1 96.75 164 GLY B O 1
ATOM 3169 N N . THR B 1 165 ? -10.141 -18.328 7.168 1 97.12 165 THR B N 1
ATOM 3170 C CA . THR B 1 165 ? -8.867 -18.203 7.879 1 97.12 165 THR B CA 1
ATOM 3171 C C . THR B 1 165 ? -8.758 -16.844 8.555 1 97.12 165 THR B C 1
ATOM 3173 O O . THR B 1 165 ? -7.977 -16.672 9.492 1 97.12 165 THR B O 1
ATOM 3176 N N . GLY B 1 166 ? -9.461 -15.898 8.023 1 96.69 166 GLY B N 1
ATOM 3177 C CA . GLY B 1 166 ? -9.305 -14.523 8.477 1 96.69 166 GLY B CA 1
ATOM 3178 C C . GLY B 1 166 ? -8.016 -13.883 8 1 96.69 166 GLY B C 1
ATOM 3179 O O . GLY B 1 166 ? -7.703 -12.75 8.391 1 96.69 166 GLY B O 1
ATOM 3180 N N . LYS B 1 167 ? -7.297 -14.547 7.109 1 98.19 167 LYS B N 1
ATOM 3181 C CA . LYS B 1 167 ? -5.988 -14.062 6.676 1 98.19 167 LYS B CA 1
ATOM 3182 C C . LYS B 1 167 ? -5.953 -13.852 5.164 1 98.19 167 LYS B C 1
ATOM 3184 O O . LYS B 1 167 ? -4.902 -13.539 4.598 1 98.19 167 LYS B O 1
ATOM 3189 N N . ALA B 1 168 ? -7.129 -13.961 4.496 1 98.62 168 ALA B N 1
ATOM 3190 C CA . ALA B 1 168 ? -7.18 -13.844 3.043 1 98.62 168 ALA B CA 1
ATOM 3191 C C . ALA B 1 168 ? -7.496 -12.414 2.619 1 98.62 168 ALA B C 1
ATOM 3193 O O . ALA B 1 168 ? -8.375 -11.766 3.195 1 98.62 168 ALA B O 1
ATOM 3194 N N . VAL B 1 169 ? -6.734 -11.922 1.696 1 98.69 169 VAL B N 1
ATOM 3195 C CA . VAL B 1 169 ? -7.098 -10.758 0.886 1 98.69 169 VAL B CA 1
ATOM 3196 C C . VAL B 1 169 ? -7.367 -11.203 -0.552 1 98.69 169 VAL B C 1
ATOM 3198 O O . VAL B 1 169 ? -6.656 -12.055 -1.089 1 98.69 169 VAL B O 1
ATOM 3201 N N . TRP B 1 170 ? -8.406 -10.688 -1.107 1 98.88 170 TRP B N 1
ATOM 3202 C CA . TRP B 1 170 ? -8.844 -11.125 -2.426 1 98.88 170 TRP B CA 1
ATOM 3203 C C . TRP B 1 170 ? -8.453 -10.117 -3.498 1 98.88 170 TRP B C 1
ATOM 3205 O O . TRP B 1 170 ? -9.055 -9.039 -3.596 1 98.88 170 TRP B O 1
ATOM 3215 N N . LYS B 1 171 ? -7.469 -10.477 -4.277 1 98.88 171 LYS B N 1
ATOM 3216 C CA . LYS B 1 171 ? -6.918 -9.594 -5.301 1 98.88 171 LYS B CA 1
ATOM 3217 C C . LYS B 1 171 ? -7.246 -10.102 -6.703 1 98.88 171 LYS B C 1
ATOM 3219 O O . LYS B 1 171 ? -6.641 -11.07 -7.172 1 98.88 171 LYS B O 1
ATOM 3224 N N . PHE B 1 172 ? -8.117 -9.484 -7.367 1 98.88 172 PHE B N 1
ATOM 3225 C CA . PHE B 1 172 ? -8.555 -9.867 -8.703 1 98.88 172 PHE B CA 1
ATOM 3226 C C . PHE B 1 172 ? -7.797 -9.078 -9.766 1 98.88 172 PHE B C 1
ATOM 3228 O O . PHE B 1 172 ? -7.609 -7.867 -9.625 1 98.88 172 PHE B O 1
ATOM 3235 N N . VAL B 1 173 ? -7.34 -9.766 -10.766 1 98.62 173 VAL B N 1
ATOM 3236 C CA . VAL B 1 173 ? -6.742 -9.117 -11.93 1 98.62 173 VAL B CA 1
ATOM 3237 C C . VAL B 1 173 ? -7.832 -8.75 -12.93 1 98.62 173 VAL B C 1
ATOM 3239 O O . VAL B 1 173 ? -8.617 -9.602 -13.352 1 98.62 173 VAL B O 1
ATOM 3242 N N . VAL B 1 174 ? -7.879 -7.492 -13.32 1 98.56 174 VAL B N 1
ATOM 3243 C CA . VAL B 1 174 ? -8.984 -6.977 -14.117 1 98.56 174 VAL B CA 1
ATOM 3244 C C . VAL B 1 174 ? -8.445 -6.289 -15.367 1 98.56 174 VAL B C 1
ATOM 3246 O O . VAL B 1 174 ? -7.457 -5.551 -15.297 1 98.56 174 VAL B O 1
ATOM 3249 N N . GLN B 1 175 ? -9.102 -6.469 -16.531 1 96.81 175 GLN B N 1
ATOM 3250 C CA . GLN B 1 175 ? -8.68 -5.898 -17.812 1 96.81 175 GLN B CA 1
ATOM 3251 C C . GLN B 1 175 ? -9.578 -4.73 -18.219 1 96.81 175 GLN B C 1
ATOM 3253 O O . GLN B 1 175 ? -9.117 -3.779 -18.859 1 96.81 175 GLN B O 1
ATOM 3258 N N . GLN B 1 176 ? -10.773 -4.852 -17.969 1 97.25 176 GLN B N 1
ATOM 3259 C CA . GLN B 1 176 ? -11.781 -3.863 -18.344 1 97.25 176 GLN B CA 1
ATOM 3260 C C . GLN B 1 176 ? -12.836 -3.717 -17.25 1 97.25 176 GLN B C 1
ATOM 3262 O O . GLN B 1 176 ? -12.992 -4.602 -16.406 1 97.25 176 GLN B O 1
ATOM 3267 N N . VAL B 1 177 ? -13.578 -2.697 -17.297 1 98.31 177 VAL B N 1
ATOM 3268 C CA . VAL B 1 177 ? -14.539 -2.344 -16.266 1 98.31 177 VAL B CA 1
ATOM 3269 C C . VAL B 1 177 ? -15.57 -3.461 -16.109 1 98.31 177 VAL B C 1
ATOM 3271 O O . VAL B 1 177 ? -15.961 -3.805 -15 1 98.31 177 VAL B O 1
ATOM 3274 N N . ASP B 1 178 ? -15.961 -4.102 -17.188 1 98.06 178 ASP B N 1
ATOM 3275 C CA . ASP B 1 178 ? -17 -5.125 -17.156 1 98.06 178 ASP B CA 1
ATOM 3276 C C . ASP B 1 178 ? -16.547 -6.34 -16.344 1 98.06 178 ASP B C 1
ATOM 3278 O O . ASP B 1 178 ? -17.375 -7.102 -15.852 1 98.06 178 ASP B O 1
ATOM 3282 N N . ASP B 1 179 ? -15.258 -6.57 -16.266 1 98.56 179 ASP B N 1
ATOM 3283 C CA . ASP B 1 179 ? -14.742 -7.668 -15.445 1 98.56 179 ASP B CA 1
ATOM 3284 C C . ASP B 1 179 ? -15.188 -7.527 -13.992 1 98.56 179 ASP B C 1
ATOM 3286 O O . ASP B 1 179 ? -15.273 -8.523 -13.266 1 98.56 179 ASP B O 1
ATOM 3290 N N . LEU B 1 180 ? -15.422 -6.309 -13.555 1 98.88 180 LEU B N 1
ATOM 3291 C CA . LEU B 1 180 ? -15.781 -6.039 -12.164 1 98.88 180 LEU B CA 1
ATOM 3292 C C . LEU B 1 180 ? -17.125 -6.676 -11.812 1 98.88 180 LEU B C 1
ATOM 3294 O O . LEU B 1 180 ? -17.391 -6.973 -10.648 1 98.88 180 LEU B O 1
ATOM 3298 N N . ASP B 1 181 ? -17.953 -6.879 -12.828 1 98.81 181 ASP B N 1
ATOM 3299 C CA . ASP B 1 181 ? -19.25 -7.523 -12.578 1 98.81 181 ASP B CA 1
ATOM 3300 C C . ASP B 1 181 ? -19.062 -8.961 -12.102 1 98.81 181 ASP B C 1
ATOM 3302 O O . ASP B 1 181 ? -19.766 -9.422 -11.211 1 98.81 181 ASP B O 1
ATOM 3306 N N . GLU B 1 182 ? -18.125 -9.625 -12.758 1 98.81 182 GLU B N 1
ATOM 3307 C CA . GLU B 1 182 ? -17.844 -10.984 -12.297 1 98.81 182 GLU B CA 1
ATOM 3308 C C . GLU B 1 182 ? -17.25 -10.984 -10.891 1 98.81 182 GLU B C 1
ATOM 3310 O O . GLU B 1 182 ? -17.562 -11.852 -10.078 1 98.81 182 GLU B O 1
ATOM 3315 N N . VAL B 1 183 ? -16.359 -10.047 -10.609 1 98.88 183 VAL B N 1
ATOM 3316 C CA . VAL B 1 183 ? -15.812 -9.914 -9.266 1 98.88 183 VAL B CA 1
ATOM 3317 C C . VAL B 1 183 ? -16.953 -9.719 -8.266 1 98.88 183 VAL B C 1
ATOM 3319 O O . VAL B 1 183 ? -17 -10.391 -7.227 1 98.88 183 VAL B O 1
ATOM 3322 N N . GLN B 1 184 ? -17.844 -8.812 -8.602 1 98.81 184 GLN B N 1
ATOM 3323 C CA . GLN B 1 184 ? -18.969 -8.523 -7.73 1 98.81 184 GLN B CA 1
ATOM 3324 C C . GLN B 1 184 ? -19.797 -9.781 -7.457 1 98.81 184 GLN B C 1
ATOM 3326 O O . GLN B 1 184 ? -20.219 -10.023 -6.324 1 98.81 184 GLN B O 1
ATOM 3331 N N . GLU B 1 185 ? -20 -10.555 -8.492 1 98.75 185 GLU B N 1
ATOM 3332 C CA . GLU B 1 185 ? -20.719 -11.812 -8.344 1 98.75 185 GLU B CA 1
ATOM 3333 C C . GLU B 1 185 ? -20 -12.758 -7.379 1 98.75 185 GLU B C 1
ATOM 3335 O O . GLU B 1 185 ? -20.625 -13.32 -6.477 1 98.75 185 GLU B O 1
ATOM 3340 N N . LEU B 1 186 ? -18.703 -12.938 -7.574 1 98.69 186 LEU B N 1
ATOM 3341 C CA . LEU B 1 186 ? -17.922 -13.836 -6.734 1 98.69 186 LEU B CA 1
ATOM 3342 C C . LEU B 1 186 ? -17.891 -13.344 -5.289 1 98.69 186 LEU B C 1
ATOM 3344 O O . LEU B 1 186 ? -18.078 -14.133 -4.359 1 98.69 186 LEU B O 1
ATOM 3348 N N . VAL B 1 187 ? -17.656 -12.055 -5.105 1 98.44 187 VAL B N 1
ATOM 3349 C CA . VAL B 1 187 ? -17.578 -11.422 -3.789 1 98.44 187 VAL B CA 1
ATOM 3350 C C . VAL B 1 187 ? -18.922 -11.602 -3.062 1 98.44 187 VAL B C 1
ATOM 3352 O O . VAL B 1 187 ? -18.938 -11.969 -1.884 1 98.44 187 VAL B O 1
ATOM 3355 N N . GLY B 1 188 ? -20.016 -11.359 -3.756 1 97.69 188 GLY B N 1
ATOM 3356 C CA . GLY B 1 188 ? -21.344 -11.508 -3.172 1 97.69 188 GLY B CA 1
ATOM 3357 C C . GLY B 1 188 ? -21.688 -12.945 -2.838 1 97.69 188 GLY B C 1
ATOM 3358 O O . GLY B 1 188 ? -22.25 -13.227 -1.776 1 97.69 188 GLY B O 1
ATOM 3359 N N . THR B 1 189 ? -21.344 -13.859 -3.695 1 98.06 189 THR B N 1
ATOM 3360 C CA . THR B 1 189 ? -21.703 -15.266 -3.559 1 98.06 189 THR B CA 1
ATOM 3361 C C . THR B 1 189 ? -20.922 -15.906 -2.412 1 98.06 189 THR B C 1
ATOM 3363 O O . THR B 1 189 ? -21.484 -16.703 -1.652 1 98.06 189 THR B O 1
ATOM 3366 N N . TYR B 1 190 ? -19.656 -15.523 -2.242 1 97.62 190 TYR B N 1
ATOM 3367 C CA . TYR B 1 190 ? -18.812 -16.281 -1.325 1 97.62 190 TYR B CA 1
ATOM 3368 C C . TYR B 1 190 ? -18.375 -15.414 -0.147 1 97.62 190 TYR B C 1
ATOM 3370 O O . TYR B 1 190 ? -17.641 -15.883 0.728 1 97.62 190 TYR B O 1
ATOM 3378 N N . GLY B 1 191 ? -18.828 -14.172 -0.079 1 96.81 191 GLY B N 1
ATOM 3379 C CA . GLY B 1 191 ? -18.5 -13.297 1.034 1 96.81 191 GLY B CA 1
ATOM 3380 C C . GLY B 1 191 ? -17.016 -12.969 1.111 1 96.81 191 GLY B C 1
ATOM 3381 O O . GLY B 1 191 ? -16.406 -13.039 2.186 1 96.81 191 GLY B O 1
ATOM 3382 N N . LEU B 1 192 ? -16.422 -12.617 -0.023 1 98.12 192 LEU B N 1
ATOM 3383 C CA . LEU B 1 192 ? -14.977 -12.391 -0.105 1 98.12 192 LEU B CA 1
ATOM 3384 C C . LEU B 1 192 ? -14.633 -10.961 0.287 1 98.12 192 LEU B C 1
ATOM 3386 O O . LEU B 1 192 ? -15.016 -10.016 -0.402 1 98.12 192 LEU B O 1
ATOM 3390 N N . HIS B 1 193 ? -13.93 -10.781 1.412 1 97.44 193 HIS B N 1
ATOM 3391 C CA . HIS B 1 193 ? -13.477 -9.484 1.892 1 97.44 193 HIS B CA 1
ATOM 3392 C C . HIS B 1 193 ? -12.172 -9.594 2.666 1 97.44 193 HIS B C 1
ATOM 3394 O O . HIS B 1 193 ? -11.922 -10.609 3.322 1 97.44 193 HIS B O 1
ATOM 3400 N N . PRO B 1 194 ? -11.344 -8.594 2.518 1 98.06 194 PRO B N 1
ATOM 3401 C CA . PRO B 1 194 ? -11.414 -7.379 1.699 1 98.06 194 PRO B CA 1
ATOM 3402 C C . PRO B 1 194 ? -11.047 -7.629 0.239 1 98.06 194 PRO B C 1
ATOM 3404 O O . PRO B 1 194 ? -10.336 -8.594 -0.065 1 98.06 194 PRO B O 1
ATOM 3407 N N . VAL B 1 195 ? -11.492 -6.801 -0.675 1 98.81 195 VAL B N 1
ATOM 3408 C CA . VAL B 1 195 ? -11.289 -6.98 -2.109 1 98.81 195 VAL B CA 1
ATOM 3409 C C . VAL B 1 195 ? -10.305 -5.934 -2.627 1 98.81 195 VAL B C 1
ATOM 3411 O O . VAL B 1 195 ? -10.43 -4.746 -2.314 1 98.81 195 VAL B O 1
ATOM 3414 N N . TRP B 1 196 ? -9.344 -6.371 -3.346 1 98.88 196 TRP B N 1
ATOM 3415 C CA . TRP B 1 196 ? -8.398 -5.543 -4.086 1 98.88 196 TRP B CA 1
ATOM 3416 C C . TRP B 1 196 ? -8.523 -5.785 -5.586 1 98.88 196 TRP B C 1
ATOM 3418 O O . TRP B 1 196 ? -8.602 -6.934 -6.031 1 98.88 196 TRP B O 1
ATOM 3428 N N . ILE B 1 197 ? -8.562 -4.723 -6.336 1 98.94 197 ILE B N 1
ATOM 3429 C CA . ILE B 1 197 ? -8.594 -4.82 -7.789 1 98.94 197 ILE B CA 1
ATOM 3430 C C . ILE B 1 197 ? -7.242 -4.391 -8.367 1 98.94 197 ILE B C 1
ATOM 3432 O O . ILE B 1 197 ? -6.746 -3.309 -8.055 1 98.94 197 ILE B O 1
ATOM 3436 N N . MET B 1 198 ? -6.688 -5.215 -9.148 1 98.81 198 MET B N 1
ATOM 3437 C CA . MET B 1 198 ? -5.402 -4.934 -9.781 1 98.81 198 MET B CA 1
ATOM 3438 C C . MET B 1 198 ? -5.523 -4.98 -11.297 1 98.81 198 MET B C 1
ATOM 3440 O O . MET B 1 198 ? -6.043 -5.945 -11.859 1 98.81 198 MET B O 1
ATOM 3444 N N . PRO B 1 199 ? -5.062 -3.906 -12.016 1 98.44 199 PRO B N 1
ATOM 3445 C CA . PRO B 1 199 ? -5.09 -3.951 -13.477 1 98.44 199 PRO B CA 1
ATOM 3446 C C . PRO B 1 199 ? -4.16 -5.02 -14.055 1 98.44 199 PRO B C 1
ATOM 3448 O O . PRO B 1 199 ? -3.066 -5.242 -13.523 1 98.44 199 PRO B O 1
ATOM 3451 N N . GLU B 1 200 ? -4.645 -5.656 -15.055 1 97.38 200 GLU B N 1
ATOM 3452 C CA . GLU B 1 200 ? -3.777 -6.531 -15.836 1 97.38 200 GLU B CA 1
ATOM 3453 C C . GLU B 1 200 ? -2.777 -5.723 -16.656 1 97.38 200 GLU B C 1
ATOM 3455 O O . GLU B 1 200 ? -3.119 -4.672 -17.203 1 97.38 200 GLU B O 1
ATOM 3460 N N . GLY B 1 201 ? -1.577 -6.203 -16.719 1 95.38 201 GLY B N 1
ATOM 3461 C CA . GLY B 1 201 ? -0.595 -5.559 -17.578 1 95.38 201 GLY B CA 1
ATOM 3462 C C . GLY B 1 201 ? 0.836 -5.887 -17.203 1 95.38 201 GLY B C 1
ATOM 3463 O O . GLY B 1 201 ? 1.129 -6.148 -16.031 1 95.38 201 GLY B O 1
ATOM 3464 N N . THR B 1 202 ? 1.736 -5.812 -18.172 1 93.94 202 THR B N 1
ATOM 3465 C CA . THR B 1 202 ? 3.145 -6.102 -17.922 1 93.94 202 THR B CA 1
ATOM 3466 C C . THR B 1 202 ? 4.02 -4.922 -18.328 1 93.94 202 THR B C 1
ATOM 3468 O O . THR B 1 202 ? 5.246 -5.047 -18.406 1 93.94 202 THR B O 1
ATOM 3471 N N . ASP B 1 203 ? 3.346 -3.869 -18.688 1 96.31 203 ASP B N 1
ATOM 3472 C CA . ASP B 1 203 ? 4.086 -2.65 -19 1 96.31 203 ASP B CA 1
ATOM 3473 C C . ASP B 1 203 ? 3.455 -1.434 -18.328 1 96.31 203 ASP B C 1
ATOM 3475 O O . ASP B 1 203 ? 2.252 -1.421 -18.062 1 96.31 203 ASP B O 1
ATOM 3479 N N . ARG B 1 204 ? 4.273 -0.443 -18.156 1 96.31 204 ARG B N 1
ATOM 3480 C CA . ARG B 1 204 ? 3.928 0.739 -17.375 1 96.31 204 ARG B CA 1
ATOM 3481 C C . ARG B 1 204 ? 2.709 1.446 -17.953 1 96.31 204 ARG B C 1
ATOM 3483 O O . ARG B 1 204 ? 1.783 1.802 -17.234 1 96.31 204 ARG B O 1
ATOM 3490 N N . SER B 1 205 ? 2.721 1.675 -19.281 1 97 205 SER B N 1
ATOM 3491 C CA . SER B 1 205 ? 1.656 2.428 -19.938 1 97 205 SER B CA 1
ATOM 3492 C C . SER B 1 205 ? 0.311 1.725 -19.781 1 97 205 SER B C 1
ATOM 3494 O O . SER B 1 205 ? -0.698 2.363 -19.484 1 97 205 SER B O 1
ATOM 3496 N N . THR B 1 206 ? 0.299 0.401 -19.984 1 97.5 206 THR B N 1
ATOM 3497 C CA . THR B 1 206 ? -0.928 -0.38 -19.875 1 97.5 206 THR B CA 1
ATOM 3498 C C . THR B 1 206 ? -1.45 -0.375 -18.453 1 97.5 206 THR B C 1
ATOM 3500 O O . THR B 1 206 ? -2.639 -0.138 -18.219 1 97.5 206 THR B O 1
ATOM 3503 N N . VAL B 1 207 ? -0.575 -0.599 -17.516 1 97.75 207 VAL B N 1
ATOM 3504 C CA . VAL B 1 207 ? -0.961 -0.651 -16.109 1 97.75 207 VAL B CA 1
ATOM 3505 C C . VAL B 1 207 ? -1.531 0.699 -15.672 1 97.75 207 VAL B C 1
ATOM 3507 O O . VAL B 1 207 ? -2.59 0.761 -15.047 1 97.75 207 VAL B O 1
ATOM 3510 N N . LEU B 1 208 ? -0.874 1.759 -16.047 1 97.62 208 LEU B N 1
ATOM 3511 C CA . LEU B 1 208 ? -1.317 3.098 -15.672 1 97.62 208 LEU B CA 1
ATOM 3512 C C . LEU B 1 208 ? -2.674 3.414 -16.297 1 97.62 208 LEU B C 1
ATOM 3514 O O . LEU B 1 208 ? -3.572 3.91 -15.609 1 97.62 208 LEU B O 1
ATOM 3518 N N . ALA B 1 209 ? -2.83 3.104 -17.578 1 97.94 209 ALA B N 1
ATOM 3519 C CA . ALA B 1 209 ? -4.082 3.373 -18.281 1 97.94 209 ALA B CA 1
ATOM 3520 C C . ALA B 1 209 ? -5.238 2.602 -17.656 1 97.94 209 ALA B C 1
ATOM 3522 O O . ALA B 1 209 ? -6.32 3.156 -17.438 1 97.94 209 ALA B O 1
ATOM 3523 N N . ARG B 1 210 ? -5.051 1.393 -17.344 1 98.25 210 ARG B N 1
ATOM 3524 C CA . ARG B 1 210 ? -6.113 0.561 -16.797 1 98.25 210 ARG B CA 1
ATOM 3525 C C . ARG B 1 210 ? -6.422 0.956 -15.352 1 98.25 210 ARG B C 1
ATOM 3527 O O . ARG B 1 210 ? -7.574 0.899 -14.922 1 98.25 210 ARG B O 1
ATOM 3534 N N . MET B 1 211 ? -5.398 1.317 -14.609 1 97.94 211 MET B N 1
ATOM 3535 C CA . MET B 1 211 ? -5.633 1.807 -13.258 1 97.94 211 MET B CA 1
ATOM 3536 C C . MET B 1 211 ? -6.578 3.004 -13.266 1 97.94 211 MET B C 1
ATOM 3538 O O . MET B 1 211 ? -7.512 3.068 -12.469 1 97.94 211 MET B O 1
ATOM 3542 N N . ARG B 1 212 ? -6.336 3.9 -14.156 1 98.06 212 ARG B N 1
ATOM 3543 C CA . ARG B 1 212 ? -7.156 5.105 -14.25 1 98.06 212 ARG B CA 1
ATOM 3544 C C . ARG B 1 212 ? -8.578 4.766 -14.68 1 98.06 212 ARG B C 1
ATOM 3546 O O . ARG B 1 212 ? -9.539 5.34 -14.156 1 98.06 212 ARG B O 1
ATOM 3553 N N . LEU B 1 213 ? -8.656 3.822 -15.578 1 98.06 213 LEU B N 1
ATOM 3554 C CA . LEU B 1 213 ? -9.953 3.367 -16.062 1 98.06 213 LEU B CA 1
ATOM 3555 C C . LEU B 1 213 ? -10.758 2.721 -14.938 1 98.06 213 LEU B C 1
ATOM 3557 O O . LEU B 1 213 ? -11.977 2.9 -14.852 1 98.06 213 LEU B O 1
ATOM 3561 N N . LEU B 1 214 ? -10.117 2.057 -14.047 1 98.56 214 LEU B N 1
ATOM 3562 C CA . LEU B 1 214 ? -10.766 1.208 -13.062 1 98.56 214 LEU B CA 1
ATOM 3563 C C . LEU B 1 214 ? -11.031 1.98 -11.773 1 98.56 214 LEU B C 1
ATOM 3565 O O . LEU B 1 214 ? -11.852 1.566 -10.945 1 98.56 214 LEU B O 1
ATOM 3569 N N . ALA B 1 215 ? -10.375 3.107 -11.547 1 98.44 215 ALA B N 1
ATOM 3570 C CA . ALA B 1 215 ? -10.344 3.787 -10.25 1 98.44 215 ALA B CA 1
ATOM 3571 C C . ALA B 1 215 ? -11.758 4.105 -9.766 1 98.44 215 ALA B C 1
ATOM 3573 O O . ALA B 1 215 ? -12.172 3.633 -8.711 1 98.44 215 ALA B O 1
ATOM 3574 N N . ASP B 1 216 ? -12.531 4.809 -10.531 1 98.31 216 ASP B N 1
ATOM 3575 C CA . ASP B 1 216 ? -13.844 5.273 -10.086 1 98.31 216 ASP B CA 1
ATOM 3576 C C . ASP B 1 216 ? -14.82 4.105 -9.945 1 98.31 216 ASP B C 1
ATOM 3578 O O . ASP B 1 216 ? -15.523 4 -8.945 1 98.31 216 ASP B O 1
ATOM 3582 N N . PRO B 1 217 ? -14.844 3.146 -10.914 1 98.75 217 PRO B N 1
ATOM 3583 C CA . PRO B 1 217 ? -15.727 1.989 -10.742 1 98.75 217 PRO B CA 1
ATOM 3584 C C . PRO B 1 217 ? -15.383 1.154 -9.516 1 98.75 217 PRO B C 1
ATOM 3586 O O . PRO B 1 217 ? -16.266 0.579 -8.883 1 98.75 217 PRO B O 1
ATOM 3589 N N . VAL B 1 218 ? -14.125 1.032 -9.188 1 98.69 218 VAL B N 1
ATOM 3590 C CA . VAL B 1 218 ? -13.688 0.282 -8.016 1 98.69 218 VAL B CA 1
ATOM 3591 C C . VAL B 1 218 ? -14.125 1.006 -6.746 1 98.69 218 VAL B C 1
ATOM 3593 O O . VAL B 1 218 ? -14.641 0.382 -5.816 1 98.69 218 VAL B O 1
ATOM 3596 N N . LEU B 1 219 ? -13.961 2.318 -6.727 1 97.69 219 LEU B N 1
ATOM 3597 C CA . LEU B 1 219 ? -14.398 3.123 -5.594 1 97.69 219 LEU B CA 1
ATOM 3598 C C . LEU B 1 219 ? -15.898 2.969 -5.363 1 97.69 219 LEU B C 1
ATOM 3600 O O . LEU B 1 219 ? -16.344 2.854 -4.223 1 97.69 219 LEU B O 1
ATOM 3604 N N . ALA B 1 220 ? -16.641 2.926 -6.445 1 97.38 220 ALA B N 1
ATOM 3605 C CA . ALA B 1 220 ? -18.094 2.834 -6.371 1 97.38 220 ALA B CA 1
ATOM 3606 C C . ALA B 1 220 ? -18.516 1.529 -5.707 1 97.38 220 ALA B C 1
ATOM 3608 O O . ALA B 1 220 ? -19.641 1.433 -5.184 1 97.38 220 ALA B O 1
ATOM 3609 N N . ARG B 1 221 ? -17.656 0.561 -5.703 1 97.81 221 ARG B N 1
ATOM 3610 C CA . ARG B 1 221 ? -18 -0.744 -5.141 1 97.81 221 ARG B CA 1
ATOM 3611 C C . ARG B 1 221 ? -17.375 -0.922 -3.762 1 97.81 221 ARG B C 1
ATOM 3613 O O . ARG B 1 221 ? -17.469 -1.996 -3.164 1 97.81 221 ARG B O 1
ATOM 3620 N N . ARG B 1 222 ? -16.656 0.105 -3.307 1 97.31 222 ARG B N 1
ATOM 3621 C CA . ARG B 1 222 ? -16.047 0.161 -1.981 1 97.31 222 ARG B CA 1
ATOM 3622 C C . ARG B 1 222 ? -14.906 -0.848 -1.857 1 97.31 222 ARG B C 1
ATOM 3624 O O . ARG B 1 222 ? -14.742 -1.477 -0.81 1 97.31 222 ARG B O 1
ATOM 3631 N N . TRP B 1 223 ? -14.203 -1.115 -2.967 1 98.62 223 TRP B N 1
ATOM 3632 C CA . TRP B 1 223 ? -13.055 -2.016 -2.986 1 98.62 223 TRP B CA 1
ATOM 3633 C C . TRP B 1 223 ? -11.75 -1.229 -2.969 1 98.62 223 TRP B C 1
ATOM 3635 O O . TRP B 1 223 ? -11.758 -0.001 -3.074 1 98.62 223 TRP B O 1
ATOM 3645 N N . HIS B 1 224 ? -10.68 -1.855 -2.678 1 98.75 224 HIS B N 1
ATOM 3646 C CA . HIS B 1 224 ? -9.336 -1.284 -2.717 1 98.75 224 HIS B CA 1
ATOM 3647 C C . HIS B 1 224 ? -8.727 -1.42 -4.105 1 98.75 224 HIS B C 1
ATOM 3649 O O . HIS B 1 224 ? -9.195 -2.217 -4.922 1 98.75 224 HIS B O 1
ATOM 3655 N N . LEU B 1 225 ? -7.746 -0.546 -4.363 1 98.75 225 LEU B N 1
ATOM 3656 C CA . LEU B 1 225 ? -7.055 -0.578 -5.645 1 98.75 225 LEU B CA 1
ATOM 3657 C C . LEU B 1 225 ? -5.582 -0.935 -5.461 1 98.75 225 LEU B C 1
ATOM 3659 O O . LEU B 1 225 ? -4.898 -0.349 -4.617 1 98.75 225 LEU B O 1
ATOM 3663 N N . SER B 1 226 ? -5.164 -1.95 -6.113 1 98.38 226 SER B N 1
ATOM 3664 C CA . SER B 1 226 ? -3.756 -2.326 -6.137 1 98.38 226 SER B CA 1
ATOM 3665 C C . SER B 1 226 ? -3.086 -1.878 -7.434 1 98.38 226 SER B C 1
ATOM 3667 O O . SER B 1 226 ? -3.631 -2.076 -8.523 1 98.38 226 SER B O 1
ATOM 3669 N N . THR B 1 227 ? -1.937 -1.279 -7.348 1 96.44 227 THR B N 1
ATOM 3670 C CA . THR B 1 227 ? -1.095 -1.057 -8.516 1 96.44 227 THR B CA 1
ATOM 3671 C C . THR B 1 227 ? -0.264 -2.299 -8.836 1 96.44 227 THR B C 1
ATOM 3673 O O . THR B 1 227 ? -0.558 -3.389 -8.336 1 96.44 227 THR B O 1
ATOM 3676 N N . ARG B 1 228 ? 0.57 -2.27 -9.797 1 97.12 228 ARG B N 1
ATOM 3677 C CA . ARG B 1 228 ? 1.724 -3.123 -10.07 1 97.12 228 ARG B CA 1
ATOM 3678 C C . ARG B 1 228 ? 3.018 -2.318 -10.047 1 97.12 228 ARG B C 1
ATOM 3680 O O . ARG B 1 228 ? 3.623 -2.07 -11.094 1 97.12 228 ARG B O 1
ATOM 3687 N N . LEU B 1 229 ? 3.377 -2.025 -8.781 1 97.94 229 LEU B N 1
ATOM 3688 C CA . LEU B 1 229 ? 4.453 -1.065 -8.57 1 97.94 229 LEU B CA 1
ATOM 3689 C C . LEU B 1 229 ? 5.719 -1.498 -9.305 1 97.94 229 LEU B C 1
ATOM 3691 O O . LEU B 1 229 ? 6.406 -0.671 -9.914 1 97.94 229 LEU B O 1
ATOM 3695 N N . HIS B 1 230 ? 6.055 -2.803 -9.266 1 97.25 230 HIS B N 1
ATOM 3696 C CA . HIS B 1 230 ? 7.25 -3.311 -9.93 1 97.25 230 HIS B CA 1
ATOM 3697 C C . HIS B 1 230 ? 7.211 -3.039 -11.43 1 97.25 230 HIS B C 1
ATOM 3699 O O . HIS B 1 230 ? 8.242 -2.744 -12.039 1 97.25 230 HIS B O 1
ATOM 3705 N N . THR B 1 231 ? 5.988 -3.133 -12.031 1 97.19 231 THR B N 1
ATOM 3706 C CA . THR B 1 231 ? 5.832 -2.846 -13.453 1 97.19 231 THR B CA 1
ATOM 3707 C C . THR B 1 231 ? 5.992 -1.354 -13.727 1 97.19 231 THR B C 1
ATOM 3709 O O . THR B 1 231 ? 6.613 -0.961 -14.719 1 97.19 231 THR B O 1
ATOM 3712 N N . LEU B 1 232 ? 5.465 -0.502 -12.852 1 97.62 232 LEU B N 1
ATOM 3713 C CA . LEU B 1 232 ? 5.609 0.943 -13 1 97.62 232 LEU B CA 1
ATOM 3714 C C . LEU B 1 232 ? 7.074 1.357 -12.898 1 97.62 232 LEU B C 1
ATOM 3716 O O . LEU B 1 232 ? 7.504 2.293 -13.578 1 97.62 232 LEU B O 1
ATOM 3720 N N . LEU B 1 233 ? 7.801 0.605 -12.094 1 97.94 233 LEU B N 1
ATOM 3721 C CA . LEU B 1 233 ? 9.195 0.958 -11.836 1 97.94 233 LEU B CA 1
ATOM 3722 C C . LEU B 1 233 ? 10.102 0.402 -12.922 1 97.94 233 LEU B C 1
ATOM 3724 O O . LEU B 1 233 ? 11.031 1.081 -13.367 1 97.94 233 LEU B O 1
ATOM 3728 N N . TRP B 1 234 ? 9.789 -0.889 -13.359 1 97 234 TRP B N 1
ATOM 3729 C CA . TRP B 1 234 ? 10.82 -1.602 -14.102 1 97 234 TRP B CA 1
ATOM 3730 C C . TRP B 1 234 ? 10.219 -2.35 -15.289 1 97 234 TRP B C 1
ATOM 3732 O O . TRP B 1 234 ? 10.828 -3.275 -15.82 1 97 234 TRP B O 1
ATOM 3742 N N . GLU B 1 235 ? 8.992 -1.948 -15.672 1 95.12 235 GLU B N 1
ATOM 3743 C CA . GLU B 1 235 ? 8.328 -2.639 -16.781 1 95.12 235 GLU B CA 1
ATOM 3744 C C . GLU B 1 235 ? 8.234 -4.137 -16.516 1 95.12 235 GLU B C 1
ATOM 3746 O O . GLU B 1 235 ? 7.688 -4.562 -15.492 1 95.12 235 GLU B O 1
ATOM 3751 N N . ASN B 1 236 ? 8.633 -4.98 -17.312 1 90 236 ASN B N 1
ATOM 3752 C CA . ASN B 1 236 ? 8.484 -6.422 -17.125 1 90 236 ASN B CA 1
ATOM 3753 C C . ASN B 1 236 ? 9.812 -7.086 -16.781 1 90 236 ASN B C 1
ATOM 3755 O O . ASN B 1 236 ? 10.031 -8.25 -17.094 1 90 236 ASN B O 1
ATOM 3759 N N . ASP B 1 237 ? 10.688 -6.391 -16.109 1 90 237 ASP B N 1
ATOM 3760 C CA . ASP B 1 237 ? 11.984 -6.953 -15.742 1 90 237 ASP B CA 1
ATOM 3761 C C . ASP B 1 237 ? 11.812 -8.117 -14.766 1 90 237 ASP B C 1
ATOM 3763 O O . ASP B 1 237 ? 11.102 -8 -13.773 1 90 237 ASP B O 1
ATOM 3767 N N . ARG B 1 238 ? 12.469 -9.195 -15.047 1 86.31 238 ARG B N 1
ATOM 3768 C CA . ARG B 1 238 ? 12.43 -10.352 -14.148 1 86.31 238 ARG B CA 1
ATOM 3769 C C . ARG B 1 238 ? 13.203 -10.078 -12.867 1 86.31 238 ARG B C 1
ATOM 3771 O O . ARG B 1 238 ? 14.25 -9.422 -12.891 1 86.31 238 ARG B O 1
ATOM 3778 N N . GLY B 1 239 ? 12.742 -10.648 -11.789 1 89 239 GLY B N 1
ATOM 3779 C CA . GLY B 1 239 ? 13.453 -10.539 -10.523 1 89 239 GLY B CA 1
ATOM 3780 C C . GLY B 1 239 ? 13.32 -9.164 -9.891 1 89 239 GLY B C 1
ATOM 3781 O O . GLY B 1 239 ? 14.188 -8.75 -9.109 1 89 239 GLY B O 1
ATOM 3782 N N . ARG B 1 240 ? 12.383 -8.492 -10.477 1 91.69 240 ARG B N 1
ATOM 3783 C CA . ARG B 1 240 ? 12.07 -7.184 -9.898 1 91.69 240 ARG B CA 1
ATOM 3784 C C . ARG B 1 240 ? 10.648 -7.152 -9.352 1 91.69 240 ARG B C 1
ATOM 3786 O O . ARG B 1 240 ? 9.789 -7.914 -9.797 1 91.69 240 ARG B O 1
#

Foldseek 3Di:
DPPPPPPLQFFFFKFQDKFDQDADQKDPRGGDGEIETAGAAAPDQFPQDLCCLRHPVPVHVVVVRIDTHGLVRVLVVLQVPATQEYEYHHHARCVSQNRVLVSLVVCVVVVSYNAYEYEHLLQDAHDPSVLVRHQAYEHEQEFVNRVDDCVRRDDLVSLLRRQVSVRYEYEYEDAAQVSVVVVVVVCVVRVHPQYEYAYRDQAQVSQVVVQVRNVVSCVVVVHHYGGRRCRNVPRNDPSD/DPPPPPPLQFFFFKFQDKFDQDADQKDPRGGDGEIETAGAAAPDQFPQDLCCLRHPVPVHVVVVRIDTHGLVRVLVVLQVPATQEYEYHHHARCVSQNRVLVSLVVCVVVVSYNAYEYEHLLQDAHDPSVLVSHQAYEHEQEFVNRVDDCVRRDDLVSLLRRQVSVRYEYEYEDAAQVSVVVVVVVCVVRVHPQYEYAYRDQAQVSQVVVQVRNVVSCVVVVHHYGGRRCRNVPRSDPSD

InterPro domains:
  IPR007197 Radical SAM [PF04055] (40-147)
  IPR007197 Radical SAM [PS51918] (29-236)
  IPR007197 Radical SAM [SFLDS00029] (38-151)
  IPR013785 Aldolase-type TIM barrel [G3DSA:3.20.20.70] (13-234)
  IPR024924 7-carboxy-7-deazaguanine synthase-like [MF_00917] (13-237)
  IPR024924 7-carboxy-7-deazaguanine synthase-like [PIRSF000370] (13-239)
  IPR058240 Radical SAM superfamily [SSF102114] (30-212)

Secondary structure (DSSP, 8-state):
-------GGGPPEEEEEEEEEEE--SGGGTT-EEEEEEE---S---TT-S-GGGT-TTTS-TTTT-EEE-HHHHHHHHHHS-EEEEEEESS-GGGGHHHHHHHHHHHHHTT-EEEEEEEE-SSSPPPHHHHHH-SEEEE----GGG---HHHH--HHHHHHHHHTT-EEEEEEESSTTHHHHHHHHHHHHT--SEEEEE--SSHHHHHHHHHHHHHHHHHTT-EE---HHHHHHTT-TT-/-------GGGPPEEEEEEEEEEE--SGGGTT-EEEEEEE---S---TT-S-GGGT-TTTS-TTTT-EEE-HHHHHHHHHHS-EEEEEEESS-GGGGHHHHHHHHHHHHHTT-EEEEEEEE-SSSPPPHHHHHH-SEEEE----GGG---HHHH--HHHHHHHHHTT-EEEEEEESSTTHHHHHHHHHHHHT--SEEEEE--SSHHHHHHHHHHHHHHHHHTT-EE---HHHHHHTT-TT-